Protein 2WFL (pdb70)

Nearest PDB structures (foldseek):
  2wfl-assembly2_B  TM=9.964E-01  e=3.873E-55  Rauvolfia serpentina
  2wfm-assembly1_A  TM=1.001E+00  e=1.355E-52  Rauvolfia serpentina
  1y7i-assembly1_B  TM=9.874E-01  e=4.693E-39  Nicotiana tabacum
  8sni-assembly2_B  TM=9.831E-01  e=2.975E-35  Hevea brasiliensis
  9clr-assembly2_B  TM=9.820E-01  e=8.379E-34  Hevea brasiliensis

Foldseek 3Di:
DAAEEEEFEAWLAALVLLVQQQVVSVVVVYHYHRGGFDCAFVRPHNPLVDQAVCNRLVRVVVVLVPQDPPAAHAYEAAALRLLSVLVSQLVCVVRHQEYEYELYQHAALVDALCVVVVVCPVPDDPCLQPPKDKDWHYDPVQTFIKIFRDLCSCCPAAQVLFDVVSSVVSVVGGDIGTSSNSNSVPDDGGHCVGSVVHAYEYEYECQRRSSHRVNVVVSCVVRNHPYYHYDDHAYSSCCRNPVVVCCVSVVVVD/DAAEEEEFEAWQAALVLLVQQQVVSVVVPYHYHRG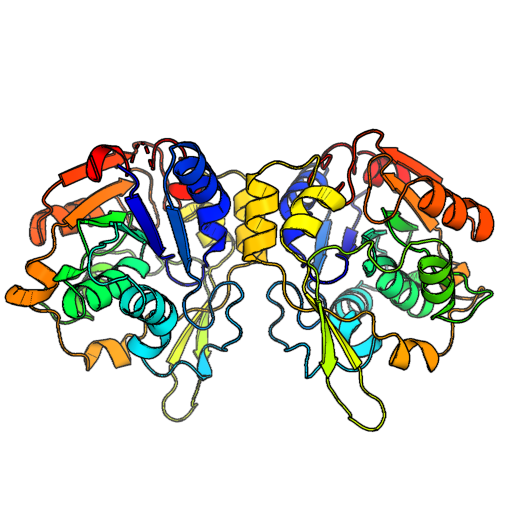GFDCAFVRPHNVLVQQAVCNRLVRVVVVLVPQDPPAAHEYEYAALRLLSVLVSQLVCVVRHQEYEYENYQHAALVDFQCVLVVVCCVVDDPCLQPPKDWDWDHDPVDTFIKIGRDLCSCCPAAQVLFDVVVSVVSVVGGDIGGSRNVNSNPDDGGHCVGSVVHAYEYEYECQHSSRHRVNVVVSCVVRNHPYYHYDNHAYSSCCRNPVVVCCSVVVVD

GO terms:
  GO:0035834 indole alkaloid metabolic process (P, IDA)
  GO:0050529 polyneuridine-aldehyde esterase activity (F, IDA)

Sequence (507 aa):
QQKHFVLVHGGCLGAWIWYKLKPLLESAGHKVTAVDLSAAGINPRRLDEIHTFRDYSEPLMEVMASIPPDEKVVLLGHSFGGMSLGLAMETYPEKISVAVFMSAMMPDPNHSLTYPFEKYNEKCPADMMLDSQFSTYGNPENPGMSMILGPQFMALKMFQNCSVEDLELAKMLTRPGSLFFQDLAKAKKFSTERYGSVKRAYIFCNEDKSFPVEFQKWFVESVGADKVKEIKEADHMGMLSQPREVKCLLDISDQQKHFVLVHGGCLGAWIWYKLKPLLESAGHKVTAVDLSAAGINPRRLDEIHTFRDYSEPLMEVMASIPPDEKVVLLGHSFGGMSLGLAMETYPEKISVAVFMSAMMPDPNHSLTYPFEKYNEKCPADMMLDSQFSTYGNPENPGMSMILGPQFMALKMFQNCSVEDLELAKMLTRPGSLFFQDLAKAKKFSTERYGSVKRAYIFCNEDKSFPVEFQKWFVESVGADKVKEIKEADHMGMLSQPREVKLLDISD

Solvent-accessible surface area: 20711 Å² total

InterPro domains:
  IPR000073 Alpha/beta hydrolase fold-1 [PF00561] (12-248)
  IPR029058 Alpha/Beta hydrolase fold [G3DSA:3.40.50.1820] (1-264)
  IPR029058 Alpha/Beta hydrolase fold [SSF53474] (11-260)
  IPR045889 Methylesterase/Alpha-hydroxynitrile lyase [PTHR10992] (10-262)

Secondary structure (DSSP, 8-state):
---EEEEE--TT--GGGGTTHHHHHHHTT-EEEEE--TTSTT-S--GGG--SHHHHHHHHHHHHHHS-TT--EEEEEETTHHHHHHHHHHH-GGGEEEEEEESSPPP-TTS-TTHHHHHHHHHS-TTTTTT-EEEEES-TTS-EEEEE--HHHIIIIISTTS-HHHHHHHHHH---EE--HHHHTTS----TTTGGGS-EEEEEETT-SSS-HHHHHHHHHHH--SEEEEETT--S-HHHHSTTT--HHHHHH-/---EEEEE--TT--GGGGTTHHHHHHHTT-EEEEEPPTTSTT----GGG--SHHHHHHHHHHHHHHS-TT--EEEEEETTHHHHHHHHHHH-GGGEEEEEEESSPPP-TTS-TTHHHHHHHHHS-TTTTTT-EEEEES-TTS-EEEEE--HHHIIIIISTTS-HHHHHHHHHH---B---HHHHTTS----TTTGGGS-EEEEEETT-SSS-HHHHHHHHHHH--SEEEEETT--S-HHHHSTTT---HHHH-

Structure (mmCIF, N/CA/C/O backbone):
data_2WFL
#
_entry.id   2WFL
#
_cell.length_a   92.758
_cell.length_b   176.917
_cell.length_c   75.697
_cell.angle_alpha   90.00
_cell.angle_beta   90.00
_cell.angle_gamma   90.00
#
_symmetry.space_group_name_H-M   'C 2 2 21'
#
loop_
_entity.id
_entity.type
_entity.pdbx_description
1 polymer 'POLYNEURIDINE-ALDEHYDE ESTERASE'
2 p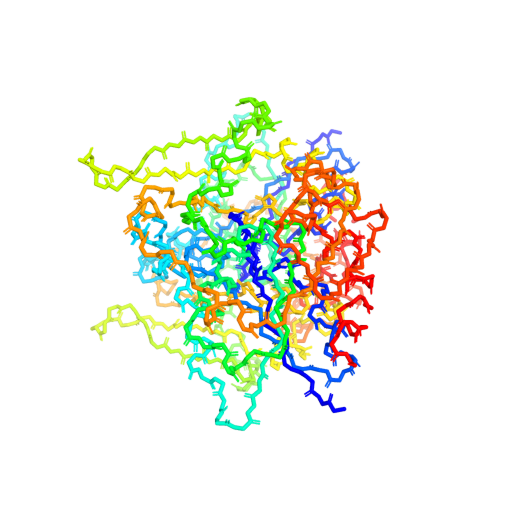olymer 'POLYNEURIDINE-ALDEHYDE ESTERASE'
3 non-polymer 'SULFATE ION'
4 water water
#
loop_
_atom_site.group_PDB
_atom_site.id
_atom_site.type_symbol
_atom_site.label_atom_id
_atom_site.label_alt_id
_atom_site.label_comp_id
_atom_site.label_asym_id
_atom_site.label_entity_id
_atom_site.label_seq_id
_atom_site.pdbx_PDB_ins_code
_atom_site.Cartn_x
_atom_site.Cartn_y
_atom_site.Cartn_z
_atom_site.occupancy
_atom_site.B_iso_or_equiv
_atom_site.auth_seq_id
_atom_site.auth_comp_id
_atom_site.auth_asym_id
_atom_site.auth_atom_id
_atom_site.pdbx_PDB_model_num
ATOM 1 N N . GLN A 1 9 ? 22.170 87.469 7.901 1.00 45.09 9 GLN A N 1
ATOM 2 C CA . GLN A 1 9 ? 23.626 87.667 8.153 1.00 44.43 9 GLN A CA 1
ATOM 3 C C . GLN A 1 9 ? 23.777 88.907 9.023 1.00 43.61 9 GLN A C 1
ATOM 4 O O . GLN A 1 9 ? 23.101 89.922 8.800 1.00 44.86 9 GLN A O 1
ATOM 10 N N . GLN A 1 10 ? 24.639 88.823 10.036 1.00 41.99 10 GLN A N 1
ATOM 11 C CA . GLN A 1 10 ? 24.739 89.873 11.010 1.00 40.53 10 GLN A CA 1
ATOM 12 C C . GLN A 1 10 ? 25.495 91.079 10.447 1.00 39.58 10 GLN A C 1
ATOM 13 O O . GLN A 1 10 ? 26.592 90.933 9.892 1.00 39.17 10 GLN A O 1
ATOM 19 N N . LYS A 1 11 ? 24.908 92.261 10.583 1.00 37.81 11 LYS A N 1
ATOM 20 C CA . LYS A 1 11 ? 25.585 93.471 10.160 1.00 37.21 11 LYS A CA 1
ATOM 21 C C . LYS A 1 11 ? 26.164 94.156 11.373 1.00 36.86 11 LYS A C 1
ATOM 22 O O . LYS A 1 11 ? 25.715 93.948 12.500 1.00 36.06 11 LYS A O 1
ATOM 28 N N . HIS A 1 12 ? 27.152 94.997 11.116 1.00 36.64 12 HIS A N 1
ATOM 29 C CA . HIS A 1 12 ? 27.745 95.813 12.134 1.00 36.68 12 HIS A CA 1
ATOM 30 C C . HIS A 1 12 ? 27.497 97.274 11.763 1.00 37.21 12 HIS A C 1
ATOM 31 O O . HIS A 1 12 ? 28.094 97.795 10.826 1.00 37.36 12 HIS A O 1
ATOM 38 N N . PHE A 1 13 ? 26.574 97.885 12.495 1.00 36.63 13 PHE A N 1
ATOM 39 C CA . PHE A 1 13 ? 26.208 99.283 12.398 1.00 37.39 13 PHE A CA 1
ATOM 40 C C . PHE A 1 13 ? 27.081 100.144 13.282 1.00 38.14 13 PHE A C 1
ATOM 41 O O . PHE A 1 13 ? 27.155 99.927 14.486 1.00 38.47 13 PHE A O 1
ATOM 49 N N . VAL A 1 14 ? 27.718 101.141 12.682 1.00 37.32 14 VAL A N 1
ATOM 50 C CA . VAL A 1 14 ? 28.475 102.091 13.432 1.00 37.11 14 VAL A CA 1
ATOM 51 C C . VAL A 1 14 ? 27.679 103.365 13.362 1.00 38.15 14 VAL A C 1
ATOM 52 O O . VAL A 1 14 ? 27.398 103.860 12.281 1.00 36.95 14 VAL A O 1
ATOM 56 N N . LEU A 1 15 ? 27.273 103.859 14.534 1.00 38.80 15 LEU A N 1
ATOM 57 C CA . LEU A 1 15 ? 26.365 104.975 14.624 1.00 38.23 15 LEU A CA 1
ATOM 58 C C . LEU A 1 15 ? 27.159 106.203 15.046 1.00 38.55 15 LEU A C 1
ATOM 59 O O . LEU A 1 15 ? 27.944 106.136 15.981 1.00 39.84 15 LEU A O 1
ATOM 64 N N . VAL A 1 16 ? 26.955 107.318 14.353 1.00 38.77 16 VAL A N 1
ATOM 65 C CA . VAL A 1 16 ? 27.724 108.531 14.574 1.00 37.83 16 VAL A CA 1
ATOM 66 C C . VAL A 1 16 ? 26.833 109.722 14.791 1.00 38.50 16 VAL A C 1
ATOM 67 O O . VAL A 1 16 ? 26.089 110.126 13.904 1.00 39.05 16 VAL A O 1
ATOM 71 N N . HIS A 1 17 ? 26.930 110.306 15.988 1.00 39.93 17 HIS A N 1
ATOM 72 C CA . HIS A 1 17 ? 26.069 111.382 16.428 1.00 38.79 17 HIS A CA 1
ATOM 73 C C . HIS A 1 17 ? 26.501 112.677 15.789 1.00 39.29 17 HIS A C 1
ATOM 74 O O . HIS A 1 17 ? 27.637 112.812 15.342 1.00 38.83 17 HIS A O 1
ATOM 81 N N . GLY A 1 18 ? 25.634 113.680 15.875 1.00 39.09 18 GLY A N 1
ATOM 82 C CA . GLY A 1 18 ? 25.909 115.001 15.334 1.00 39.98 18 GLY A CA 1
ATOM 83 C C . GLY A 1 18 ? 26.537 115.925 16.359 1.00 39.32 18 GLY A C 1
ATOM 84 O O . GLY A 1 18 ? 27.031 115.502 17.403 1.00 38.80 18 GLY A O 1
ATOM 85 N N . GLY A 1 19 ? 26.598 117.189 16.048 1.00 38.48 19 GLY A N 1
ATOM 86 C CA . GLY A 1 19 ? 27.360 118.041 16.930 1.00 37.85 19 GLY A CA 1
ATOM 87 C C . GLY A 1 19 ? 26.736 118.256 18.283 1.00 37.28 19 GLY A C 1
ATOM 88 O O . GLY A 1 19 ? 25.517 118.413 18.398 1.00 35.05 19 GLY A O 1
ATOM 89 N N . CYS A 1 20 ? 27.592 118.352 19.292 1.00 37.16 20 CYS A N 1
ATOM 90 C CA . CYS A 1 20 ? 27.147 118.656 20.662 1.00 37.44 20 CYS A CA 1
ATOM 91 C C . CYS A 1 20 ? 26.377 117.518 21.326 1.00 37.77 20 CYS A C 1
ATOM 92 O O . CYS A 1 20 ? 25.834 117.715 22.409 1.00 39.56 20 CYS A O 1
ATOM 95 N N . LEU A 1 21 ? 26.360 116.341 20.710 1.00 38.43 21 LEU A N 1
ATOM 96 C CA . LEU A 1 21 ? 25.586 115.223 21.251 1.00 39.27 21 LEU A CA 1
ATOM 97 C C . LEU A 1 21 ? 26.581 114.142 21.488 1.00 38.68 21 LEU A C 1
ATOM 98 O O . LEU A 1 21 ? 27.731 114.456 21.628 1.00 40.10 21 LEU A O 1
ATOM 103 N N . GLY A 1 22 ? 26.183 112.879 21.559 1.00 38.56 22 GLY A N 1
ATOM 104 C CA . GLY A 1 22 ? 27.157 111.833 21.941 1.00 38.87 22 GLY A CA 1
ATOM 105 C C . GLY A 1 22 ? 26.519 110.532 21.579 1.00 39.45 22 GLY A C 1
ATOM 106 O O . GLY A 1 22 ? 25.415 110.537 21.053 1.00 39.14 22 GLY A O 1
ATOM 107 N N . ALA A 1 23 ? 27.210 109.444 21.846 1.00 38.95 23 ALA A N 1
ATOM 108 C CA . ALA A 1 23 ? 26.729 108.100 21.531 1.00 38.91 23 ALA A CA 1
ATOM 109 C C . ALA A 1 23 ? 25.404 107.832 22.184 1.00 39.86 23 ALA A C 1
ATOM 110 O O . ALA A 1 23 ? 24.615 107.050 21.673 1.00 40.68 23 ALA A O 1
ATOM 112 N N . TRP A 1 24 ? 25.147 108.498 23.309 1.00 39.10 24 TRP A N 1
ATOM 113 C CA . TRP A 1 24 ? 23.968 108.250 24.129 1.00 38.20 24 TRP A CA 1
ATOM 114 C C . TRP A 1 24 ? 22.706 108.500 23.359 1.00 38.36 24 TRP A C 1
ATOM 115 O O . TRP A 1 24 ? 21.655 108.032 23.779 1.00 39.50 24 TRP A O 1
ATOM 126 N N . ILE A 1 25 ? 22.763 109.242 22.258 1.00 37.58 25 ILE A N 1
ATOM 127 C CA . ILE A 1 25 ? 21.521 109.483 21.523 1.00 38.28 25 ILE A CA 1
ATOM 128 C C . ILE A 1 25 ? 20.970 108.199 20.932 1.00 37.37 25 ILE A C 1
ATOM 129 O O . ILE A 1 25 ? 19.754 108.097 20.569 1.00 37.38 25 ILE A O 1
ATOM 134 N N . TRP A 1 26 ? 21.860 107.220 20.837 1.00 37.56 26 TRP A N 1
ATOM 135 C CA . TRP A 1 26 ? 21.553 105.976 20.145 1.00 38.47 26 TRP A CA 1
ATOM 136 C C . TRP A 1 26 ? 21.048 104.971 21.135 1.00 38.02 26 TRP A C 1
ATOM 137 O O . TRP A 1 26 ? 20.898 103.791 20.808 1.00 38.46 26 TRP A O 1
ATOM 148 N N . TYR A 1 27 ? 20.767 105.419 22.349 1.00 37.50 27 TYR A N 1
ATOM 149 C CA . TYR A 1 27 ? 20.459 104.419 23.385 1.00 37.80 27 TYR A CA 1
ATOM 150 C C . TYR A 1 27 ? 19.159 103.652 23.141 1.00 37.67 27 TYR A C 1
ATOM 151 O O . TYR A 1 27 ? 18.931 102.606 23.721 1.00 37.94 27 TYR A O 1
ATOM 160 N N . LYS A 1 28 ? 18.285 104.184 22.307 1.00 37.39 28 LYS A N 1
ATOM 161 C CA . LYS A 1 28 ? 17.066 103.469 21.993 1.00 37.44 28 LYS A CA 1
ATOM 162 C C . LYS A 1 28 ? 17.271 102.650 20.742 1.00 37.36 28 LYS A C 1
ATOM 163 O O . LYS A 1 28 ? 16.738 101.527 20.637 1.00 37.41 28 LYS A O 1
ATOM 169 N N . LEU A 1 29 ? 18.054 103.179 19.804 1.00 37.25 29 LEU A N 1
ATOM 170 C CA . LEU A 1 29 ? 18.232 102.485 18.529 1.00 38.66 29 LEU A CA 1
ATOM 171 C C . LEU A 1 29 ? 19.145 101.270 18.681 1.00 39.21 29 LEU A C 1
ATOM 172 O O . LEU A 1 29 ? 18.891 100.228 18.087 1.00 39.42 29 LEU A O 1
ATOM 177 N N . LYS A 1 30 ? 20.207 101.430 19.471 1.00 39.12 30 LYS A N 1
ATOM 178 C CA . LYS A 1 30 ? 21.184 100.403 19.594 1.00 39.12 30 LYS A CA 1
ATOM 179 C C . LYS A 1 30 ? 20.561 99.052 20.073 1.00 38.85 30 LYS A C 1
ATOM 180 O O . LYS A 1 30 ? 20.815 98.030 19.476 1.00 37.78 30 LYS A O 1
ATOM 186 N N . PRO A 1 31 ? 19.770 99.057 21.175 1.00 39.08 31 PRO A N 1
ATOM 187 C CA . PRO A 1 31 ? 19.201 97.783 21.600 1.00 39.33 31 PRO A CA 1
ATOM 188 C C . PRO A 1 31 ? 18.214 97.204 20.579 1.00 39.06 31 PRO A C 1
ATOM 189 O O . PRO A 1 31 ? 18.020 96.018 20.535 1.00 39.54 31 PRO A O 1
ATOM 193 N N . LEU A 1 32 ? 17.589 98.047 19.778 1.00 38.34 32 LEU A N 1
ATOM 194 C CA . LEU A 1 32 ? 16.655 97.570 18.776 1.00 38.50 32 LEU A CA 1
ATOM 195 C C . LEU A 1 32 ? 17.488 96.866 17.711 1.00 37.90 32 LEU A C 1
ATOM 196 O O . LEU A 1 32 ? 17.164 95.782 17.268 1.00 37.67 32 LEU A O 1
ATOM 201 N N . LEU A 1 33 ? 18.587 97.472 17.286 1.00 37.78 33 LEU A N 1
ATOM 202 C CA . LEU A 1 33 ? 19.349 96.809 16.230 1.00 38.07 33 LEU A CA 1
ATOM 203 C C . LEU A 1 33 ? 19.927 95.520 16.801 1.00 38.47 33 LEU A C 1
ATOM 204 O O . LEU A 1 33 ? 20.055 94.525 16.092 1.00 38.45 33 LEU A O 1
ATOM 209 N N . GLU A 1 34 ? 20.279 95.535 18.086 1.00 38.42 34 GLU A N 1
ATOM 210 C CA . GLU A 1 34 ? 20.856 94.343 18.705 1.00 38.24 34 GLU A CA 1
ATOM 211 C C . GLU A 1 34 ? 19.829 93.223 18.857 1.00 38.90 34 GLU A C 1
ATOM 212 O O . GLU A 1 34 ? 20.158 92.053 18.700 1.00 39.35 34 GLU A O 1
ATOM 218 N N . SER A 1 35 ? 18.580 93.570 19.145 1.00 38.71 35 SER A N 1
ATOM 219 C CA . SER A 1 35 ? 17.525 92.555 19.191 1.00 39.72 35 SER A CA 1
ATOM 220 C C . SER A 1 35 ? 17.241 91.986 17.826 1.00 39.14 35 SER A C 1
ATOM 221 O O . SER A 1 35 ? 16.779 90.843 17.716 1.00 39.60 35 SER A O 1
ATOM 224 N N . ALA A 1 36 ? 17.500 92.764 16.779 1.00 38.76 36 ALA A N 1
ATOM 225 C CA . ALA A 1 36 ? 17.371 92.237 15.416 1.00 39.46 36 ALA A CA 1
ATOM 226 C C . ALA A 1 36 ? 18.517 91.296 15.085 1.00 39.55 36 ALA A C 1
ATOM 227 O O . ALA A 1 36 ? 18.517 90.674 14.043 1.00 40.49 36 ALA A O 1
ATOM 229 N N . GLY A 1 37 ? 19.503 91.188 15.974 1.00 39.15 37 GLY A N 1
ATOM 230 C CA . GLY A 1 37 ? 20.558 90.205 15.772 1.00 37.93 37 GLY A CA 1
ATOM 231 C C . GLY A 1 37 ? 21.853 90.840 15.311 1.00 37.17 37 GLY A C 1
ATOM 232 O O . GLY A 1 37 ? 22.791 90.142 14.944 1.00 35.72 37 GLY A O 1
ATOM 233 N N . HIS A 1 38 ? 21.909 92.170 15.332 1.00 35.66 38 HIS A N 1
ATOM 234 C CA . HIS A 1 38 ? 23.048 92.889 14.758 1.00 36.57 38 HIS A CA 1
ATOM 235 C C . HIS A 1 38 ? 24.009 93.436 15.794 1.00 36.72 38 HIS A C 1
ATOM 236 O O . HIS A 1 38 ? 23.660 93.544 16.949 1.00 36.94 38 HIS A O 1
ATOM 243 N N . LYS A 1 39 ? 25.222 93.751 15.365 1.00 36.63 39 LYS A N 1
ATOM 244 C CA . LYS A 1 39 ? 26.237 94.347 16.237 1.00 37.82 39 LYS A CA 1
ATOM 245 C C . LYS A 1 39 ? 26.226 95.860 16.003 1.00 38.40 39 LYS A C 1
ATOM 246 O O . LYS A 1 39 ? 26.032 96.312 14.872 1.00 39.08 39 LYS A O 1
ATOM 252 N N . VAL A 1 40 ? 26.421 96.634 17.060 1.00 38.42 40 VAL A N 1
ATOM 253 C CA . VAL A 1 40 ? 26.324 98.065 16.970 1.00 37.99 40 VAL A CA 1
ATOM 254 C C . VAL A 1 40 ? 27.466 98.652 17.770 1.00 38.58 40 VAL A C 1
ATOM 255 O O . VAL A 1 40 ? 27.702 98.267 18.921 1.00 37.84 40 VAL A O 1
ATOM 259 N N . THR A 1 41 ? 28.154 99.618 17.163 1.00 38.67 41 THR A N 1
ATOM 260 C CA . THR A 1 41 ? 29.129 100.446 17.873 1.00 38.04 41 THR A CA 1
ATOM 261 C C . THR A 1 41 ? 28.565 101.844 17.783 1.00 39.01 41 THR A C 1
ATOM 262 O O . THR A 1 41 ? 28.309 102.354 16.689 1.00 40.11 41 THR A O 1
ATOM 266 N N . ALA A 1 42 ? 28.289 102.459 18.938 1.00 39.44 42 ALA A N 1
ATOM 267 C CA . ALA A 1 42 ? 27.875 103.832 18.980 1.00 39.01 42 ALA A CA 1
ATOM 268 C C . ALA A 1 42 ? 29.052 104.565 19.585 1.00 39.63 42 ALA A C 1
ATOM 269 O O . ALA A 1 42 ? 29.419 104.379 20.755 1.00 39.83 42 ALA A O 1
ATOM 271 N N . VAL A 1 43 ? 29.605 105.453 18.802 1.00 40.13 43 VAL A N 1
ATOM 272 C CA . VAL A 1 43 ? 30.861 106.086 19.124 1.00 41.18 43 VAL A CA 1
ATOM 273 C C . VAL A 1 43 ? 30.636 107.498 19.720 1.00 39.99 43 VAL A C 1
ATOM 274 O O . VAL A 1 43 ? 29.696 108.189 19.325 1.00 42.73 43 VAL A O 1
ATOM 278 N N . ASP A 1 44 ? 31.401 107.879 20.745 1.00 38.15 44 ASP A N 1
ATOM 279 C CA . ASP A 1 44 ? 31.513 109.274 21.132 1.00 38.11 44 ASP A CA 1
ATOM 280 C C . ASP A 1 44 ? 32.671 109.853 20.340 1.00 37.97 44 ASP A C 1
ATOM 281 O O . ASP A 1 44 ? 33.766 109.325 20.412 1.00 36.81 44 ASP A O 1
ATOM 286 N N . LEU A 1 45 ? 32.439 110.915 19.574 1.00 37.09 45 LEU A N 1
ATOM 287 C CA . LEU A 1 45 ? 33.530 111.555 18.891 1.00 37.78 45 LEU A CA 1
ATOM 288 C C . LEU A 1 45 ? 34.251 112.368 19.943 1.00 37.50 45 LEU A C 1
ATOM 289 O O . LEU A 1 45 ? 33.840 112.382 21.091 1.00 37.08 45 LEU A O 1
ATOM 294 N N . SER A 1 46 ? 35.369 112.984 19.576 1.00 37.19 46 SER A N 1
ATOM 295 C CA . SER A 1 46 ? 36.241 113.567 20.560 1.00 36.02 46 SER A CA 1
ATOM 296 C C . SER A 1 46 ? 35.545 114.719 21.255 1.00 36.93 46 SER A C 1
ATOM 297 O O . SER A 1 46 ? 34.914 115.562 20.590 1.00 36.63 46 SER A O 1
ATOM 300 N N . ALA A 1 47 ? 35.661 114.760 22.574 1.00 36.52 47 ALA A N 1
ATOM 301 C CA . ALA A 1 47 ? 35.039 115.808 23.377 1.00 36.81 47 ALA A CA 1
ATOM 302 C C . ALA A 1 47 ? 33.530 115.813 23.244 1.00 37.27 47 ALA A C 1
ATOM 303 O O . ALA A 1 47 ? 32.904 116.811 23.580 1.00 37.63 47 ALA A O 1
ATOM 305 N N . ALA A 1 48 ? 32.952 114.681 22.836 1.00 37.34 48 ALA A N 1
ATOM 306 C CA . ALA A 1 48 ? 31.504 114.536 22.784 1.00 37.84 48 ALA A CA 1
ATOM 307 C C . ALA A 1 48 ? 31.083 113.410 23.670 1.00 38.18 48 ALA A C 1
ATOM 308 O O . ALA A 1 48 ? 31.879 112.517 23.994 1.00 38.60 48 ALA A O 1
ATOM 310 N N . GLY A 1 49 ? 29.828 113.445 24.082 1.00 38.55 49 GLY A N 1
ATOM 311 C CA . GLY A 1 49 ? 29.331 112.452 25.013 1.00 38.22 49 GLY A CA 1
ATOM 312 C C . GLY A 1 49 ? 30.197 112.412 26.234 1.00 38.81 49 GLY A C 1
ATOM 313 O O . GLY A 1 49 ? 30.505 113.457 26.800 1.00 38.92 49 GLY A O 1
ATOM 314 N N . ILE A 1 50 ? 30.691 111.228 26.632 1.00 38.18 50 ILE A N 1
ATOM 315 C CA . ILE A 1 50 ? 31.628 111.198 27.761 1.00 36.36 50 ILE A CA 1
ATOM 316 C C . ILE A 1 50 ? 33.054 110.942 27.293 1.00 37.46 50 ILE A C 1
ATOM 317 O O . ILE A 1 50 ? 33.886 110.502 28.071 1.00 37.10 50 ILE A O 1
ATOM 322 N N . ASN A 1 51 ? 33.341 111.229 26.029 1.00 36.76 51 ASN A N 1
ATOM 323 C CA . ASN A 1 51 ? 34.693 111.156 25.580 1.00 35.81 51 ASN A CA 1
ATOM 324 C C . ASN A 1 51 ? 35.477 112.110 26.435 1.00 36.55 51 ASN A C 1
ATOM 325 O O . ASN A 1 51 ? 35.018 113.226 26.645 1.00 37.27 51 ASN A O 1
ATOM 330 N N . PRO A 1 52 ? 36.682 111.682 26.906 1.00 36.02 52 PRO A N 1
ATOM 331 C CA . PRO A 1 52 ? 37.320 112.425 27.965 1.00 36.36 52 PRO A CA 1
ATOM 332 C C . PRO A 1 52 ? 38.153 113.581 27.428 1.00 36.31 52 PRO A C 1
ATOM 333 O O . PRO A 1 52 ? 38.840 114.227 28.173 1.00 36.68 52 PRO A O 1
ATOM 337 N N . ARG A 1 53 ? 38.118 113.843 26.144 1.00 36.01 53 ARG A N 1
ATOM 338 C CA . ARG A 1 53 ? 38.825 115.026 25.689 1.00 36.59 53 ARG A CA 1
ATOM 339 C C . ARG A 1 53 ? 38.005 116.253 25.928 1.00 34.93 53 ARG A C 1
ATOM 340 O O . ARG A 1 53 ? 36.761 116.210 25.959 1.00 35.74 53 ARG A O 1
ATOM 348 N N . ARG A 1 54 ? 38.714 117.363 25.948 1.00 34.53 54 ARG A N 1
ATOM 349 C CA . ARG A 1 54 ? 38.100 118.668 25.918 1.00 34.70 54 ARG A CA 1
ATOM 350 C C . ARG A 1 54 ? 38.049 119.268 24.544 1.00 33.40 54 ARG A C 1
ATOM 351 O O . ARG A 1 54 ? 38.975 119.143 23.771 1.00 34.22 54 ARG A O 1
ATOM 359 N N . LEU A 1 55 ? 36.993 120.018 24.289 1.00 32.33 55 LEU A N 1
ATOM 360 C CA . LEU A 1 55 ? 36.826 120.627 22.996 1.00 31.63 55 LEU A CA 1
ATOM 361 C C . LEU A 1 55 ? 37.966 121.582 22.735 1.00 32.27 55 LEU A C 1
ATOM 362 O O . LEU A 1 55 ? 38.510 121.591 21.646 1.00 31.11 55 LEU A O 1
ATOM 367 N N . ASP A 1 56 ? 38.357 122.374 23.732 1.00 33.43 56 ASP A N 1
ATOM 368 C CA . ASP A 1 56 ? 39.449 123.321 23.505 1.00 36.34 56 ASP A CA 1
ATOM 369 C C . ASP A 1 56 ? 40.789 122.633 23.256 1.00 36.34 56 ASP A C 1
ATOM 370 O O . ASP A 1 56 ? 41.819 123.289 23.068 1.00 36.97 56 ASP A O 1
ATOM 375 N N . GLU A 1 57 ? 40.789 121.313 23.215 1.00 35.69 57 GLU A N 1
ATOM 376 C CA . GLU A 1 57 ? 42.001 120.674 22.775 1.00 35.76 57 GLU A CA 1
ATOM 377 C C . GLU A 1 57 ? 41.755 119.948 21.461 1.00 34.40 57 GLU A C 1
ATOM 378 O O . GLU A 1 57 ? 42.621 119.325 20.924 1.00 33.44 57 GLU A O 1
ATOM 384 N N . ILE A 1 58 ? 40.553 120.082 20.911 1.00 33.14 58 ILE A N 1
ATOM 385 C CA . ILE A 1 58 ? 40.316 119.479 19.625 1.00 32.97 58 ILE A CA 1
ATOM 386 C C . ILE A 1 58 ? 40.181 120.620 18.585 1.00 33.65 58 ILE A C 1
ATOM 387 O O . ILE A 1 58 ? 39.254 121.413 18.670 1.00 32.37 58 ILE A O 1
ATOM 392 N N . HIS A 1 59 ? 41.133 120.690 17.642 1.00 32.53 59 HIS A N 1
ATOM 393 C CA . HIS A 1 59 ? 41.218 121.763 16.675 1.00 34.16 59 HIS A CA 1
ATOM 394 C C . HIS A 1 59 ? 41.062 121.330 15.244 1.00 34.60 59 HIS A C 1
ATOM 395 O O . HIS A 1 59 ? 40.964 122.172 14.367 1.00 34.54 59 HIS A O 1
ATOM 402 N N . THR A 1 60 ? 41.027 120.033 14.980 1.00 35.42 60 THR A N 1
ATOM 403 C CA . THR A 1 60 ? 40.940 119.610 13.596 1.00 35.54 60 THR A CA 1
ATOM 404 C C . THR A 1 60 ? 39.805 118.670 13.516 1.00 35.94 60 THR A C 1
ATOM 405 O O . THR A 1 60 ? 39.429 118.024 14.531 1.00 36.46 60 THR A O 1
ATOM 409 N N . PHE A 1 61 ? 39.193 118.610 12.333 1.00 35.36 61 PHE A N 1
ATOM 410 C CA . PHE A 1 61 ? 38.090 117.679 12.149 1.00 35.46 61 PHE A CA 1
ATOM 411 C C . PHE A 1 61 ? 38.520 116.199 12.194 1.00 35.00 61 PHE A C 1
ATOM 412 O O . PHE A 1 61 ? 37.780 115.327 12.624 1.00 35.01 61 PHE A O 1
ATOM 420 N N . ARG A 1 62 ? 39.717 115.914 11.731 1.00 35.31 62 ARG A N 1
ATOM 421 C CA . ARG A 1 62 ? 40.284 114.590 11.874 1.00 35.76 62 ARG A CA 1
ATOM 422 C C . ARG A 1 62 ? 40.430 114.211 13.330 1.00 35.65 62 ARG A C 1
ATOM 423 O O . ARG A 1 62 ? 40.135 113.106 13.688 1.00 35.96 62 ARG A O 1
ATOM 431 N N . ASP A 1 63 ? 40.955 115.096 14.165 1.00 35.19 63 ASP A N 1
ATOM 432 C CA . ASP A 1 63 ? 41.013 114.799 15.610 1.00 36.07 63 ASP A CA 1
ATOM 433 C C . ASP A 1 63 ? 39.599 114.583 16.201 1.00 35.67 63 ASP A C 1
ATOM 434 O O . ASP A 1 63 ? 39.358 113.700 17.027 1.00 36.03 63 ASP A O 1
ATOM 439 N N . TYR A 1 64 ? 38.656 115.396 15.788 1.00 35.46 64 TYR A N 1
ATOM 440 C CA . TYR A 1 64 ? 37.306 115.240 16.270 1.00 34.14 64 TYR A CA 1
ATOM 441 C C . TYR A 1 64 ? 36.801 113.850 15.879 1.00 35.43 64 TYR A C 1
ATOM 442 O O . TYR A 1 64 ? 36.197 113.155 16.685 1.00 35.54 64 TYR A O 1
ATOM 451 N N . SER A 1 65 ? 37.108 113.416 14.654 1.00 35.40 65 SER A N 1
ATOM 452 C CA . SER A 1 65 ? 36.536 112.184 14.117 1.00 36.85 65 SER A CA 1
ATOM 453 C C . SER A 1 65 ? 37.293 110.914 14.494 1.00 36.83 65 SER A C 1
ATOM 454 O O . SER A 1 65 ? 36.879 109.807 14.132 1.00 37.38 65 SER A O 1
ATOM 457 N N . GLU A 1 66 ? 38.413 111.089 15.181 1.00 36.67 66 GLU A N 1
ATOM 458 C CA . GLU A 1 66 ? 39.317 109.981 15.493 1.00 36.97 66 GLU A CA 1
ATOM 459 C C . GLU A 1 66 ? 38.656 108.776 16.142 1.00 37.18 66 GLU A C 1
ATOM 460 O O . GLU A 1 66 ? 38.919 107.664 15.737 1.00 37.62 66 GLU A O 1
ATOM 466 N N . PRO A 1 67 ? 37.754 108.981 17.119 1.00 38.31 67 PRO A N 1
ATOM 467 C CA . PRO A 1 67 ? 37.118 107.757 17.652 1.00 37.32 67 PRO A CA 1
ATOM 468 C C . PRO A 1 67 ? 36.376 106.919 16.584 1.00 37.09 67 PRO A C 1
ATOM 469 O O . PRO A 1 67 ? 36.331 105.688 16.670 1.00 37.03 67 PRO A O 1
ATOM 473 N N . LEU A 1 68 ? 35.788 107.570 15.603 1.00 37.54 68 LEU A N 1
ATOM 474 C CA . LEU A 1 68 ? 35.207 106.821 14.489 1.00 38.08 68 LEU A CA 1
ATOM 475 C C . LEU A 1 68 ? 36.272 106.153 13.648 1.00 38.37 68 LEU A C 1
ATOM 476 O O . LEU A 1 68 ? 36.131 105.001 13.262 1.00 38.69 68 LEU A O 1
ATOM 481 N N . MET A 1 69 ? 37.342 106.872 13.333 1.00 37.70 69 MET A N 1
ATOM 482 C CA . MET A 1 69 ? 38.419 106.296 12.520 1.00 37.55 69 MET A CA 1
ATOM 483 C C . MET A 1 69 ? 39.066 105.080 13.210 1.00 37.48 69 MET A C 1
ATOM 484 O O . MET A 1 69 ? 39.389 104.091 12.559 1.00 36.89 69 MET A O 1
ATOM 489 N N . GLU A 1 70 ? 39.213 105.147 14.534 1.00 36.65 70 GLU A N 1
ATOM 490 C CA . GLU A 1 70 ? 39.681 104.010 15.292 1.00 36.74 70 GLU A CA 1
ATOM 491 C C . GLU A 1 70 ? 38.758 102.825 15.143 1.00 36.20 70 GLU A C 1
ATOM 492 O O . GLU A 1 70 ? 39.210 101.705 14.994 1.00 35.60 70 GLU A O 1
ATOM 498 N N . VAL A 1 71 ? 37.461 103.040 15.204 1.00 34.79 71 VAL A N 1
ATOM 499 C CA . VAL A 1 71 ? 36.521 101.947 14.949 1.00 35.51 71 VAL A CA 1
ATOM 500 C C . VAL A 1 71 ? 36.725 101.427 13.495 1.00 36.20 71 VAL A C 1
ATOM 501 O O . VAL A 1 71 ? 36.816 100.207 13.257 1.00 37.13 71 VAL A O 1
ATOM 505 N N . MET A 1 72 ? 36.889 102.332 12.543 1.00 35.04 72 MET A N 1
ATOM 506 C CA . MET A 1 72 ? 37.129 101.907 11.152 1.00 34.68 72 MET A CA 1
ATOM 507 C C . MET A 1 72 ? 38.434 101.136 11.023 1.00 34.91 72 MET A C 1
ATOM 508 O O . MET A 1 72 ? 38.492 100.152 10.311 1.00 34.04 72 MET A O 1
ATOM 513 N N . ALA A 1 73 ? 39.482 101.593 11.693 1.00 35.05 73 ALA A N 1
ATOM 514 C CA . ALA A 1 73 ? 40.755 100.913 11.586 1.00 35.65 73 ALA A CA 1
ATOM 515 C C . ALA A 1 73 ? 40.669 99.522 12.185 1.00 35.70 73 ALA A C 1
ATOM 516 O O . ALA A 1 73 ? 41.422 98.643 11.794 1.00 34.69 73 ALA A O 1
ATOM 518 N N . SER A 1 74 ? 39.720 99.286 13.086 1.00 35.57 74 SER A N 1
ATOM 519 C CA . SER A 1 74 ? 39.650 97.955 13.705 1.00 37.52 74 SER A CA 1
ATOM 520 C C . SER A 1 74 ? 38.676 96.949 13.037 1.00 36.96 74 SER A C 1
ATOM 521 O O . SER A 1 74 ? 38.563 95.828 13.486 1.00 36.95 74 SER A O 1
ATOM 524 N N . ILE A 1 75 ? 37.960 97.338 11.987 1.00 37.11 75 ILE A N 1
ATOM 525 C CA . ILE A 1 75 ? 37.115 96.373 11.259 1.00 37.20 75 ILE A CA 1
ATOM 526 C C . ILE A 1 75 ? 38.043 95.325 10.715 1.00 37.23 75 ILE A C 1
ATOM 527 O O . ILE A 1 75 ? 38.982 95.687 10.009 1.00 37.96 75 ILE A O 1
ATOM 532 N N . PRO A 1 76 ? 37.812 94.027 11.023 1.00 37.19 76 PRO A N 1
ATOM 533 C CA . PRO A 1 76 ? 38.720 92.964 10.546 1.00 37.14 76 PRO A CA 1
ATOM 534 C C . PRO A 1 76 ? 38.745 92.883 9.014 1.00 36.76 76 PRO A C 1
ATOM 535 O O . PRO A 1 76 ? 37.860 93.452 8.357 1.00 36.86 76 PRO A O 1
ATOM 539 N N . PRO A 1 77 ? 39.769 92.226 8.443 1.00 37.38 77 PRO A N 1
ATOM 540 C CA . PRO A 1 77 ? 39.932 92.013 7.008 1.00 37.93 77 PRO A CA 1
ATOM 541 C C . PRO A 1 77 ? 38.667 91.640 6.220 1.00 38.67 77 PRO A C 1
ATOM 542 O O . PRO A 1 77 ? 38.430 92.208 5.151 1.00 39.08 77 PRO A O 1
ATOM 546 N N . ASP A 1 78 ? 37.868 90.691 6.697 1.00 38.78 78 ASP A N 1
ATOM 547 C CA . ASP A 1 78 ? 36.776 90.203 5.845 1.00 39.68 78 ASP A CA 1
ATOM 548 C C . ASP A 1 78 ? 35.399 90.758 6.273 1.00 39.58 78 ASP A C 1
ATOM 549 O O . ASP A 1 78 ? 34.347 90.215 5.948 1.00 40.33 78 ASP A O 1
ATOM 554 N N . GLU A 1 79 ? 35.408 91.877 6.981 1.00 39.37 79 GLU A N 1
ATOM 555 C CA . GLU A 1 79 ? 34.159 92.465 7.405 1.00 39.00 79 GLU A CA 1
ATOM 556 C C . GLU A 1 79 ? 33.969 93.873 6.865 1.00 39.13 79 GLU A C 1
ATOM 557 O O . GLU A 1 79 ? 34.912 94.541 6.426 1.00 39.13 79 GLU A O 1
ATOM 563 N N . LYS A 1 80 ? 32.722 94.320 6.914 1.00 38.88 80 LYS A N 1
ATOM 564 C CA . LYS A 1 80 ? 32.374 95.673 6.576 1.00 37.96 80 LYS A CA 1
ATOM 565 C C . LYS A 1 80 ? 31.455 96.191 7.657 1.00 37.93 80 LYS A C 1
ATOM 566 O O . LYS A 1 80 ? 30.970 95.430 8.496 1.00 37.61 80 LYS A O 1
ATOM 572 N N . VAL A 1 81 ? 31.193 97.488 7.620 1.00 37.58 81 VAL A N 1
ATOM 573 C CA . VAL A 1 81 ? 30.201 98.064 8.509 1.00 37.35 81 VAL A CA 1
ATOM 574 C C . VAL A 1 81 ? 29.156 98.826 7.724 1.00 37.80 81 VAL A C 1
ATOM 575 O O . VAL A 1 81 ? 29.372 99.212 6.591 1.00 38.22 81 VAL A O 1
ATOM 579 N N . VAL A 1 82 ? 28.022 99.063 8.367 1.00 38.92 82 VAL A N 1
ATOM 580 C CA . VAL A 1 82 ? 27.033 99.983 7.858 1.00 38.47 82 VAL A CA 1
ATOM 581 C C . VAL A 1 82 ? 27.196 101.196 8.733 1.00 38.57 82 VAL A C 1
ATOM 582 O O . VAL A 1 82 ? 27.109 101.084 9.951 1.00 38.36 82 VAL A O 1
ATOM 586 N N . LEU A 1 83 ? 27.442 102.355 8.130 1.00 37.97 83 LEU A N 1
ATOM 587 C CA . LEU A 1 83 ? 27.577 103.567 8.933 1.00 38.24 83 LEU A CA 1
ATOM 588 C C . LEU A 1 83 ? 26.253 104.267 8.977 1.00 38.34 83 LEU A C 1
ATOM 589 O O . LEU A 1 83 ? 25.552 104.292 7.988 1.00 38.44 83 LEU A O 1
ATOM 594 N N . LEU A 1 84 ? 25.903 104.869 10.1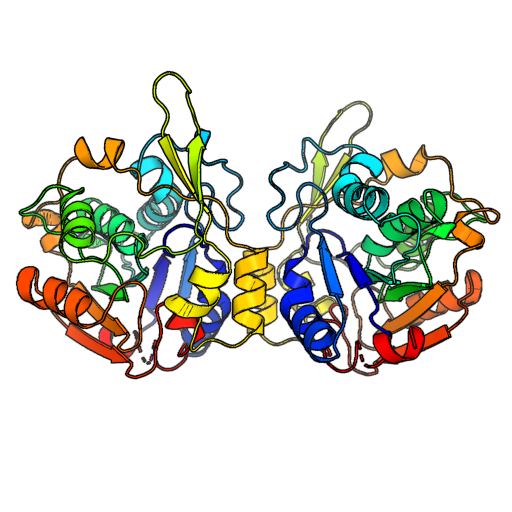12 1.00 39.24 84 LEU A N 1
ATOM 595 C CA . LEU A 1 84 ? 24.755 105.771 10.145 1.00 38.67 84 LEU A CA 1
ATOM 596 C C . LEU A 1 84 ? 25.219 107.068 10.788 1.00 39.02 84 LEU A C 1
ATOM 597 O O . LEU A 1 84 ? 25.666 107.088 11.932 1.00 39.81 84 LEU A O 1
ATOM 602 N N . GLY A 1 85 ? 25.123 108.148 10.031 1.00 38.49 85 GLY A N 1
ATOM 603 C CA . GLY A 1 85 ? 25.577 109.464 10.503 1.00 38.23 85 GLY A CA 1
ATOM 604 C C . GLY A 1 85 ? 24.413 110.397 10.646 1.00 37.43 85 GLY A C 1
ATOM 605 O O . GLY A 1 85 ? 23.615 110.534 9.738 1.00 38.77 85 GLY A O 1
ATOM 606 N N . HIS A 1 86 ? 24.281 110.965 11.839 1.00 36.95 86 HIS A N 1
ATOM 607 C CA . HIS A 1 86 ? 23.268 111.942 12.166 1.00 35.40 86 HIS A CA 1
ATOM 608 C C . HIS A 1 86 ? 23.923 113.308 12.085 1.00 35.93 86 HIS A C 1
ATOM 609 O O . HIS A 1 86 ? 24.997 113.494 12.616 1.00 37.61 86 HIS A O 1
ATOM 616 N N . SER A 1 87 ? 23.322 114.221 11.349 1.00 36.69 87 SER A N 1
ATOM 617 C CA . SER A 1 87 ? 23.708 115.621 11.337 1.00 38.06 87 SER A CA 1
ATOM 618 C C . SER A 1 87 ? 25.165 115.744 10.955 1.00 37.72 87 SER A C 1
ATOM 619 O O . SER A 1 87 ? 25.609 115.109 10.008 1.00 38.63 87 SER A O 1
ATOM 622 N N . PHE A 1 88 ? 25.922 116.511 11.717 1.00 37.29 88 PHE A N 1
ATOM 623 C CA . PHE A 1 88 ? 27.371 116.693 11.476 1.00 36.79 88 PHE A CA 1
ATOM 624 C C . PHE A 1 88 ? 28.112 115.357 11.456 1.00 37.06 88 PHE A C 1
ATOM 625 O O . PHE A 1 88 ? 29.221 115.224 10.885 1.00 37.62 88 PHE A O 1
ATOM 633 N N . GLY A 1 89 ? 27.517 114.338 12.067 1.00 36.79 89 GLY A N 1
ATOM 634 C CA . GLY A 1 89 ? 28.106 112.979 11.970 1.00 36.68 89 GLY A CA 1
ATOM 635 C C . GLY A 1 89 ? 28.313 112.567 10.527 1.00 37.73 89 GLY A C 1
ATOM 636 O O . GLY A 1 89 ? 29.230 111.833 10.225 1.00 38.70 89 GLY A O 1
ATOM 637 N N . GLY A 1 90 ? 27.518 113.118 9.610 1.00 37.59 90 GLY A N 1
ATOM 638 C CA . GLY A 1 90 ? 27.675 112.827 8.194 1.00 37.00 90 GLY A CA 1
ATOM 639 C C . GLY A 1 90 ? 29.060 113.250 7.681 1.00 38.11 90 GLY A C 1
ATOM 640 O O . GLY A 1 90 ? 29.560 112.673 6.718 1.00 38.84 90 GLY A O 1
ATOM 641 N N . MET A 1 91 ? 29.684 114.275 8.276 1.00 36.98 91 MET A N 1
ATOM 642 C CA . MET A 1 91 ? 30.996 114.676 7.781 1.00 37.49 91 MET A CA 1
ATOM 643 C C . MET A 1 91 ? 32.038 113.658 8.202 1.00 37.51 91 MET A C 1
ATOM 644 O O . MET A 1 91 ? 33.038 113.503 7.526 1.00 35.32 91 MET A O 1
ATOM 649 N N . SER A 1 92 ? 31.834 113.050 9.386 1.00 38.07 92 SER A N 1
ATOM 650 C CA . SER A 1 92 ? 32.743 112.010 9.852 1.00 37.90 92 SER A CA 1
ATOM 651 C C . SER A 1 92 ? 32.508 110.708 9.069 1.00 37.98 92 SER A C 1
ATOM 652 O O . SER A 1 92 ? 33.458 109.998 8.760 1.00 39.16 92 SER A O 1
ATOM 655 N N . LEU A 1 93 ? 31.269 110.384 8.723 1.00 37.25 93 LEU A N 1
ATOM 656 C CA . LEU A 1 93 ? 31.075 109.378 7.664 1.00 37.82 93 LEU A CA 1
ATOM 657 C C . LEU A 1 93 ? 31.905 109.662 6.423 1.00 37.64 93 LEU A C 1
ATOM 658 O O . LEU A 1 93 ? 32.554 108.768 5.927 1.00 39.72 93 LEU A O 1
ATOM 663 N N . GLY A 1 94 ? 31.862 110.880 5.871 1.00 37.46 94 GLY A N 1
ATOM 664 C CA . GLY A 1 94 ? 32.601 111.152 4.637 1.00 37.91 94 GLY A CA 1
ATOM 665 C C . GLY A 1 94 ? 34.092 110.832 4.809 1.00 38.45 94 GLY A C 1
ATOM 666 O O . GLY A 1 94 ? 34.713 110.277 3.941 1.00 38.87 94 GLY A O 1
ATOM 667 N N . LEU A 1 95 ? 34.658 111.217 5.946 1.00 38.68 95 LEU A N 1
ATOM 668 C CA . LEU A 1 95 ? 36.050 110.975 6.226 1.00 38.47 95 LEU A CA 1
ATOM 669 C C . LEU A 1 95 ? 36.286 109.453 6.325 1.00 38.43 95 LEU A C 1
ATOM 670 O O . LEU A 1 95 ? 37.281 108.946 5.821 1.00 38.04 95 LEU A O 1
ATOM 675 N N . ALA A 1 96 ? 35.369 108.739 6.975 1.00 37.58 96 ALA A N 1
ATOM 676 C CA . ALA A 1 96 ? 35.462 107.284 7.050 1.00 37.89 96 ALA A CA 1
ATOM 677 C C . ALA A 1 96 ? 35.363 106.666 5.660 1.00 37.86 96 ALA A C 1
ATOM 678 O O . ALA A 1 96 ? 36.128 105.756 5.323 1.00 38.66 96 ALA A O 1
ATOM 680 N N . MET A 1 97 ? 34.452 107.185 4.835 1.00 37.34 97 MET A N 1
ATOM 681 C CA . MET A 1 97 ? 34.271 106.715 3.454 1.00 36.88 97 MET A CA 1
ATOM 682 C C . MET A 1 97 ? 35.449 107.052 2.558 1.00 37.39 97 MET A C 1
ATOM 683 O O . MET A 1 97 ? 35.816 106.262 1.688 1.00 37.37 97 MET A O 1
ATOM 688 N N . GLU A 1 98 ? 36.051 108.222 2.755 1.00 37.10 98 GLU A N 1
ATOM 689 C CA . GLU A 1 98 ? 37.230 108.529 1.961 1.00 36.57 98 GLU A CA 1
ATOM 690 C C . GLU A 1 98 ? 38.387 107.633 2.390 1.00 36.33 98 GLU A C 1
ATOM 691 O O . GLU A 1 98 ? 39.202 107.274 1.584 1.00 35.64 98 GLU A O 1
ATOM 697 N N . THR A 1 99 ? 38.474 107.309 3.676 1.00 36.65 99 THR A N 1
ATOM 698 C CA . THR A 1 99 ? 39.663 106.604 4.159 1.00 37.31 99 THR A CA 1
ATOM 699 C C . THR A 1 99 ? 39.575 105.091 3.972 1.00 36.70 99 THR A C 1
ATOM 700 O O . THR A 1 99 ? 40.519 104.447 3.501 1.00 37.25 99 THR A O 1
ATOM 704 N N . TYR A 1 100 ? 38.414 104.550 4.322 1.00 37.40 100 TYR A N 1
ATOM 705 C CA . TYR A 1 100 ? 38.146 103.123 4.296 1.00 36.91 100 TYR A CA 1
ATOM 706 C C . TYR A 1 100 ? 36.938 102.759 3.444 1.00 36.94 100 TYR A C 1
ATOM 707 O O . TYR A 1 100 ? 36.028 102.102 3.940 1.00 37.05 100 TYR A O 1
ATOM 716 N N . PRO A 1 101 ? 36.925 103.165 2.153 1.00 36.88 101 PRO A N 1
ATOM 717 C CA . PRO A 1 101 ? 35.737 102.919 1.344 1.00 37.09 101 PRO A CA 1
ATOM 718 C C . PRO A 1 101 ? 35.394 101.428 1.288 1.00 38.43 101 PRO A C 1
ATOM 719 O O . PRO A 1 101 ? 34.222 101.073 1.443 1.00 38.49 101 PRO A O 1
ATOM 723 N N . GLU A 1 102 ? 36.407 100.569 1.102 1.00 37.26 102 GLU A N 1
ATOM 724 C CA . GLU A 1 102 ? 36.215 99.121 1.106 1.00 38.07 102 GLU A CA 1
ATOM 725 C C . GLU A 1 102 ? 35.690 98.487 2.384 1.00 38.06 102 GLU A C 1
ATOM 726 O O . GLU A 1 102 ? 35.359 97.304 2.384 1.00 38.93 102 GLU A O 1
ATOM 732 N N . LYS A 1 103 ? 35.630 99.247 3.473 1.00 38.11 103 LYS A N 1
ATOM 733 C CA . LYS A 1 103 ? 35.216 98.711 4.766 1.00 37.91 103 LYS A CA 1
ATOM 734 C C . LYS A 1 103 ? 33.766 98.984 5.050 1.00 37.89 103 LYS A C 1
ATOM 735 O O . LYS A 1 103 ? 33.272 98.604 6.104 1.00 37.95 103 LYS A O 1
ATOM 741 N N . ILE A 1 104 ? 33.089 99.649 4.117 1.00 37.63 104 ILE A N 1
ATOM 742 C CA . ILE A 1 104 ? 31.736 100.165 4.387 1.00 37.30 104 ILE A CA 1
ATOM 743 C C . ILE A 1 104 ? 30.804 99.563 3.341 1.00 37.35 104 ILE A C 1
ATOM 744 O O . ILE A 1 104 ? 31.092 99.655 2.147 1.00 35.99 104 ILE A O 1
ATOM 749 N N . SER A 1 105 ? 29.707 98.933 3.759 1.00 37.22 105 SER A N 1
ATOM 750 C CA . SER A 1 105 ? 28.790 98.371 2.755 1.00 37.53 105 SER A CA 1
ATOM 751 C C . SER A 1 105 ? 27.834 99.475 2.267 1.00 36.96 105 SER A C 1
ATOM 752 O O . SER A 1 105 ? 27.552 99.608 1.077 1.00 36.57 105 SER A O 1
ATOM 755 N N . VAL A 1 106 ? 27.355 100.279 3.201 1.00 37.58 106 VAL A N 1
ATOM 756 C CA . VAL A 1 106 ? 26.536 101.449 2.844 1.00 38.30 106 VAL A CA 1
ATOM 757 C C . VAL A 1 106 ? 26.735 102.503 3.928 1.00 38.37 106 VAL A C 1
ATOM 758 O O . VAL A 1 106 ? 26.876 102.173 5.105 1.00 38.18 106 VAL A O 1
ATOM 762 N N . ALA A 1 107 ? 26.841 103.761 3.515 1.00 38.42 107 ALA A N 1
ATOM 763 C CA . ALA A 1 107 ? 26.928 104.865 4.451 1.00 38.23 107 ALA A CA 1
ATOM 764 C C . ALA A 1 107 ? 25.561 105.521 4.450 1.00 37.59 107 ALA A C 1
ATOM 765 O O . ALA A 1 107 ? 25.113 106.028 3.426 1.00 36.33 107 ALA A O 1
ATOM 767 N N . VAL A 1 108 ? 24.902 105.502 5.596 1.00 38.41 108 VAL A N 1
ATOM 768 C CA . VAL A 1 108 ? 23.571 106.058 5.726 1.00 37.66 108 VAL A CA 1
ATOM 769 C C . VAL A 1 108 ? 23.625 107.433 6.372 1.00 38.27 108 VAL A C 1
ATOM 770 O O . VAL A 1 108 ? 24.168 107.623 7.452 1.00 38.23 108 VAL A O 1
ATOM 774 N N . PHE A 1 109 ? 23.044 108.403 5.695 1.00 37.64 109 PHE A N 1
ATOM 775 C CA . PHE A 1 109 ? 22.945 109.731 6.269 1.00 37.50 109 PHE A CA 1
ATOM 776 C C . PHE A 1 109 ? 21.513 109.995 6.723 1.00 37.36 109 PHE A C 1
ATOM 777 O O . PHE A 1 109 ? 20.540 109.633 6.056 1.00 37.02 109 PHE A O 1
ATOM 785 N N . MET A 1 110 ? 21.375 110.593 7.882 1.00 37.48 110 MET A N 1
ATOM 786 C CA . MET A 1 110 ? 20.033 110.908 8.370 1.00 37.93 110 MET A CA 1
ATOM 787 C C . MET A 1 110 ? 20.013 112.327 8.971 1.00 37.06 110 MET A C 1
ATOM 788 O O . MET A 1 110 ? 20.753 112.616 9.895 1.00 34.85 110 MET A O 1
ATOM 793 N N . SER A 1 111 ? 19.142 113.206 8.465 1.00 37.27 111 SER A N 1
ATOM 794 C CA . SER A 1 111 ? 19.173 114.596 8.951 1.00 37.48 111 SER A CA 1
ATOM 795 C C . SER A 1 111 ? 20.612 115.096 8.925 1.00 38.43 111 SER A C 1
ATOM 796 O O . SER A 1 111 ? 21.085 115.723 9.860 1.00 38.05 111 SER A O 1
ATOM 799 N N . ALA A 1 112 ? 21.305 114.791 7.832 1.00 39.59 112 ALA A N 1
ATOM 800 C CA . ALA A 1 112 ? 22.724 115.058 7.717 1.00 39.84 112 ALA A CA 1
ATOM 801 C C . ALA A 1 112 ? 23.051 115.673 6.346 1.00 41.23 112 ALA A C 1
ATOM 802 O O . ALA A 1 112 ? 22.452 115.347 5.356 1.00 42.22 112 ALA A O 1
ATOM 804 N N . MET A 1 113 ? 23.954 116.631 6.306 1.00 42.44 113 MET A N 1
ATOM 805 C CA . MET A 1 113 ? 24.519 117.062 5.045 1.00 42.85 113 MET A CA 1
ATOM 806 C C . MET A 1 113 ? 25.349 115.874 4.546 1.00 42.19 113 MET A C 1
ATOM 807 O O . MET A 1 113 ? 26.140 115.306 5.300 1.00 42.92 113 MET A O 1
ATOM 812 N N . MET A 1 114 ? 25.140 115.452 3.315 1.00 42.28 114 MET A N 1
ATOM 813 C CA . MET A 1 114 ? 25.992 114.406 2.713 1.00 42.45 114 MET A CA 1
ATOM 814 C C . MET A 1 114 ? 27.070 115.110 1.964 1.00 40.84 114 MET A C 1
ATOM 815 O O . MET A 1 114 ? 26.761 115.885 1.110 1.00 40.59 114 MET A O 1
ATOM 820 N N . PRO A 1 115 ? 28.344 114.863 2.292 1.00 41.26 115 PRO A N 1
ATOM 821 C CA . PRO A 1 115 ? 29.386 115.511 1.496 1.00 41.76 115 PRO A CA 1
ATOM 822 C C . PRO A 1 115 ? 29.257 115.277 -0.032 1.00 41.75 115 PRO A C 1
ATOM 823 O O . PRO A 1 115 ? 28.742 114.273 -0.487 1.00 42.22 115 PRO A O 1
ATOM 827 N N . ASP A 1 116 ? 29.699 116.260 -0.797 1.00 42.92 116 ASP A N 1
ATOM 828 C CA . ASP A 1 116 ? 29.655 116.212 -2.237 1.00 42.19 116 ASP A CA 1
ATOM 829 C C . ASP A 1 116 ? 31.101 116.210 -2.637 1.00 41.45 116 ASP A C 1
ATOM 830 O O . ASP A 1 116 ? 31.769 117.201 -2.433 1.00 39.49 116 ASP A O 1
ATOM 835 N N . PRO A 1 117 ? 31.607 115.072 -3.185 1.00 42.64 117 PRO A N 1
ATOM 836 C CA . PRO A 1 117 ? 33.003 114.979 -3.614 1.00 42.83 117 PRO A CA 1
ATOM 837 C C . PRO A 1 117 ? 33.342 115.942 -4.774 1.00 43.74 117 PRO A C 1
ATOM 838 O O . PRO A 1 117 ? 34.502 116.087 -5.125 1.00 44.49 117 PRO A O 1
ATOM 842 N N . ASN A 1 118 ? 32.337 116.580 -5.368 1.00 42.77 118 ASN A N 1
ATOM 843 C CA . ASN A 1 118 ? 32.599 117.567 -6.394 1.00 43.42 118 ASN A CA 1
ATOM 844 C C . ASN A 1 118 ? 33.020 118.896 -5.803 1.00 43.93 118 ASN A C 1
ATOM 845 O O . ASN A 1 118 ? 33.492 119.781 -6.524 1.00 44.64 118 ASN A O 1
ATOM 850 N N . HIS A 1 119 ? 32.845 119.057 -4.491 1.00 41.96 119 HIS A N 1
ATOM 851 C CA . HIS A 1 119 ? 33.087 120.352 -3.854 1.00 40.50 119 HIS A CA 1
ATOM 852 C C . HIS A 1 119 ? 33.964 120.288 -2.603 1.00 39.75 119 HIS A C 1
ATOM 853 O O . HIS A 1 119 ? 34.189 119.206 -2.040 1.00 40.70 119 HIS A O 1
ATOM 860 N N . SER A 1 120 ? 34.444 121.449 -2.162 1.00 37.62 120 SER A N 1
ATOM 861 C CA . SER A 1 120 ? 35.156 121.523 -0.899 1.00 37.36 120 SER A CA 1
ATOM 862 C C . SER A 1 120 ? 34.366 120.963 0.293 1.00 37.04 120 SER A C 1
ATOM 863 O O . SER A 1 120 ? 33.132 120.813 0.269 1.00 36.65 120 SER A O 1
ATOM 866 N N . LEU A 1 121 ? 35.103 120.691 1.363 1.00 37.38 121 LEU A N 1
ATOM 867 C CA . LEU A 1 121 ? 34.524 120.194 2.592 1.00 38.20 121 LEU A CA 1
ATOM 868 C C . LEU A 1 121 ? 33.553 121.206 3.204 1.00 37.89 121 LEU A C 1
ATOM 869 O O . LEU A 1 121 ? 32.605 120.825 3.857 1.00 37.94 121 LEU A O 1
ATOM 874 N N . THR A 1 122 ? 33.798 122.494 2.978 1.00 37.79 122 THR A N 1
ATOM 875 C CA . THR A 1 122 ? 32.982 123.545 3.590 1.00 37.80 122 THR A CA 1
ATOM 876 C C . THR A 1 122 ? 31.705 123.811 2.791 1.00 38.79 122 THR A C 1
ATOM 877 O O . THR A 1 122 ? 30.756 124.456 3.284 1.00 38.59 122 THR A O 1
ATOM 881 N N . TYR A 1 123 ? 31.659 123.264 1.572 1.00 38.07 123 TYR A N 1
ATOM 882 C CA . TYR A 1 123 ? 30.577 123.560 0.673 1.00 37.52 123 TYR A CA 1
ATOM 883 C C . TYR A 1 123 ? 29.204 123.309 1.289 1.00 37.43 123 TYR A C 1
ATOM 884 O O . TYR A 1 123 ? 28.317 124.129 1.157 1.00 38.01 123 TYR A O 1
ATOM 893 N N . PRO A 1 124 ? 29.007 122.190 1.979 1.00 38.57 124 PRO A N 1
ATOM 894 C CA . PRO A 1 124 ? 27.643 122.006 2.529 1.00 38.93 124 PRO A CA 1
ATOM 895 C C . PRO A 1 124 ? 27.300 123.017 3.646 1.00 39.64 124 PRO A C 1
ATOM 896 O O . PRO A 1 124 ? 26.117 123.284 3.917 1.00 39.90 124 PRO A O 1
ATOM 900 N N . PHE A 1 125 ? 28.327 123.548 4.294 1.00 39.61 125 PHE A N 1
ATOM 901 C CA . PHE A 1 125 ? 28.148 124.557 5.330 1.00 40.88 125 PHE A CA 1
ATOM 902 C C . PHE A 1 125 ? 27.903 125.903 4.694 1.00 41.71 125 PHE A C 1
ATOM 903 O O . PHE A 1 125 ? 27.026 126.637 5.131 1.00 41.80 125 PHE A O 1
ATOM 911 N N . GLU A 1 126 ? 28.686 126.220 3.669 1.00 42.65 126 GLU A N 1
ATOM 912 C CA . GLU A 1 126 ? 28.457 127.418 2.893 1.00 44.39 126 GLU A CA 1
ATOM 913 C C . GLU A 1 126 ? 27.003 127.422 2.410 1.00 45.79 126 GLU A C 1
ATOM 914 O O . GLU A 1 126 ? 26.275 128.375 2.640 1.00 45.81 126 GLU A O 1
ATOM 920 N N . LYS A 1 127 ? 26.550 126.311 1.850 1.00 47.43 127 LYS A N 1
ATOM 921 C CA . LYS A 1 127 ? 25.165 126.132 1.438 1.00 49.40 127 LYS A CA 1
ATOM 922 C C . LYS A 1 127 ? 24.150 126.297 2.582 1.00 52.03 127 LYS A C 1
ATOM 923 O O . LYS A 1 127 ? 23.193 127.084 2.484 1.00 52.50 127 LYS A O 1
ATOM 929 N N . TYR A 1 128 ? 24.338 125.522 3.657 1.00 52.92 128 TYR A N 1
ATOM 930 C CA . TYR A 1 128 ? 23.463 125.641 4.821 1.00 53.63 128 TYR A CA 1
ATOM 931 C C . TYR A 1 128 ? 23.339 127.095 5.213 1.00 53.81 128 TYR A C 1
ATOM 932 O O . TYR A 1 128 ? 22.258 127.583 5.454 1.00 53.05 128 TYR A O 1
ATOM 941 N N . ASN A 1 129 ? 24.461 127.789 5.299 1.00 54.75 129 ASN A N 1
ATOM 942 C CA . ASN A 1 129 ? 24.414 129.094 5.870 1.00 56.52 129 ASN A CA 1
ATOM 943 C C . ASN A 1 129 ? 24.140 130.184 4.828 1.00 58.70 129 ASN A C 1
ATOM 944 O O . ASN A 1 129 ? 24.397 131.385 5.049 1.00 60.22 129 ASN A O 1
ATOM 949 N N . GLU A 1 130 ? 23.585 129.743 3.691 1.00 59.01 130 GLU A N 1
ATOM 950 C CA . GLU A 1 130 ? 23.024 130.624 2.659 1.00 58.68 130 GLU A CA 1
ATOM 951 C C . GLU A 1 130 ? 21.523 130.421 2.665 1.00 58.11 130 GLU A C 1
ATOM 952 O O . GLU A 1 130 ? 20.771 131.373 2.514 1.00 58.89 130 GLU A O 1
ATOM 958 N N . LYS A 1 131 ? 21.083 129.185 2.847 1.00 57.26 131 LYS A N 1
ATOM 959 C CA . LYS A 1 131 ? 19.657 128.899 2.788 1.00 57.43 131 LYS A CA 1
ATOM 960 C C . LYS A 1 131 ? 18.909 129.104 4.095 1.00 56.73 131 LYS A C 1
ATOM 961 O O . LYS A 1 131 ? 17.665 129.065 4.131 1.00 57.30 131 LYS A O 1
ATOM 967 N N . CYS A 1 132 ? 19.655 129.270 5.179 1.00 55.25 132 CYS A N 1
ATOM 968 C CA . CYS A 1 132 ? 19.057 129.226 6.506 1.00 53.49 132 CYS A CA 1
ATOM 969 C C . CYS A 1 132 ? 19.327 130.544 7.205 1.00 51.16 132 CYS A C 1
ATOM 970 O O . CYS A 1 132 ? 20.425 131.092 7.108 1.00 50.73 132 CYS A O 1
ATOM 973 N N . PRO A 1 133 ? 18.316 131.056 7.916 1.00 49.06 133 PRO A N 1
ATOM 974 C CA . PRO A 1 133 ? 18.466 132.354 8.557 1.00 48.01 133 PRO A CA 1
ATOM 975 C C . PRO A 1 133 ? 19.563 132.380 9.633 1.00 47.09 133 PRO A C 1
ATOM 976 O O . PRO A 1 133 ? 19.856 131.379 10.290 1.00 47.18 133 PRO A O 1
ATOM 980 N N . ALA A 1 134 ? 20.097 133.560 9.861 1.00 45.87 134 ALA A N 1
ATOM 981 C CA . ALA A 1 134 ? 21.200 133.766 10.798 1.00 43.74 134 ALA A CA 1
ATOM 982 C C . ALA A 1 134 ? 20.851 133.561 12.286 1.00 43.67 134 ALA A C 1
ATOM 983 O O . ALA A 1 134 ? 21.760 133.454 13.117 1.00 44.58 134 ALA A O 1
ATOM 985 N N . ASP A 1 135 ? 19.543 133.538 12.614 1.00 42.45 135 ASP A N 1
ATOM 986 C CA . ASP A 1 135 ? 19.005 133.346 13.967 1.00 39.32 135 ASP A CA 1
ATOM 987 C C . ASP A 1 135 ? 18.328 131.987 14.198 1.00 38.62 135 ASP A C 1
ATOM 988 O O . ASP A 1 135 ? 17.599 131.797 15.175 1.00 39.39 135 ASP A O 1
ATOM 993 N N . MET A 1 136 ? 18.526 131.080 13.262 1.00 36.11 136 MET A N 1
ATOM 994 C CA . MET A 1 136 ? 17.966 129.764 13.282 1.00 36.00 136 MET A CA 1
ATOM 995 C C . MET A 1 136 ? 18.305 129.007 14.577 1.00 34.38 136 MET A C 1
ATOM 996 O O . MET A 1 136 ? 17.508 128.188 15.021 1.00 33.79 136 MET A O 1
ATOM 1001 N N . MET A 1 137 ? 19.397 129.361 15.237 1.00 32.13 137 MET A N 1
ATOM 1002 C CA . MET A 1 137 ? 19.804 128.571 16.382 1.00 31.85 137 MET A CA 1
ATOM 1003 C C . MET A 1 137 ? 19.391 129.109 17.731 1.00 30.83 137 MET A C 1
ATOM 1004 O O . MET A 1 137 ? 19.745 128.570 18.774 1.00 29.12 137 MET A O 1
ATOM 1009 N N . LEU A 1 138 ? 18.600 130.183 17.676 1.00 29.79 138 LEU A N 1
ATOM 1010 C CA . LEU A 1 138 ? 17.812 130.625 18.818 1.00 28.59 138 LEU A CA 1
ATOM 1011 C C . LEU A 1 138 ? 18.718 130.963 19.960 1.00 27.16 138 LEU A C 1
ATOM 1012 O O . LEU A 1 138 ? 19.528 131.851 19.831 1.00 27.16 138 LEU A O 1
ATOM 1017 N N . ASP A 1 139 ? 18.568 130.275 21.085 1.00 26.50 139 ASP A N 1
ATOM 1018 C CA . ASP A 1 139 ? 19.337 130.610 22.267 1.00 26.42 139 ASP A CA 1
ATOM 1019 C C . ASP A 1 139 ? 20.709 129.905 22.327 1.00 26.22 139 ASP A C 1
ATOM 1020 O O . ASP A 1 139 ? 21.417 130.001 23.319 1.00 25.85 139 ASP A O 1
ATOM 1025 N N . SER A 1 140 ? 21.114 129.245 21.247 1.00 26.24 140 SER A N 1
ATOM 1026 C CA . SER A 1 140 ? 22.456 128.606 21.213 1.00 26.61 140 SER A CA 1
ATOM 1027 C C . SER A 1 140 ? 23.465 129.738 21.202 1.00 26.95 140 SER A C 1
ATOM 1028 O O . SER A 1 140 ? 23.116 130.864 20.871 1.00 29.35 140 SER A O 1
ATOM 1031 N N . GLN A 1 141 ? 24.710 129.478 21.552 1.00 26.09 141 GLN A N 1
ATOM 1032 C CA . GLN A 1 141 ? 25.693 130.541 21.569 1.00 26.82 141 GLN A CA 1
ATOM 1033 C C . GLN A 1 141 ? 26.998 130.023 21.055 1.00 27.31 141 GLN A C 1
ATOM 1034 O O . GLN A 1 141 ? 27.325 128.830 21.254 1.00 27.37 141 GLN A O 1
ATOM 1040 N N . PHE A 1 142 ? 27.749 130.921 20.434 1.00 27.54 142 PHE A N 1
ATOM 1041 C CA . PHE A 1 142 ? 28.990 130.580 19.761 1.00 27.39 142 PHE A CA 1
ATOM 1042 C C . PHE A 1 142 ? 30.052 131.404 20.373 1.00 28.49 142 PHE A C 1
ATOM 1043 O O . PHE A 1 142 ? 29.825 132.588 20.745 1.00 29.40 142 PHE A O 1
ATOM 1051 N N . SER A 1 143 ? 31.215 130.794 20.484 1.00 29.23 143 SER A N 1
ATOM 1052 C CA . SER A 1 143 ? 32.428 131.503 20.857 1.00 30.51 143 SER A CA 1
ATOM 1053 C C . SER A 1 143 ? 33.653 130.887 20.216 1.00 30.68 143 SER A C 1
ATOM 1054 O O . SER A 1 143 ? 33.710 129.685 19.983 1.00 28.98 143 SER A O 1
ATOM 1057 N N . THR A 1 144 ? 34.653 131.724 19.966 1.00 32.13 144 THR A N 1
ATOM 1058 C CA . THR A 1 144 ? 35.887 131.223 19.370 1.00 33.56 144 THR A CA 1
ATOM 1059 C C . THR A 1 144 ? 36.772 130.599 20.420 1.00 33.82 144 THR A C 1
ATOM 1060 O O . THR A 1 144 ? 36.669 130.873 21.609 1.00 33.81 144 THR A O 1
ATOM 1064 N N . TYR A 1 145 ? 37.678 129.755 19.969 1.00 35.33 145 TYR A N 1
ATOM 1065 C CA . TYR A 1 145 ? 38.629 129.169 20.886 1.00 35.96 145 TYR A CA 1
ATOM 1066 C C . TYR A 1 145 ? 39.835 128.770 20.045 1.00 37.34 145 TYR A C 1
ATOM 1067 O O . TYR A 1 145 ? 39.815 128.869 18.831 1.00 35.46 145 TYR A O 1
ATOM 1076 N N . GLY A 1 146 ? 40.876 128.288 20.704 1.00 41.02 146 GLY A N 1
ATOM 1077 C CA . GLY A 1 146 ? 42.003 127.717 19.985 1.00 44.84 146 GLY A CA 1
ATOM 1078 C C . GLY A 1 146 ? 42.934 128.829 19.556 1.00 48.47 146 GLY A C 1
ATOM 1079 O O . GLY A 1 146 ? 43.032 129.868 20.195 1.00 48.38 146 GLY A O 1
ATOM 1080 N N . ASN A 1 147 ? 43.593 128.618 18.434 1.00 52.39 147 ASN A N 1
ATOM 1081 C CA . ASN A 1 147 ? 44.642 129.530 18.028 1.00 55.29 147 ASN A CA 1
ATOM 1082 C C . ASN A 1 147 ? 44.059 130.895 17.615 1.00 55.87 147 ASN A C 1
ATOM 1083 O O . ASN A 1 147 ? 43.323 130.983 16.632 1.00 56.19 147 ASN A O 1
ATOM 1088 N N . PRO A 1 148 ? 44.411 131.970 18.347 1.00 56.90 148 PRO A N 1
ATOM 1089 C CA . PRO A 1 148 ? 43.901 133.322 18.048 1.00 57.16 148 PRO A CA 1
ATOM 1090 C C . PRO A 1 148 ? 44.187 133.770 16.594 1.00 57.12 148 PRO A C 1
ATOM 1091 O O . PRO A 1 148 ? 43.455 134.594 16.041 1.00 55.77 148 PRO A O 1
ATOM 1095 N N . GLU A 1 149 ? 45.242 133.209 15.998 1.00 57.35 149 GLU A N 1
ATOM 1096 C CA . GLU A 1 149 ? 45.652 133.507 14.619 1.00 58.19 149 GLU A CA 1
ATOM 1097 C C . GLU A 1 149 ? 44.825 132.689 13.603 1.00 57.45 149 GLU A C 1
ATOM 1098 O O . GLU A 1 149 ? 44.869 132.920 12.378 1.00 57.49 149 GLU A O 1
ATOM 1104 N N . ASN A 1 150 ? 44.064 131.727 14.124 1.00 56.48 150 ASN A N 1
ATOM 1105 C CA . ASN A 1 150 ? 43.247 130.826 13.303 1.00 55.39 150 ASN A CA 1
ATOM 1106 C C . ASN A 1 150 ? 42.240 130.169 14.241 1.00 53.63 150 ASN A C 1
ATOM 1107 O O . ASN A 1 150 ? 42.345 128.972 14.548 1.00 54.25 150 ASN A O 1
ATOM 1112 N N . PRO A 1 151 ? 41.280 130.955 14.728 1.00 50.35 151 PRO A N 1
ATOM 1113 C CA . PRO A 1 151 ? 40.485 130.442 15.834 1.00 47.65 151 PRO A CA 1
ATOM 1114 C C . PRO A 1 151 ? 39.492 129.361 15.409 1.00 43.76 151 PRO A C 1
ATOM 1115 O O . PRO A 1 151 ? 39.014 129.376 14.288 1.00 42.89 151 PRO A O 1
ATOM 1119 N N . GLY A 1 152 ? 39.217 128.398 16.285 1.00 40.37 152 GLY A N 1
ATOM 1120 C CA . GLY A 1 152 ? 38.043 127.545 16.075 1.00 36.31 152 GLY A CA 1
ATOM 1121 C C . GLY A 1 152 ? 36.807 128.267 16.583 1.00 34.32 152 GLY A C 1
ATOM 1122 O O . GLY A 1 152 ? 36.918 129.271 17.259 1.00 34.67 152 GLY A O 1
ATOM 1123 N N . MET A 1 153 ? 35.643 127.725 16.277 1.00 32.33 153 MET A N 1
ATOM 1124 C CA . MET A 1 153 ? 34.396 128.230 16.765 1.00 30.63 153 MET A CA 1
ATOM 1125 C C . MET A 1 153 ? 33.663 127.115 17.526 1.00 28.74 153 MET A C 1
ATOM 1126 O O . MET A 1 153 ? 33.373 126.073 16.965 1.00 28.02 153 MET A O 1
ATOM 1131 N N . SER A 1 154 ? 33.380 127.317 18.797 1.00 26.59 154 SER A N 1
ATOM 1132 C CA . SER A 1 154 ? 32.605 126.318 19.479 1.00 28.12 154 SER A CA 1
ATOM 1133 C C . SER A 1 154 ? 31.168 126.806 19.570 1.00 27.60 154 SER A C 1
ATOM 1134 O O . SER A 1 154 ? 30.873 128.017 19.381 1.00 28.37 154 SER A O 1
ATOM 1137 N N . MET A 1 155 ? 30.281 125.876 19.859 1.00 26.10 155 MET A N 1
ATOM 1138 C CA . MET A 1 155 ? 28.897 126.200 20.075 1.00 26.52 155 MET A CA 1
ATOM 1139 C C . MET A 1 155 ? 28.304 125.356 21.169 1.00 25.79 155 MET A C 1
ATOM 1140 O O . MET A 1 155 ? 28.724 124.205 21.421 1.00 25.38 155 MET A O 1
ATOM 1145 N N . ILE A 1 156 ? 27.322 125.935 21.845 1.00 25.61 156 ILE A N 1
ATOM 1146 C CA . ILE A 1 156 ? 26.518 125.208 22.805 1.00 27.51 156 ILE A CA 1
ATOM 1147 C C . ILE A 1 156 ? 25.085 125.347 22.352 1.00 29.05 156 ILE A C 1
ATOM 1148 O O . ILE A 1 156 ? 24.682 126.434 21.938 1.00 26.30 156 ILE A O 1
ATOM 1153 N N . LEU A 1 157 ? 24.343 124.239 22.390 1.00 32.78 157 LEU A N 1
ATOM 1154 C CA . LEU A 1 157 ? 22.936 124.239 21.990 1.00 35.52 157 LEU A CA 1
ATOM 1155 C C . LEU A 1 157 ? 22.148 124.903 23.085 1.00 36.74 157 LEU A C 1
ATOM 1156 O O . LEU A 1 157 ? 22.420 124.655 24.260 1.00 37.84 157 LEU A O 1
ATOM 1161 N N . GLY A 1 158 ? 21.194 125.761 22.718 1.00 36.12 158 GLY A N 1
ATOM 1162 C CA . GLY A 1 158 ? 20.332 126.395 23.709 1.00 36.90 158 GLY A CA 1
ATOM 1163 C C . GLY A 1 158 ? 19.229 125.412 24.017 1.00 37.72 158 GLY A C 1
ATOM 1164 O O . GLY A 1 158 ? 18.877 124.569 23.167 1.00 36.18 158 GLY A O 1
ATOM 1165 N N . PRO A 1 159 ? 18.681 125.488 25.223 1.00 37.59 159 PRO A N 1
ATOM 1166 C CA . PRO A 1 159 ? 17.656 124.567 25.595 1.00 39.14 159 PRO A CA 1
ATOM 1167 C C . PRO A 1 159 ? 16.371 124.841 24.788 1.00 37.68 159 PRO A C 1
ATOM 1168 O O . PRO A 1 159 ? 15.661 123.892 24.534 1.00 37.37 159 PRO A O 1
ATOM 1172 N N . GLN A 1 160 ? 16.085 126.091 24.385 1.00 37.31 160 GLN A N 1
ATOM 1173 C CA . GLN A 1 160 ? 14.913 126.364 23.537 1.00 37.53 160 GLN A CA 1
ATOM 1174 C C . GLN A 1 160 ? 15.165 125.808 22.165 1.00 36.70 160 GLN A C 1
ATOM 1175 O O . GLN A 1 160 ? 14.289 125.237 21.552 1.00 37.38 160 GLN A O 1
ATOM 1181 N N . PHE A 1 161 ? 16.372 125.966 21.671 1.00 36.03 161 PHE A N 1
ATOM 1182 C CA . PHE A 1 161 ? 16.715 125.390 20.394 1.00 35.39 161 PHE A CA 1
ATOM 1183 C C . PHE A 1 161 ? 16.557 123.871 20.403 1.00 36.35 161 PHE A C 1
ATOM 1184 O O . PHE A 1 161 ? 15.904 123.295 19.521 1.00 36.21 161 PHE A O 1
ATOM 1192 N N . MET A 1 162 ? 17.149 123.217 21.404 1.00 35.28 162 MET A N 1
ATOM 1193 C CA . MET A 1 162 ? 16.933 121.802 21.584 1.00 35.55 162 MET A CA 1
ATOM 1194 C C . MET A 1 162 ? 15.461 121.464 21.648 1.00 36.51 162 MET A C 1
ATOM 1195 O O . MET A 1 162 ? 15.036 120.654 20.848 1.00 36.99 162 MET A O 1
ATOM 1200 N N . ALA A 1 163 ? 14.705 122.122 22.537 1.00 35.55 163 ALA A N 1
ATOM 1201 C CA . ALA A 1 163 ? 13.287 121.782 22.770 1.00 36.18 163 ALA A CA 1
ATOM 1202 C C . ALA A 1 163 ? 12.452 121.965 21.532 1.00 36.65 163 ALA A C 1
ATOM 1203 O O . ALA A 1 163 ? 11.622 121.106 21.230 1.00 37.59 163 ALA A O 1
ATOM 1205 N N . LEU A 1 164 ? 12.689 123.063 20.813 1.00 34.82 164 LEU A N 1
ATOM 1206 C CA . LEU A 1 164 ? 11.805 123.482 19.741 1.00 35.07 164 LEU A CA 1
ATOM 1207 C C . LEU A 1 164 ? 12.260 122.982 18.391 1.00 34.64 164 LEU A C 1
ATOM 1208 O O . LEU A 1 164 ? 11.427 122.733 17.523 1.00 34.94 164 LEU A O 1
ATOM 1213 N N . LYS A 1 165 ? 13.551 122.919 18.182 1.00 34.18 165 LYS A N 1
ATOM 1214 C CA . LYS A 1 165 ? 14.084 122.625 16.883 1.00 35.80 165 LYS A CA 1
ATOM 1215 C C . LYS A 1 165 ? 14.761 121.282 16.698 1.00 36.99 165 LYS A C 1
ATOM 1216 O O . LYS A 1 165 ? 14.969 120.886 15.603 1.00 37.41 165 LYS A O 1
ATOM 1222 N N . MET A 1 166 ? 15.102 120.602 17.769 1.00 37.48 166 MET A N 1
ATOM 1223 C CA . MET A 1 166 ? 15.768 119.308 17.659 1.00 38.19 166 MET A CA 1
ATOM 1224 C C . MET A 1 166 ? 14.921 118.175 18.213 1.00 38.10 166 MET A C 1
ATOM 1225 O O . MET A 1 166 ? 14.859 117.126 17.615 1.00 38.54 166 MET A O 1
ATOM 1230 N N . PHE A 1 167 ? 14.291 118.388 19.362 1.00 37.17 167 PHE A N 1
ATOM 1231 C CA . PHE A 1 167 ? 13.646 117.279 20.094 1.00 36.86 167 PHE A CA 1
ATOM 1232 C C . PHE A 1 167 ? 12.156 117.472 20.189 1.00 35.64 167 PHE A C 1
ATOM 1233 O O . PHE A 1 167 ? 11.524 116.881 21.065 1.00 35.47 167 PHE A O 1
ATOM 1241 N N . GLN A 1 168 ? 11.594 118.317 19.350 1.00 35.86 168 GLN A N 1
ATOM 1242 C CA . GLN A 1 168 ? 10.167 118.637 19.538 1.00 35.49 168 GLN A CA 1
ATOM 1243 C C . GLN A 1 168 ? 9.228 117.421 19.381 1.00 36.06 168 GLN A C 1
ATOM 1244 O O . GLN A 1 168 ? 8.078 117.471 19.833 1.00 35.95 168 GLN A O 1
ATOM 1250 N N . ASN A 1 169 ? 9.673 116.317 18.778 1.00 36.38 169 ASN A N 1
ATOM 1251 C CA . ASN A 1 169 ? 8.740 115.149 18.653 1.00 36.37 169 ASN A CA 1
ATOM 1252 C C . ASN A 1 169 ? 9.188 114.067 19.635 1.00 36.32 169 ASN A C 1
ATOM 1253 O O . ASN A 1 169 ? 8.676 112.958 19.647 1.00 35.05 169 ASN A O 1
ATOM 1258 N N . CYS A 1 170 ? 10.191 114.393 20.428 1.00 35.06 170 CYS A N 1
ATOM 1259 C CA . CYS A 1 170 ? 10.740 113.428 21.394 1.00 36.90 170 CYS A CA 1
ATOM 1260 C C . CYS A 1 170 ? 10.036 113.588 22.734 1.00 36.84 170 CYS A C 1
ATOM 1261 O O . CYS A 1 170 ? 9.389 114.588 22.969 1.00 37.30 170 CYS A O 1
ATOM 1264 N N . SER A 1 171 ? 10.188 112.619 23.623 1.00 36.49 171 SER A N 1
ATOM 1265 C CA . SER A 1 171 ? 9.691 112.763 24.974 1.00 36.38 171 SER A CA 1
ATOM 1266 C C . SER A 1 171 ? 10.410 113.869 25.760 1.00 37.20 171 SER A C 1
ATOM 1267 O O . SER A 1 171 ? 11.541 114.267 25.417 1.00 37.04 171 SER A O 1
ATOM 1270 N N . VAL A 1 172 ? 9.773 114.363 26.830 1.00 37.57 172 VAL A N 1
ATOM 1271 C CA . VAL A 1 172 ? 10.417 115.358 27.692 1.00 37.80 172 VAL A CA 1
ATOM 1272 C C . VAL A 1 172 ? 11.642 114.729 28.348 1.00 37.15 172 VAL A C 1
ATOM 1273 O O . VAL A 1 172 ? 12.647 115.384 28.569 1.00 36.12 172 VAL A O 1
ATOM 1277 N N . GLU A 1 173 ? 11.544 113.441 28.653 1.00 36.05 173 GLU A N 1
ATOM 1278 C CA . GLU A 1 173 ? 12.654 112.699 29.190 1.00 36.71 173 GLU A CA 1
ATOM 1279 C C . GLU A 1 173 ? 13.854 112.753 28.256 1.00 35.05 173 GLU A C 1
ATOM 1280 O O . GLU A 1 173 ? 14.988 112.905 28.703 1.00 35.91 173 GLU A O 1
ATOM 1286 N N . ASP A 1 174 ? 13.637 112.547 26.955 1.00 34.74 174 ASP A N 1
ATOM 1287 C CA . ASP A 1 174 ? 14.785 112.644 26.023 1.00 36.06 174 ASP A CA 1
ATOM 1288 C C . ASP A 1 174 ? 15.378 114.041 25.919 1.00 36.64 174 ASP A C 1
ATOM 1289 O O . ASP A 1 174 ? 16.615 114.211 25.806 1.00 37.02 174 ASP A O 1
ATOM 1294 N N . LEU A 1 175 ? 14.509 115.047 25.912 1.00 35.71 175 LEU A N 1
ATOM 1295 C CA . LEU A 1 175 ? 14.980 116.416 25.964 1.00 36.05 175 LEU A CA 1
ATOM 1296 C C . LEU A 1 175 ? 15.722 116.632 27.275 1.00 36.17 175 LEU A C 1
ATOM 1297 O O . LEU A 1 175 ? 16.795 117.259 27.286 1.00 35.97 175 LEU A O 1
ATOM 1302 N N . GLU A 1 176 ? 15.188 116.110 28.380 1.00 34.99 176 GLU A N 1
ATOM 1303 C CA . GLU A 1 176 ? 15.900 116.256 29.669 1.00 36.65 176 GLU A CA 1
ATOM 1304 C C . GLU A 1 176 ? 17.315 115.701 29.547 1.00 37.79 176 GLU A C 1
ATOM 1305 O O . GLU A 1 176 ? 18.316 116.282 30.016 1.00 37.69 176 GLU A O 1
ATOM 1311 N N . LEU A 1 177 ? 17.418 114.546 28.914 1.00 38.01 177 LEU A N 1
ATOM 1312 C CA . LEU A 1 177 ? 18.694 113.856 28.821 1.00 38.08 177 LEU A CA 1
ATOM 1313 C C . LEU A 1 177 ? 19.628 114.718 27.991 1.00 39.28 177 LEU A C 1
ATOM 1314 O O . LEU A 1 177 ? 20.805 114.952 28.320 1.00 40.12 177 LEU A O 1
ATOM 1319 N N . ALA A 1 178 ? 19.104 115.271 26.912 1.00 38.40 178 ALA A N 1
ATOM 1320 C CA . ALA A 1 178 ? 19.888 116.147 26.098 1.00 38.10 178 ALA A CA 1
ATOM 1321 C C . ALA A 1 178 ? 20.355 117.378 26.872 1.00 39.14 178 ALA A C 1
ATOM 1322 O O . ALA A 1 178 ? 21.509 117.807 26.748 1.00 39.74 178 ALA A O 1
ATOM 1324 N N . LYS A 1 179 ? 19.477 117.981 27.668 1.00 37.33 179 LYS A N 1
ATOM 1325 C CA . LYS A 1 179 ? 19.941 119.106 28.459 1.00 37.58 179 LYS A CA 1
ATOM 1326 C C . LYS A 1 179 ? 21.021 118.735 29.461 1.00 37.56 179 LYS A C 1
ATOM 1327 O O . LYS A 1 179 ? 21.895 119.550 29.786 1.00 37.79 179 LYS A O 1
ATOM 1333 N N . MET A 1 180 ? 20.929 117.521 29.992 1.00 36.29 180 MET A N 1
ATOM 1334 C CA . MET A 1 180 ? 21.873 117.032 30.968 1.00 36.81 180 MET A CA 1
ATOM 1335 C C . MET A 1 180 ? 23.186 116.642 30.387 1.00 38.00 180 MET A C 1
ATOM 1336 O O . MET A 1 180 ? 24.149 116.535 31.120 1.00 39.86 180 MET A O 1
ATOM 1341 N N . LEU A 1 181 ? 23.218 116.363 29.087 1.00 37.78 181 LEU A N 1
ATOM 1342 C CA . LEU A 1 181 ? 24.376 115.706 28.435 1.00 37.42 181 LEU A CA 1
ATOM 1343 C C . LEU A 1 181 ? 25.059 116.498 27.311 1.00 37.15 181 LEU A C 1
ATOM 1344 O O . LEU A 1 181 ? 26.166 116.193 26.929 1.00 37.90 181 LEU A O 1
ATOM 1349 N N . THR A 1 182 ? 24.396 117.490 26.742 1.00 38.09 182 THR A N 1
ATOM 1350 C CA . THR A 1 182 ? 24.978 118.178 25.572 1.00 37.48 182 THR A CA 1
ATOM 1351 C C . THR A 1 182 ? 26.191 118.954 26.046 1.00 37.01 182 THR A C 1
ATOM 1352 O O . THR A 1 182 ? 26.188 119.454 27.158 1.00 36.17 182 THR A O 1
ATOM 1356 N N . ARG A 1 183 ? 27.247 118.964 25.235 1.00 37.23 183 ARG A N 1
ATOM 1357 C CA . ARG A 1 183 ? 28.536 119.590 25.532 1.00 36.97 183 ARG A CA 1
ATOM 1358 C C . ARG A 1 183 ? 28.860 120.559 24.394 1.00 37.09 183 ARG A C 1
ATOM 1359 O O . ARG A 1 183 ? 28.292 120.442 23.324 1.00 37.81 183 ARG A O 1
ATOM 1367 N N . PRO A 1 184 ? 29.753 121.529 24.626 1.00 36.52 184 PRO A N 1
ATOM 1368 C CA . PRO A 1 184 ? 30.134 122.399 23.541 1.00 35.65 184 PRO A CA 1
ATOM 1369 C C . PRO A 1 184 ? 30.647 121.554 22.342 1.00 35.55 184 PRO A C 1
ATOM 1370 O O . PRO A 1 184 ? 31.156 120.436 22.513 1.00 33.80 184 PRO A O 1
ATOM 1374 N N . GLY A 1 185 ? 30.463 122.064 21.125 1.00 34.56 185 GLY A N 1
ATOM 1375 C CA . GLY A 1 185 ? 30.886 121.320 19.965 1.00 35.17 185 GLY A CA 1
ATOM 1376 C C . GLY A 1 185 ? 31.392 122.343 18.990 1.00 35.58 185 GLY A C 1
ATOM 1377 O O . GLY A 1 185 ? 31.276 123.534 19.228 1.00 35.92 185 GLY A O 1
ATOM 1378 N N . SER A 1 186 ? 31.985 121.872 17.901 1.00 35.40 186 SER A N 1
ATOM 1379 C CA . SER A 1 186 ? 32.508 122.753 16.855 1.00 35.36 186 SER A CA 1
ATOM 1380 C C . SER A 1 186 ? 32.252 122.063 15.531 1.00 36.18 186 SER A C 1
ATOM 1381 O O . SER A 1 186 ? 32.226 120.819 15.457 1.00 36.72 186 SER A O 1
ATOM 1384 N N . LEU A 1 187 ? 32.083 122.861 14.488 1.00 37.58 187 LEU A N 1
ATOM 1385 C CA . LEU A 1 187 ? 31.924 122.348 13.12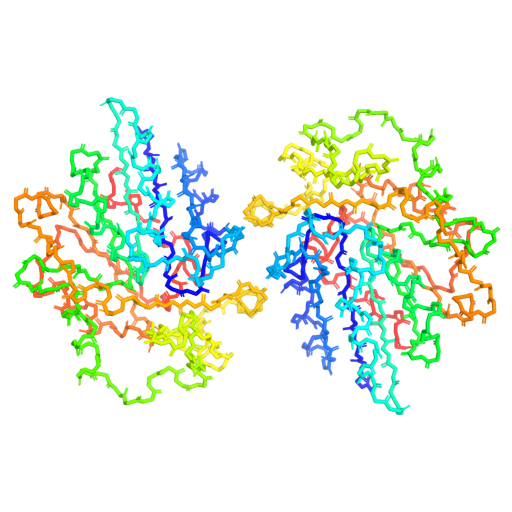9 1.00 38.40 187 LEU A CA 1
ATOM 1386 C C . LEU A 1 187 ? 33.236 122.460 12.380 1.00 38.61 187 LEU A C 1
ATOM 1387 O O . LEU A 1 187 ? 33.321 122.067 11.219 1.00 40.28 187 LEU A O 1
ATOM 1392 N N . PHE A 1 188 ? 34.267 122.955 13.050 1.00 36.88 188 PHE A N 1
ATOM 1393 C CA . PHE A 1 188 ? 35.640 122.913 12.516 1.00 36.65 188 PHE A CA 1
ATOM 1394 C C . PHE A 1 188 ? 35.746 123.536 11.155 1.00 36.64 188 PHE A C 1
ATOM 1395 O O . PHE A 1 188 ? 36.569 123.127 10.344 1.00 34.80 188 PHE A O 1
ATOM 1403 N N . PHE A 1 189 ? 34.886 124.531 10.912 1.00 36.66 189 PHE A N 1
ATOM 1404 C CA . PHE A 1 189 ? 34.819 125.187 9.612 1.00 36.25 189 PHE A CA 1
ATOM 1405 C C . PHE A 1 189 ? 36.189 125.556 9.095 1.00 36.45 189 PHE A C 1
ATOM 1406 O O . PHE A 1 189 ? 36.555 125.257 7.943 1.00 36.43 189 PHE A O 1
ATOM 1414 N N . GLN A 1 190 ? 36.976 126.202 9.938 1.00 37.29 190 GLN A N 1
ATOM 1415 C CA . GLN A 1 190 ? 38.213 126.711 9.445 1.00 36.75 190 GLN A CA 1
ATOM 1416 C C . GLN A 1 190 ? 39.269 125.642 9.258 1.00 36.37 190 GLN A C 1
ATOM 1417 O O . GLN A 1 190 ? 40.225 125.801 8.481 1.00 34.83 190 GLN A O 1
ATOM 1423 N N . ASP A 1 191 ? 39.089 124.511 9.907 1.00 35.19 191 ASP A N 1
ATOM 1424 C CA . ASP A 1 191 ? 39.970 123.402 9.590 1.00 35.63 191 ASP A CA 1
ATOM 1425 C C . ASP A 1 191 ? 39.456 122.725 8.301 1.00 35.24 191 ASP A C 1
ATOM 1426 O O . ASP A 1 191 ? 40.232 122.356 7.413 1.00 35.12 191 ASP A O 1
ATOM 1431 N N . LEU A 1 192 ? 38.138 122.564 8.202 1.00 34.74 192 LEU A N 1
ATOM 1432 C CA . LEU A 1 192 ? 37.539 121.976 7.009 1.00 35.60 192 LEU A CA 1
ATOM 1433 C C . LEU A 1 192 ? 37.862 122.818 5.774 1.00 35.83 192 LEU A C 1
ATOM 1434 O O . LEU A 1 192 ? 37.996 122.282 4.687 1.00 36.01 192 LEU A O 1
ATOM 1439 N N . ALA A 1 193 ? 37.973 124.135 5.940 1.00 36.66 193 ALA A N 1
ATOM 1440 C CA . ALA A 1 193 ? 38.353 125.024 4.840 1.00 37.85 193 ALA A CA 1
ATOM 1441 C C . ALA A 1 193 ? 39.746 124.710 4.290 1.00 38.33 193 ALA A C 1
ATOM 1442 O O . ALA A 1 193 ? 40.064 125.080 3.155 1.00 38.57 193 ALA A O 1
ATOM 1444 N N . LYS A 1 194 ? 40.577 124.009 5.063 1.00 39.09 194 LYS A N 1
ATOM 1445 C CA . LYS A 1 194 ? 41.905 123.608 4.562 1.00 39.46 194 LYS A CA 1
ATOM 1446 C C . LYS A 1 194 ? 42.111 122.131 4.240 1.00 39.42 194 LYS A C 1
ATOM 1447 O O . LYS A 1 194 ? 43.168 121.781 3.761 1.00 38.82 194 LYS A O 1
ATOM 1453 N N . ALA A 1 195 ? 41.142 121.275 4.553 1.00 39.86 195 ALA A N 1
ATOM 1454 C CA . ALA A 1 195 ? 41.153 119.868 4.149 1.00 40.34 195 ALA A CA 1
ATOM 1455 C C . ALA A 1 195 ? 40.959 119.975 2.627 1.00 40.72 195 ALA A C 1
ATOM 1456 O O . ALA A 1 195 ? 40.156 120.784 2.201 1.00 41.13 195 ALA A O 1
ATOM 1458 N N . LYS A 1 196 ? 41.776 119.205 1.940 1.00 43.01 196 LYS A N 1
ATOM 1459 C CA . LYS A 1 196 ? 41.532 118.024 1.178 1.00 43.13 196 LYS A CA 1
ATOM 1460 C C . LYS A 1 196 ? 40.119 117.507 1.190 1.00 42.34 196 LYS A C 1
ATOM 1461 O O . LYS A 1 196 ? 39.649 116.861 2.089 1.00 41.61 196 LYS A O 1
ATOM 1467 N N . LYS A 1 197 ? 39.490 117.758 0.090 1.00 40.97 197 LYS A N 1
ATOM 1468 C CA . LYS A 1 197 ? 38.135 117.361 -0.199 1.00 40.50 197 LYS A CA 1
ATOM 1469 C C . LYS A 1 197 ? 38.050 115.858 -0.475 1.00 39.17 197 LYS A C 1
ATOM 1470 O O . LYS A 1 197 ? 39.056 115.214 -0.788 1.00 38.72 197 LYS A O 1
ATOM 1476 N N . PHE A 1 198 ? 36.860 115.297 -0.306 1.00 37.33 198 PHE A N 1
ATOM 1477 C CA . PHE A 1 198 ? 36.659 113.884 -0.568 1.00 36.56 198 PHE A CA 1
ATOM 1478 C C . PHE A 1 198 ? 36.693 113.675 -2.065 1.00 36.48 198 PHE A C 1
ATOM 1479 O O . PHE A 1 198 ? 36.582 114.636 -2.831 1.00 36.60 198 PHE A O 1
ATOM 1487 N N . SER A 1 199 ? 36.895 112.441 -2.508 1.00 36.09 199 SER A N 1
ATOM 1488 C CA . SER A 1 199 ? 37.015 112.176 -3.934 1.00 35.13 199 SER A CA 1
ATOM 1489 C C . SER A 1 199 ? 35.916 111.246 -4.418 1.00 34.95 199 SER A C 1
ATOM 1490 O O . SER A 1 199 ? 35.410 110.427 -3.635 1.00 33.58 199 SER A O 1
ATOM 1493 N N . THR A 1 200 ? 35.560 111.335 -5.703 1.00 34.73 200 THR A N 1
ATOM 1494 C CA . THR A 1 200 ? 34.526 110.430 -6.183 1.00 36.66 200 THR A CA 1
ATOM 1495 C C . THR A 1 200 ? 35.077 109.017 -6.260 1.00 35.71 200 THR A C 1
ATOM 1496 O O . THR A 1 200 ? 34.360 108.039 -6.142 1.00 35.29 200 THR A O 1
ATOM 1500 N N . GLU A 1 201 ? 36.376 108.932 -6.450 1.00 35.72 201 GLU A N 1
ATOM 1501 C CA . GLU A 1 201 ? 37.044 107.656 -6.517 1.00 36.51 201 GLU A CA 1
ATOM 1502 C C . GLU A 1 201 ? 36.918 106.857 -5.209 1.00 36.38 201 GLU A C 1
ATOM 1503 O O . GLU A 1 201 ? 36.771 105.631 -5.228 1.00 36.74 201 GLU A O 1
ATOM 1509 N N . ARG A 1 202 ? 37.000 107.545 -4.077 1.00 35.29 202 ARG A N 1
ATOM 1510 C CA . ARG A 1 202 ? 37.031 106.856 -2.793 1.00 35.08 202 ARG A CA 1
ATOM 1511 C C . ARG A 1 202 ? 35.739 107.044 -2.018 1.00 34.60 202 ARG A C 1
ATOM 1512 O O . ARG A 1 202 ? 34.919 106.140 -1.960 1.00 34.52 202 ARG A O 1
ATOM 1520 N N . TYR A 1 203 ? 35.542 108.226 -1.441 1.00 34.49 203 TYR A N 1
ATOM 1521 C CA . TYR A 1 203 ? 34.272 108.546 -0.816 1.00 33.85 203 TYR A CA 1
ATOM 1522 C C . TYR A 1 203 ? 33.088 108.188 -1.738 1.00 33.96 203 TYR A C 1
ATOM 1523 O O . TYR A 1 203 ? 32.057 107.640 -1.295 1.00 34.53 203 TYR A O 1
ATOM 1532 N N . GLY A 1 204 ? 33.222 108.540 -3.009 1.00 32.35 204 GLY A N 1
ATOM 1533 C CA . GLY A 1 204 ? 32.141 108.361 -3.955 1.00 33.63 204 GLY A CA 1
ATOM 1534 C C . GLY A 1 204 ? 31.919 106.939 -4.424 1.00 33.69 204 GLY A C 1
ATOM 1535 O O . GLY A 1 204 ? 30.915 106.660 -5.047 1.00 34.01 204 GLY A O 1
ATOM 1536 N N . SER A 1 205 ? 32.836 106.033 -4.093 1.00 33.74 205 SER A N 1
ATOM 1537 C CA . SER A 1 205 ? 32.664 104.619 -4.398 1.00 34.35 205 SER A CA 1
ATOM 1538 C C . SER A 1 205 ? 31.701 103.953 -3.421 1.00 34.24 205 SER A C 1
ATOM 1539 O O . SER A 1 205 ? 31.241 102.845 -3.650 1.00 34.19 205 SER A O 1
ATOM 1542 N N . VAL A 1 206 ? 31.405 104.629 -2.324 1.00 35.12 206 VAL A N 1
ATOM 1543 C CA . VAL A 1 206 ? 30.682 104.000 -1.221 1.00 35.38 206 VAL A CA 1
ATOM 1544 C C . VAL A 1 206 ? 29.191 104.227 -1.421 1.00 36.14 206 VAL A C 1
ATOM 1545 O O . VAL A 1 206 ? 28.746 105.364 -1.623 1.00 36.39 206 VAL A O 1
ATOM 1549 N N . LYS A 1 207 ? 28.423 103.144 -1.393 1.00 36.16 207 LYS A N 1
ATOM 1550 C CA . LYS A 1 207 ? 26.981 103.261 -1.458 1.00 36.06 207 LYS A CA 1
ATOM 1551 C C . LYS A 1 207 ? 26.457 104.222 -0.385 1.00 36.28 207 LYS A C 1
ATOM 1552 O O . LYS A 1 207 ? 26.802 104.114 0.792 1.00 35.52 207 LYS A O 1
ATOM 1558 N N . ARG A 1 208 ? 25.657 105.198 -0.806 1.00 36.43 208 ARG A N 1
ATOM 1559 C CA . ARG A 1 208 ? 25.017 106.130 0.130 1.00 36.64 208 ARG A CA 1
ATOM 1560 C C . ARG A 1 208 ? 23.527 105.888 0.270 1.00 35.99 208 ARG A C 1
ATOM 1561 O O . ARG A 1 208 ? 22.865 105.552 -0.685 1.00 35.46 208 ARG A O 1
ATOM 1569 N N . ALA A 1 209 ? 23.001 106.030 1.483 1.00 35.19 209 ALA A N 1
ATOM 1570 C CA . ALA A 1 209 ? 21.558 106.001 1.648 1.00 35.40 209 ALA A CA 1
ATOM 1571 C C . ALA A 1 209 ? 21.122 107.220 2.478 1.00 35.23 209 ALA A C 1
ATOM 1572 O O . ALA A 1 209 ? 21.890 107.706 3.266 1.00 34.14 209 ALA A O 1
ATOM 1574 N N . TYR A 1 210 ? 19.907 107.724 2.267 1.00 35.21 210 TYR A N 1
ATOM 1575 C CA . TYR A 1 210 ? 19.450 108.843 3.055 1.00 35.44 210 TYR A CA 1
ATOM 1576 C C . TYR A 1 210 ? 18.171 108.496 3.786 1.00 36.24 210 TYR A C 1
ATOM 1577 O O . TYR A 1 210 ? 17.230 107.975 3.208 1.00 36.29 210 TYR A O 1
ATOM 1586 N N . ILE A 1 211 ? 18.112 108.791 5.069 1.00 36.33 211 ILE A N 1
ATOM 1587 C CA . ILE A 1 211 ? 16.851 108.663 5.736 1.00 36.39 211 ILE A CA 1
ATOM 1588 C C . ILE A 1 211 ? 16.363 110.080 6.000 1.00 36.68 211 ILE A C 1
ATOM 1589 O O . ILE A 1 211 ? 16.965 110.816 6.788 1.00 35.81 211 ILE A O 1
ATOM 1594 N N . PHE A 1 212 ? 15.292 110.459 5.313 1.00 35.82 212 PHE A N 1
ATOM 1595 C CA . PHE A 1 212 ? 14.639 111.731 5.562 1.00 36.01 212 PHE A CA 1
ATOM 1596 C C . PHE A 1 212 ? 13.890 111.678 6.888 1.00 36.09 212 PHE A C 1
ATOM 1597 O O . PHE A 1 212 ? 13.206 110.685 7.204 1.00 36.07 212 PHE A O 1
ATOM 1605 N N . CYS A 1 213 ? 13.966 112.797 7.603 1.00 35.18 213 CYS A N 1
ATOM 1606 C CA . CYS A 1 213 ? 13.214 113.030 8.830 1.00 35.16 213 CYS A CA 1
ATOM 1607 C C . CYS A 1 213 ? 12.433 114.277 8.547 1.00 35.50 213 CYS A C 1
ATOM 1608 O O . CYS A 1 213 ? 12.993 115.393 8.515 1.00 34.07 213 CYS A O 1
ATOM 1611 N N . ASN A 1 214 ? 11.150 114.058 8.251 1.00 34.72 214 ASN A N 1
ATOM 1612 C CA . ASN A 1 214 ? 10.318 115.052 7.637 1.00 35.16 214 ASN A CA 1
ATOM 1613 C C . ASN A 1 214 ? 9.971 116.214 8.568 1.00 35.07 214 ASN A C 1
ATOM 1614 O O . ASN A 1 214 ? 9.624 117.297 8.106 1.00 34.85 214 ASN A O 1
ATOM 1619 N N . GLU A 1 215 ? 10.027 115.980 9.870 1.00 34.16 215 GLU A N 1
ATOM 1620 C CA . GLU A 1 215 ? 9.653 117.045 10.805 1.00 35.36 215 GLU A CA 1
ATOM 1621 C C . GLU A 1 215 ? 10.864 117.634 11.467 1.00 35.71 215 GLU A C 1
ATOM 1622 O O . GLU A 1 215 ? 10.762 118.261 12.489 1.00 37.48 215 GLU A O 1
ATOM 1628 N N . ASP A 1 216 ? 12.026 117.427 10.857 1.00 36.16 216 ASP A N 1
ATOM 1629 C CA . ASP A 1 216 ? 13.260 117.953 11.372 1.00 36.30 216 ASP A CA 1
ATOM 1630 C C . ASP A 1 216 ? 13.159 119.462 11.169 1.00 37.22 216 ASP A C 1
ATOM 1631 O O . ASP A 1 216 ? 12.919 119.937 10.056 1.00 36.27 216 ASP A O 1
ATOM 1636 N N . LYS A 1 217 ? 13.283 120.224 12.252 1.00 37.81 217 LYS A N 1
ATOM 1637 C CA . LYS A 1 217 ? 13.127 121.692 12.178 1.00 38.25 217 LYS A CA 1
ATOM 1638 C C . LYS A 1 217 ? 14.483 122.350 12.260 1.00 39.41 217 LYS A C 1
ATOM 1639 O O . LYS A 1 217 ? 14.640 123.579 12.143 1.00 40.72 217 LYS A O 1
ATOM 1645 N N . SER A 1 218 ? 15.467 121.519 12.487 1.00 38.27 218 SER A N 1
ATOM 1646 C CA . SER A 1 218 ? 16.797 122.035 12.577 1.00 40.64 218 SER A CA 1
ATOM 1647 C C . SER A 1 218 ? 17.520 121.952 11.205 1.00 41.42 218 SER A C 1
ATOM 1648 O O . SER A 1 218 ? 18.288 122.852 10.793 1.00 42.30 218 SER A O 1
ATOM 1651 N N . PHE A 1 219 ? 17.244 120.866 10.488 1.00 40.22 219 PHE A N 1
ATOM 1652 C CA . PHE A 1 219 ? 17.788 120.639 9.166 1.00 39.54 219 PHE A CA 1
ATOM 1653 C C . PHE A 1 219 ? 16.597 120.223 8.359 1.00 39.01 219 PHE A C 1
ATOM 1654 O O . PHE A 1 219 ? 16.317 119.051 8.285 1.00 40.58 219 PHE A O 1
ATOM 1662 N N . PRO A 1 220 ? 15.846 121.191 7.817 1.00 39.10 220 PRO A N 1
ATOM 1663 C CA . PRO A 1 220 ? 14.515 120.972 7.282 1.00 39.63 220 PRO A CA 1
ATOM 1664 C C . PRO A 1 220 ? 14.516 119.991 6.121 1.00 40.70 220 PRO A C 1
ATOM 1665 O O . PRO A 1 220 ? 15.517 119.880 5.441 1.00 41.17 220 PRO A O 1
ATOM 1669 N N . VAL A 1 221 ? 13.385 119.322 5.884 1.00 40.50 221 VAL A N 1
ATOM 1670 C CA . VAL A 1 221 ? 13.328 118.230 4.913 1.00 39.30 221 VAL A CA 1
ATOM 1671 C C . VAL A 1 221 ? 13.622 118.729 3.500 1.00 39.55 221 VAL A C 1
ATOM 1672 O O . VAL A 1 221 ? 14.281 118.041 2.726 1.00 39.51 221 VAL A O 1
ATOM 1676 N N . GLU A 1 222 ? 13.141 119.920 3.156 1.00 40.65 222 GLU A N 1
ATOM 1677 C CA . GLU A 1 222 ? 13.429 120.490 1.827 1.00 41.44 222 GLU A CA 1
ATOM 1678 C C . GLU A 1 222 ? 14.939 120.645 1.608 1.00 41.83 222 GLU A C 1
ATOM 1679 O O . GLU A 1 222 ? 15.418 120.546 0.474 1.00 43.20 222 GLU A O 1
ATOM 1685 N N . PHE A 1 223 ? 15.697 120.838 2.685 1.00 41.34 223 PHE A N 1
ATOM 1686 C CA . PHE A 1 223 ? 17.146 120.937 2.581 1.00 41.74 223 PHE A CA 1
ATOM 1687 C C . PHE A 1 223 ? 17.804 119.544 2.525 1.00 41.76 223 PHE A C 1
ATOM 1688 O O . PHE A 1 223 ? 18.814 119.353 1.821 1.00 41.60 223 PHE A O 1
ATOM 1696 N N . GLN A 1 224 ? 17.219 118.577 3.241 1.00 40.47 224 GLN A N 1
ATOM 1697 C CA . GLN A 1 224 ? 17.632 117.176 3.139 1.00 39.39 224 GLN A CA 1
ATOM 1698 C C . GLN A 1 224 ? 17.445 116.697 1.712 1.00 39.02 224 GLN A C 1
ATOM 1699 O O . GLN A 1 224 ? 18.272 115.973 1.172 1.00 38.84 224 GLN A O 1
ATOM 1705 N N . LYS A 1 225 ? 16.336 117.102 1.121 1.00 39.39 225 LYS A N 1
ATOM 1706 C CA . LYS A 1 225 ? 15.983 116.664 -0.201 1.00 39.49 225 LYS A CA 1
ATOM 1707 C C . LYS A 1 225 ? 16.908 117.304 -1.206 1.00 40.85 225 LYS A C 1
ATOM 1708 O O . LYS A 1 225 ? 17.226 116.706 -2.240 1.00 41.90 225 LYS A O 1
ATOM 1714 N N . TRP A 1 226 ? 17.344 118.523 -0.904 1.00 41.29 226 TRP A N 1
ATOM 1715 C CA . TRP A 1 226 ? 18.244 119.230 -1.779 1.00 41.08 226 TRP A CA 1
ATOM 1716 C C . TRP A 1 226 ? 19.590 118.513 -1.802 1.00 41.31 226 TRP A C 1
ATOM 1717 O O . TRP A 1 226 ? 20.157 118.365 -2.874 1.00 41.47 226 TRP A O 1
ATOM 1728 N N . PHE A 1 227 ? 20.076 118.022 -0.649 1.00 41.32 227 PHE A N 1
ATOM 1729 C CA . PHE A 1 227 ? 21.319 117.254 -0.625 1.00 41.57 227 PHE A CA 1
ATOM 1730 C C . PHE A 1 227 ? 21.186 115.968 -1.388 1.00 41.59 227 PHE A C 1
ATOM 1731 O O . PHE A 1 227 ? 22.083 115.609 -2.140 1.00 42.22 227 PHE A O 1
ATOM 1739 N N . VAL A 1 228 ? 20.071 115.274 -1.205 1.00 40.61 228 VAL A N 1
ATOM 1740 C CA . VAL A 1 228 ? 19.851 114.057 -1.964 1.00 40.55 228 VAL A CA 1
ATOM 1741 C C . VAL A 1 228 ? 19.722 114.338 -3.457 1.00 39.95 228 VAL A C 1
ATOM 1742 O O . VAL A 1 228 ? 20.296 113.612 -4.257 1.00 41.13 228 VAL A O 1
ATOM 1746 N N . GLU A 1 229 ? 18.985 115.384 -3.827 1.00 39.79 229 GLU A N 1
ATOM 1747 C CA . GLU A 1 229 ? 18.837 115.770 -5.215 1.00 39.81 229 GLU A CA 1
ATOM 1748 C C . GLU A 1 229 ? 20.182 116.129 -5.827 1.00 39.43 229 GLU A C 1
ATOM 1749 O O . GLU A 1 229 ? 20.500 115.653 -6.919 1.00 38.96 229 GLU A O 1
ATOM 1755 N N . SER A 1 230 ? 20.962 116.974 -5.152 1.00 38.62 230 SER A N 1
ATOM 1756 C CA . SER A 1 230 ? 22.180 117.498 -5.797 1.00 39.68 230 SER A CA 1
ATOM 1757 C C . SER A 1 230 ? 23.379 116.546 -5.742 1.00 39.14 230 SER A C 1
ATOM 1758 O O . SER A 1 230 ? 24.246 116.575 -6.619 1.00 39.03 230 SER A O 1
ATOM 1761 N N . VAL A 1 231 ? 23.414 115.719 -4.702 1.00 39.06 231 VAL A N 1
ATOM 1762 C CA . VAL A 1 231 ? 24.530 114.817 -4.432 1.00 39.77 231 VAL A CA 1
ATOM 1763 C C . VAL A 1 231 ? 24.182 113.397 -4.874 1.00 40.17 231 VAL A C 1
ATOM 1764 O O . VAL A 1 231 ? 25.005 112.717 -5.457 1.00 40.63 231 VAL A O 1
ATOM 1768 N N . GLY A 1 232 ? 22.942 112.969 -4.633 1.00 39.83 232 GLY A N 1
ATOM 1769 C CA . GLY A 1 232 ? 22.513 111.643 -5.055 1.00 38.90 232 GLY A CA 1
ATOM 1770 C C . GLY A 1 232 ? 22.679 110.630 -3.935 1.00 38.33 232 GLY A C 1
ATOM 1771 O O . GLY A 1 23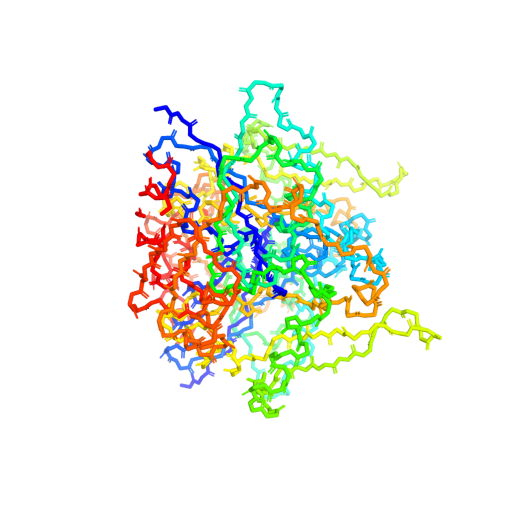2 ? 23.593 110.736 -3.111 1.00 38.43 232 GLY A O 1
ATOM 1772 N N . ALA A 1 233 ? 21.774 109.661 -3.884 1.00 37.52 233 ALA A N 1
ATOM 1773 C CA . ALA A 1 233 ? 21.898 108.562 -2.943 1.00 37.46 233 ALA A CA 1
ATOM 1774 C C . ALA A 1 233 ? 21.343 107.321 -3.621 1.00 37.46 233 ALA A C 1
ATOM 1775 O O . ALA A 1 233 ? 20.473 107.425 -4.499 1.00 37.25 233 ALA A O 1
ATOM 1777 N N . ASP A 1 234 ? 21.840 106.151 -3.229 1.00 36.94 234 ASP A N 1
ATOM 1778 C CA . ASP A 1 234 ? 21.411 104.913 -3.881 1.00 37.36 234 ASP A CA 1
ATOM 1779 C C . ASP A 1 234 ? 20.065 104.441 -3.354 1.00 37.03 234 ASP A C 1
ATOM 1780 O O . ASP A 1 234 ? 19.325 103.801 -4.051 1.00 36.25 234 ASP A O 1
ATOM 1785 N N . LYS A 1 235 ? 19.754 104.780 -2.109 1.00 37.25 235 LYS A N 1
ATOM 1786 C CA . LYS A 1 235 ? 18.504 104.397 -1.443 1.00 37.27 235 LYS A CA 1
ATOM 1787 C C . LYS A 1 235 ? 18.085 105.604 -0.615 1.00 36.52 235 LYS A C 1
ATOM 1788 O O . LYS A 1 235 ? 18.936 106.292 -0.066 1.00 36.08 235 LYS A O 1
ATOM 1794 N N . VAL A 1 236 ? 16.791 105.881 -0.567 1.00 36.27 236 VAL A N 1
ATOM 1795 C CA . VAL A 1 236 ? 16.256 106.928 0.310 1.00 37.33 236 VAL A CA 1
ATOM 1796 C C . VAL A 1 236 ? 15.088 106.313 1.053 1.00 37.40 236 VAL A C 1
ATOM 1797 O O . VAL A 1 236 ? 14.336 105.532 0.488 1.00 37.79 236 VAL A O 1
ATOM 1801 N N . LYS A 1 237 ? 14.962 106.626 2.331 1.00 37.06 237 LYS A N 1
ATOM 1802 C CA . LYS A 1 237 ? 13.788 106.245 3.105 1.00 36.96 237 LYS A CA 1
ATOM 1803 C C . LYS A 1 237 ? 13.309 107.525 3.731 1.00 37.30 237 LYS A C 1
ATOM 1804 O O . LYS A 1 237 ? 14.071 108.470 3.815 1.00 37.13 237 LYS A O 1
ATOM 1810 N N . GLU A 1 238 ? 12.040 107.582 4.123 1.00 37.26 238 GLU A N 1
ATOM 1811 C CA . GLU A 1 238 ? 11.543 108.714 4.908 1.00 36.88 238 GLU A CA 1
ATOM 1812 C C . GLU A 1 238 ? 10.834 108.230 6.166 1.00 36.32 238 GLU A C 1
ATOM 1813 O O . GLU A 1 238 ? 10.220 107.158 6.188 1.00 35.82 238 GLU A O 1
ATOM 1819 N N . ILE A 1 239 ? 10.981 109.020 7.219 1.00 35.31 239 ILE A N 1
ATOM 1820 C CA . ILE A 1 239 ? 10.282 108.818 8.468 1.00 35.64 239 ILE A CA 1
ATOM 1821 C C . ILE A 1 239 ? 9.463 110.082 8.635 1.00 35.88 239 ILE A C 1
ATOM 1822 O O . ILE A 1 239 ? 9.981 111.146 8.986 1.00 35.41 239 ILE A O 1
ATOM 1827 N N . LYS A 1 240 ? 8.177 109.963 8.364 1.00 35.59 240 LYS A N 1
ATOM 1828 C CA . LYS A 1 240 ? 7.337 111.119 8.316 1.00 36.65 240 LYS A CA 1
ATOM 1829 C C . LYS A 1 240 ? 7.345 111.989 9.582 1.00 36.43 240 LYS A C 1
ATOM 1830 O O . LYS A 1 240 ? 7.275 113.194 9.471 1.00 37.19 240 LYS A O 1
ATOM 1836 N N . GLU A 1 241 ? 7.379 111.396 10.764 1.00 36.45 241 GLU A N 1
ATOM 1837 C CA . GLU A 1 241 ? 7.230 112.181 11.996 1.00 36.88 241 GLU A CA 1
ATOM 1838 C C . GLU A 1 241 ? 8.465 112.183 12.846 1.00 37.76 241 GLU A C 1
ATOM 1839 O O . GLU A 1 241 ? 8.408 112.370 14.080 1.00 39.30 241 GLU A O 1
ATOM 1845 N N . ALA A 1 242 ? 9.607 111.972 12.197 1.00 36.55 242 ALA A N 1
ATOM 1846 C CA . ALA A 1 242 ? 10.852 112.149 12.892 1.00 36.47 242 ALA A CA 1
ATOM 1847 C C . ALA A 1 242 ? 11.193 113.641 12.901 1.00 36.59 242 ALA A C 1
ATOM 1848 O O . ALA A 1 242 ? 11.046 114.333 11.869 1.00 36.17 242 ALA A O 1
ATOM 1850 N N . ASP A 1 243 ? 11.639 114.125 14.070 1.00 37.10 243 ASP A N 1
ATOM 1851 C CA . ASP A 1 243 ? 12.224 115.427 14.177 1.00 37.12 243 ASP A CA 1
ATOM 1852 C C . ASP A 1 243 ? 13.702 115.243 13.901 1.00 36.49 243 ASP A C 1
ATOM 1853 O O . ASP A 1 243 ? 14.109 114.242 13.369 1.00 36.02 243 ASP A O 1
ATOM 1858 N N . HIS A 1 244 ? 14.508 116.229 14.265 1.00 36.45 244 HIS A N 1
ATOM 1859 C CA . HIS A 1 244 ? 15.931 116.142 14.060 1.00 36.87 244 HIS A CA 1
ATOM 1860 C C . HIS A 1 244 ? 16.559 114.933 14.707 1.00 37.61 244 HIS A C 1
ATOM 1861 O O . HIS A 1 244 ? 17.598 114.465 14.261 1.00 38.66 244 HIS A O 1
ATOM 1868 N N . MET A 1 245 ? 15.942 114.442 15.784 1.00 37.87 245 MET A N 1
ATOM 1869 C CA . MET A 1 245 ? 16.499 113.359 16.572 1.00 37.67 245 MET A CA 1
ATOM 1870 C C . MET A 1 245 ? 15.691 112.110 16.295 1.00 38.24 245 MET A C 1
ATOM 1871 O O . MET A 1 245 ? 14.953 111.626 17.175 1.00 38.23 245 MET A O 1
ATOM 1876 N N . GLY A 1 246 ? 15.790 111.606 15.055 1.00 37.58 246 GLY A N 1
ATOM 1877 C CA . GLY A 1 246 ? 14.870 110.560 14.604 1.00 35.83 246 GLY A CA 1
ATOM 1878 C C . GLY A 1 246 ? 15.111 109.285 15.355 1.00 35.58 246 GLY A C 1
ATOM 1879 O O . GLY A 1 246 ? 14.195 108.493 15.549 1.00 34.65 246 GLY A O 1
ATOM 1880 N N . MET A 1 247 ? 16.356 109.079 15.802 1.00 34.85 247 MET A N 1
ATOM 1881 C CA . MET A 1 247 ? 16.673 107.900 16.593 1.00 35.48 247 MET A CA 1
ATOM 1882 C C . MET A 1 247 ? 16.032 107.974 17.980 1.00 35.17 247 MET A C 1
ATOM 1883 O O . MET A 1 247 ? 16.004 106.995 18.686 1.00 35.34 247 MET A O 1
ATOM 1888 N N . LEU A 1 248 ? 15.516 109.139 18.381 1.00 36.80 248 LEU A N 1
ATOM 1889 C CA . LEU A 1 248 ? 14.849 109.261 19.692 1.00 36.70 248 LEU A CA 1
ATOM 1890 C C . LEU A 1 248 ? 13.352 109.511 19.542 1.00 37.02 248 LEU A C 1
ATOM 1891 O O . LEU A 1 248 ? 12.542 109.054 20.359 1.00 37.55 248 LEU A O 1
ATOM 1896 N N . SER A 1 249 ? 12.954 110.208 18.484 1.00 37.06 249 SER A N 1
ATOM 1897 C CA . SER A 1 249 ? 11.523 110.394 18.282 1.00 37.10 249 SER A CA 1
ATOM 1898 C C . SER A 1 249 ? 10.886 109.205 17.572 1.00 37.82 249 SER A C 1
ATOM 1899 O O . SER A 1 249 ? 9.707 108.857 17.852 1.00 37.50 249 SER A O 1
ATOM 1902 N N . GLN A 1 250 ? 11.649 108.582 16.668 1.00 36.56 250 GLN A N 1
ATOM 1903 C CA . GLN A 1 250 ? 11.154 107.413 15.911 1.00 37.16 250 GLN A CA 1
ATOM 1904 C C . GLN A 1 250 ? 12.162 106.234 15.805 1.00 36.73 250 GLN A C 1
ATOM 1905 O O . GLN A 1 250 ? 12.507 105.800 14.698 1.00 35.60 250 GLN A O 1
ATOM 1911 N N . PRO A 1 251 ? 12.627 105.721 16.957 1.00 36.50 251 PRO A N 1
ATOM 1912 C CA . PRO A 1 251 ? 13.746 104.762 16.955 1.00 36.55 251 PRO A CA 1
ATOM 1913 C C . PRO A 1 251 ? 13.370 103.504 16.191 1.00 36.10 251 PRO A C 1
ATOM 1914 O O . PRO A 1 251 ? 14.202 102.981 15.484 1.00 35.66 251 PRO A O 1
ATOM 1918 N N . ARG A 1 252 ? 12.135 103.026 16.325 1.00 35.64 252 ARG A N 1
ATOM 1919 C CA . ARG A 1 252 ? 11.718 101.834 15.586 1.00 36.07 252 ARG A CA 1
ATOM 1920 C C . ARG A 1 252 ? 11.739 102.032 14.072 1.00 36.00 252 ARG A C 1
ATOM 1921 O O . ARG A 1 252 ? 12.156 101.132 13.320 1.00 35.99 252 ARG A O 1
ATOM 1929 N N . GLU A 1 253 ? 11.313 103.210 13.626 1.00 35.52 253 GLU A N 1
ATOM 1930 C CA . GLU A 1 253 ? 11.337 103.544 12.201 1.00 36.02 253 GLU A CA 1
ATOM 1931 C C . GLU A 1 253 ? 12.777 103.624 11.684 1.00 35.75 253 GLU A C 1
ATOM 1932 O O . GLU A 1 253 ? 13.100 103.162 10.585 1.00 35.96 253 GLU A O 1
ATOM 1938 N N . VAL A 1 254 ? 13.636 104.230 12.471 1.00 36.15 254 VAL A N 1
ATOM 1939 C CA . VAL A 1 254 ? 15.037 104.312 12.113 1.00 35.27 254 VAL A CA 1
ATOM 1940 C C . VAL A 1 254 ? 15.573 102.911 12.027 1.00 36.42 254 VAL A C 1
ATOM 1941 O O . VAL A 1 254 ? 16.123 102.544 10.985 1.00 36.40 254 VAL A O 1
ATOM 1955 N N . LYS A 1 256 ? 13.916 100.097 11.395 1.00 35.73 256 LYS A N 1
ATOM 1956 C CA . LYS A 1 256 ? 13.345 99.481 10.156 1.00 36.31 256 LYS A CA 1
ATOM 1957 C C . LYS A 1 256 ? 13.955 100.036 8.881 1.00 36.07 256 LYS A C 1
ATOM 1958 O O . LYS A 1 256 ? 14.254 99.284 7.978 1.00 36.27 256 LYS A O 1
ATOM 1964 N N . CYS A 1 257 ? 14.163 101.344 8.806 1.00 36.36 257 CYS A N 1
ATOM 1965 C CA . CYS A 1 257 ? 14.769 101.941 7.613 1.00 37.10 257 CYS A CA 1
ATOM 1966 C C . CYS A 1 257 ? 16.176 101.441 7.402 1.00 37.55 257 CYS A C 1
ATOM 1967 O O . CYS A 1 257 ? 16.582 101.180 6.278 1.00 37.35 257 CYS A O 1
ATOM 1970 N N . LEU A 1 258 ? 16.893 101.277 8.508 1.00 37.30 258 LEU A N 1
ATOM 1971 C CA . LEU A 1 258 ? 18.278 100.875 8.520 1.00 38.02 258 LEU A CA 1
ATOM 1972 C C . LEU A 1 258 ? 18.414 99.436 8.067 1.00 37.96 258 LEU A C 1
ATOM 1973 O O . LEU A 1 258 ? 19.224 99.121 7.185 1.00 37.57 258 LEU A O 1
ATOM 1978 N N . LEU A 1 259 ? 17.628 98.556 8.676 1.00 37.92 259 LEU A N 1
ATOM 1979 C CA . LEU A 1 259 ? 17.614 97.173 8.262 1.00 37.89 259 LEU A CA 1
ATOM 1980 C C . LEU A 1 259 ? 17.170 97.078 6.821 1.00 37.91 259 LEU A C 1
ATOM 1981 O O . LEU A 1 259 ? 17.674 96.255 6.084 1.00 37.65 259 LEU A O 1
ATOM 1986 N N . ASP A 1 260 ? 16.239 97.930 6.411 1.00 37.48 260 ASP A N 1
ATOM 1987 C CA . ASP A 1 260 ? 15.731 97.886 5.042 1.00 38.43 260 ASP A CA 1
ATOM 1988 C C . ASP A 1 260 ? 16.891 98.184 4.110 1.00 37.67 260 ASP A C 1
ATOM 1989 O O . ASP A 1 260 ? 17.218 97.403 3.221 1.00 36.39 260 ASP A O 1
ATOM 1994 N N . ILE A 1 261 ? 17.517 99.327 4.358 1.00 37.32 261 ILE A N 1
ATOM 1995 C CA . ILE A 1 261 ? 18.623 99.824 3.557 1.00 37.82 261 ILE A CA 1
ATOM 1996 C C . ILE A 1 261 ? 19.784 98.830 3.495 1.00 38.85 261 ILE A C 1
ATOM 1997 O O . ILE A 1 261 ? 20.436 98.661 2.446 1.00 38.33 261 ILE A O 1
ATOM 2002 N N . SER A 1 262 ? 20.031 98.167 4.621 1.00 39.75 262 SER A N 1
ATOM 2003 C CA . SER A 1 262 ? 21.192 97.312 4.767 1.00 42.17 262 SER A CA 1
ATOM 2004 C C . SER A 1 262 ? 20.980 95.884 4.250 1.00 44.56 262 SER A C 1
ATOM 2005 O O . SER A 1 262 ? 21.940 95.209 3.914 1.00 44.16 262 SER A O 1
ATOM 2008 N N . ASP A 1 263 ? 19.735 95.406 4.203 1.00 48.84 263 ASP A N 1
ATOM 2009 C CA . ASP A 1 263 ? 19.506 93.959 3.989 1.00 52.28 263 ASP A CA 1
ATOM 2010 C C . ASP A 1 263 ? 19.333 93.740 2.499 1.00 53.77 263 ASP A C 1
ATOM 2011 O O . ASP A 1 263 ? 20.114 94.276 1.698 1.00 54.75 263 ASP A O 1
ATOM 2016 N N . GLN B 2 9 ? 2.916 124.375 47.886 1.00 45.10 9 GLN B N 1
ATOM 2017 C CA . GLN B 2 9 ? 4.182 125.173 47.969 1.00 44.63 9 GLN B CA 1
ATOM 2018 C C . GLN B 2 9 ? 5.299 124.450 47.201 1.00 43.64 9 GLN B C 1
ATOM 2019 O O . GLN B 2 9 ? 5.453 123.240 47.345 1.00 44.99 9 GLN B O 1
ATOM 2025 N N . GLN B 2 10 ? 6.043 125.179 46.362 1.00 41.91 10 GLN B N 1
ATOM 2026 C CA . GLN B 2 10 ? 7.041 124.579 45.513 1.00 40.55 10 GLN B CA 1
ATOM 2027 C C . GLN B 2 10 ? 8.318 124.158 46.246 1.00 39.89 10 GLN B C 1
ATOM 2028 O O . GLN B 2 10 ? 8.932 124.947 46.977 1.00 39.23 10 GLN B O 1
ATOM 2034 N N . LYS B 2 11 ? 8.742 122.922 46.014 1.00 38.25 11 LYS B N 1
ATOM 2035 C CA . LYS B 2 11 ? 9.920 122.433 46.647 1.00 37.28 11 LYS B CA 1
ATOM 2036 C C . LYS B 2 11 ? 11.033 122.480 45.624 1.00 37.05 11 LYS B C 1
ATOM 2037 O O . LYS B 2 11 ? 10.792 122.476 44.413 1.00 35.56 11 LYS B O 1
ATOM 2043 N N . HIS B 2 12 ? 12.257 122.482 46.122 1.00 36.58 12 HIS B N 1
ATOM 2044 C CA . HIS B 2 12 ? 13.406 122.370 45.273 1.00 36.51 12 HIS B CA 1
ATOM 2045 C C . HIS B 2 12 ? 14.139 121.101 45.688 1.00 37.35 12 HIS B C 1
ATOM 2046 O O . HIS B 2 12 ? 14.734 121.041 46.782 1.00 37.42 12 HIS B O 1
ATOM 2053 N N . PHE B 2 13 ? 14.088 120.100 44.803 1.00 36.74 13 PHE B N 1
ATOM 2054 C CA . PHE B 2 13 ? 14.733 118.830 45.011 1.00 37.04 13 PHE B CA 1
ATOM 2055 C C . PHE B 2 13 ? 16.103 118.880 44.378 1.00 38.12 13 PHE B C 1
ATOM 2056 O O . PHE B 2 13 ? 16.256 119.296 43.221 1.00 38.18 13 PHE B O 1
ATOM 2064 N N . VAL B 2 14 ? 17.109 118.442 45.121 1.00 37.29 14 VAL B N 1
ATOM 2065 C CA . VAL B 2 14 ? 18.434 118.364 44.584 1.00 36.67 14 VAL B CA 1
ATOM 2066 C C . VAL B 2 14 ? 18.775 116.884 44.601 1.00 37.64 14 VAL B C 1
ATOM 2067 O O . VAL B 2 14 ? 18.758 116.239 45.648 1.00 36.27 14 VAL B O 1
ATOM 2071 N N . LEU B 2 15 ? 19.015 116.342 43.406 1.00 38.35 15 LEU B N 1
ATOM 2072 C CA . LEU B 2 15 ? 19.116 114.925 43.205 1.00 38.67 15 LEU B CA 1
ATOM 2073 C C . LEU B 2 15 ? 20.596 114.649 43.018 1.00 39.04 15 LEU B C 1
ATOM 2074 O O . LEU B 2 15 ? 21.276 115.344 42.264 1.00 39.27 15 LEU B O 1
ATOM 2079 N N . VAL B 2 16 ? 21.074 113.649 43.751 1.00 38.69 16 VAL B N 1
ATOM 2080 C CA . VAL B 2 16 ? 22.531 113.397 43.797 1.00 38.22 16 VAL B CA 1
ATOM 2081 C C . VAL B 2 16 ? 22.804 111.909 43.487 1.00 38.57 16 VAL B C 1
ATOM 2082 O O . VAL B 2 16 ? 22.479 111.023 44.302 1.00 38.90 16 VAL B O 1
ATOM 2086 N N . HIS B 2 17 ? 23.420 111.662 42.322 1.00 39.79 17 HIS B N 1
ATOM 2087 C CA . HIS B 2 17 ? 23.707 110.324 41.825 1.00 39.41 17 HIS B CA 1
ATOM 2088 C C . HIS B 2 17 ? 24.784 109.600 42.617 1.00 39.80 17 HIS B C 1
ATOM 2089 O O . HIS B 2 17 ? 25.577 110.231 43.327 1.00 38.87 17 HIS B O 1
ATOM 2096 N N . GLY B 2 18 ? 24.854 108.284 42.425 1.00 39.89 18 GLY B N 1
ATOM 2097 C CA . GLY B 2 18 ? 25.810 107.405 43.077 1.00 39.69 18 GLY B CA 1
ATOM 2098 C C . GLY B 2 18 ? 27.083 107.328 42.298 1.00 39.97 18 GLY B C 1
ATOM 2099 O O . GLY B 2 18 ? 27.252 108.040 41.315 1.00 39.80 18 GLY B O 1
ATOM 2100 N N . GLY B 2 19 ? 28.037 106.545 42.779 1.00 39.74 19 GLY B N 1
ATOM 2101 C CA . GLY B 2 19 ? 29.310 106.455 42.051 1.00 38.04 19 GLY B CA 1
ATOM 2102 C C . GLY B 2 19 ? 29.205 105.946 40.606 1.00 38.35 19 GLY B C 1
ATOM 2103 O O . GLY B 2 19 ? 28.427 105.003 40.286 1.00 35.32 19 GLY B O 1
ATOM 2104 N N . CYS B 2 20 ? 30.022 106.540 39.730 1.00 37.52 20 CYS B N 1
ATOM 2105 C CA . CYS B 2 20 ? 30.121 106.103 38.338 1.00 37.05 20 CYS B CA 1
ATOM 2106 C C . CYS B 2 20 ? 28.904 106.468 37.502 1.00 38.19 20 CYS B C 1
ATOM 2107 O O . CYS B 2 20 ? 28.786 106.087 36.339 1.00 39.18 20 CYS B O 1
ATOM 2110 N N . LEU B 2 21 ? 28.003 107.231 38.083 1.00 38.47 21 LEU B N 1
ATOM 2111 C CA . LEU B 2 21 ? 26.863 107.662 37.331 1.00 39.61 21 LEU B CA 1
ATOM 2112 C C . LEU B 2 21 ? 26.892 109.167 37.222 1.00 38.53 21 LEU B C 1
ATOM 2113 O O . LEU B 2 21 ? 27.908 109.734 37.428 1.00 39.00 21 LEU B O 1
ATOM 2118 N N . GLY B 2 22 ? 25.736 109.808 37.009 1.00 38.61 22 GLY B N 1
ATOM 2119 C CA . GLY B 2 22 ? 25.747 111.242 36.733 1.00 38.66 22 GLY B CA 1
ATOM 2120 C C . GLY B 2 22 ? 24.344 111.760 36.813 1.00 38.77 22 GLY B C 1
ATOM 2121 O O . GLY B 2 22 ? 23.431 110.995 37.059 1.00 39.02 22 GLY B O 1
ATOM 2122 N N . ALA B 2 23 ? 24.160 113.057 36.575 1.00 38.58 23 ALA B N 1
ATOM 2123 C CA . ALA B 2 23 ? 22.815 113.657 36.694 1.00 38.87 23 ALA B CA 1
ATOM 2124 C C . 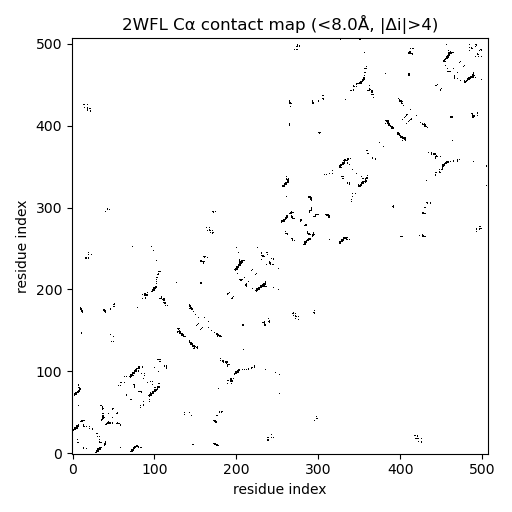ALA B 2 23 ? 21.869 112.950 35.733 1.00 39.33 23 ALA B C 1
ATOM 2125 O O . ALA B 2 23 ? 20.672 112.947 35.952 1.00 40.06 23 ALA B O 1
ATOM 2127 N N . TRP B 2 24 ? 22.397 112.336 34.671 1.00 38.79 24 TRP B N 1
ATOM 2128 C CA . TRP B 2 24 ? 21.519 111.726 33.651 1.00 38.56 24 TRP B CA 1
ATOM 2129 C C . TRP B 2 24 ? 20.654 110.617 34.201 1.00 38.31 24 TRP B C 1
ATOM 2130 O O . TRP B 2 24 ? 19.621 110.268 33.607 1.00 39.69 24 TRP B O 1
ATOM 2141 N N . ILE B 2 25 ? 21.022 110.062 35.345 1.00 38.03 25 ILE B N 1
ATOM 2142 C CA . ILE B 2 25 ? 20.167 109.014 35.889 1.00 38.43 25 ILE B CA 1
ATOM 2143 C C . ILE B 2 25 ? 18.827 109.533 36.271 1.00 37.89 25 ILE B C 1
ATOM 2144 O O . ILE B 2 25 ? 17.878 108.770 36.458 1.00 38.45 25 ILE B O 1
ATOM 2149 N N . TRP B 2 26 ? 18.733 110.840 36.421 1.00 37.73 26 TRP B N 1
ATOM 2150 C CA . TRP B 2 26 ? 17.476 111.418 36.909 1.00 37.97 26 TRP B CA 1
ATOM 2151 C C . TRP B 2 26 ? 16.621 111.924 35.790 1.00 37.67 26 TRP B C 1
ATOM 2152 O O . TRP B 2 26 ? 15.684 112.699 36.013 1.00 39.15 26 TRP B O 1
ATOM 2163 N N . TYR B 2 27 ? 16.922 111.489 34.576 1.00 37.91 27 TYR B N 1
ATOM 2164 C CA . TYR B 2 27 ? 16.305 112.071 33.416 1.00 37.22 27 TYR B CA 1
ATOM 2165 C C . TYR B 2 27 ? 14.854 111.723 33.360 1.00 37.82 27 TYR B C 1
ATOM 2166 O O . TYR B 2 27 ? 14.110 112.396 32.695 1.00 37.97 27 TYR B O 1
ATOM 2175 N N . LYS B 2 28 ? 14.435 110.649 34.037 1.00 37.78 28 LYS B N 1
ATOM 2176 C CA . LYS B 2 28 ? 12.999 110.346 34.105 1.00 37.71 28 LYS B CA 1
ATOM 2177 C C . LYS B 2 28 ? 12.366 111.003 35.318 1.00 37.75 28 LYS B C 1
ATOM 2178 O O . LYS B 2 28 ? 11.277 111.523 35.224 1.00 38.09 28 LYS B O 1
ATOM 2184 N N . LEU B 2 29 ? 13.051 111.009 36.457 1.00 37.84 29 LEU B N 1
ATOM 2185 C CA . LEU B 2 29 ? 12.454 111.580 37.677 1.00 38.75 29 LEU B CA 1
ATOM 2186 C C . LEU B 2 29 ? 12.332 113.125 37.651 1.00 38.97 29 LEU B C 1
ATOM 2187 O O . LEU B 2 29 ? 11.367 113.697 38.147 1.00 39.10 29 LEU B O 1
ATOM 2192 N N . LYS B 2 30 ? 13.344 113.786 37.094 1.00 39.62 30 LYS B N 1
ATOM 2193 C CA . LYS B 2 30 ? 13.367 115.227 37.057 1.00 39.30 30 LYS B CA 1
ATOM 2194 C C . LYS B 2 30 ? 12.102 115.790 36.386 1.00 39.08 30 LYS B C 1
ATOM 2195 O O . LYS B 2 30 ? 11.437 116.596 36.967 1.00 39.24 30 LYS B O 1
ATOM 2201 N N . PRO B 2 31 ? 11.775 115.361 35.166 1.00 39.39 31 PRO B N 1
ATOM 2202 C CA . PRO B 2 31 ? 10.557 115.845 34.523 1.00 39.20 31 PRO B CA 1
ATOM 2203 C C . PRO B 2 31 ? 9.301 115.572 35.314 1.00 38.98 31 PRO B C 1
ATOM 2204 O O . PRO B 2 31 ? 8.344 116.336 35.233 1.00 40.07 31 PRO B O 1
ATOM 2208 N N . LEU B 2 32 ? 9.271 114.462 36.033 1.00 39.07 32 LEU B N 1
ATOM 2209 C CA . LEU B 2 32 ? 8.071 114.093 36.798 1.00 38.36 32 LEU B CA 1
ATOM 2210 C C . LEU B 2 32 ? 7.928 115.104 37.921 1.00 37.74 32 LEU B C 1
ATOM 2211 O O . LEU B 2 32 ? 6.854 115.648 38.141 1.00 37.93 32 LEU B O 1
ATOM 2216 N N . LEU B 2 33 ? 9.011 115.369 38.645 1.00 37.05 33 LEU B N 1
ATOM 2217 C CA . LEU B 2 33 ? 8.926 116.317 39.749 1.00 37.85 33 LEU B CA 1
ATOM 2218 C C . LEU B 2 33 ? 8.573 117.694 39.240 1.00 38.25 33 LEU B C 1
ATOM 2219 O O . LEU B 2 33 ? 7.917 118.444 39.914 1.00 39.13 33 LEU B O 1
ATOM 2224 N N . GLU B 2 34 ? 9.066 118.050 38.057 1.00 38.26 34 GLU B N 1
ATOM 2225 C CA . GLU B 2 34 ? 8.729 119.340 37.464 1.00 38.10 34 GLU B CA 1
ATOM 2226 C C . GLU B 2 34 ? 7.306 119.406 37.023 1.00 39.01 34 GLU B C 1
ATOM 2227 O O . GLU B 2 34 ? 6.655 120.444 37.193 1.00 39.35 34 GLU B O 1
ATOM 2233 N N . SER B 2 35 ? 6.777 118.307 36.499 1.00 38.55 35 SER B N 1
ATOM 2234 C CA . SER B 2 35 ? 5.325 118.307 36.187 1.00 39.95 35 SER B CA 1
ATOM 2235 C C . SER B 2 35 ? 4.465 118.449 37.435 1.00 38.99 35 SER B C 1
ATOM 2236 O O . SER B 2 35 ? 3.362 118.962 37.361 1.00 39.40 35 SER B O 1
ATOM 2239 N N . ALA B 2 36 ? 4.961 117.991 38.572 1.00 38.91 36 ALA B N 1
ATOM 2240 C CA . ALA B 2 36 ? 4.218 118.150 39.819 1.00 39.57 36 ALA B CA 1
ATOM 2241 C C . ALA B 2 36 ? 4.351 119.576 40.353 1.00 39.47 36 ALA B C 1
ATOM 2242 O O . ALA B 2 36 ? 3.790 119.886 41.366 1.00 41.35 36 ALA B O 1
ATOM 2244 N N . GLY B 2 37 ? 5.131 120.434 39.701 1.00 39.28 37 GLY B N 1
ATOM 2245 C CA . GLY B 2 37 ? 5.179 121.857 40.053 1.00 37.34 37 GLY B CA 1
ATOM 2246 C C . GLY B 2 37 ? 6.465 122.257 40.744 1.00 36.68 37 GLY B C 1
ATOM 2247 O O . GLY B 2 37 ? 6.578 123.377 41.213 1.00 35.85 37 GLY B O 1
ATOM 2248 N N . HIS B 2 38 ? 7.459 121.366 40.777 1.00 35.83 38 HIS B N 1
ATOM 2249 C CA . HIS B 2 38 ? 8.603 121.561 41.654 1.00 36.56 38 HIS B CA 1
ATOM 2250 C C . HIS B 2 38 ? 9.874 121.876 40.869 1.00 36.70 38 HIS B C 1
ATOM 2251 O O . HIS B 2 38 ? 9.928 121.691 39.670 1.00 36.37 38 HIS B O 1
ATOM 2258 N N . LYS B 2 39 ? 10.873 122.390 41.562 1.00 36.67 39 LYS B N 1
ATOM 2259 C CA . LYS B 2 39 ? 12.114 122.760 40.934 1.00 38.06 39 LYS B CA 1
ATOM 2260 C C . LYS B 2 39 ? 13.084 121.627 41.242 1.00 38.49 39 LYS B C 1
ATOM 2261 O O . LYS B 2 39 ? 13.012 121.025 42.310 1.00 39.26 39 LYS B O 1
ATOM 2267 N N . VAL B 2 40 ? 13.965 121.303 40.294 1.00 38.79 40 VAL B N 1
ATOM 2268 C CA . VAL B 2 40 ? 14.827 120.175 40.451 1.00 37.53 40 VAL B CA 1
ATOM 2269 C C . VAL B 2 40 ? 16.216 120.591 40.012 1.00 38.39 40 VAL B C 1
ATOM 2270 O O . VAL B 2 40 ? 16.392 121.191 38.955 1.00 38.28 40 VAL B O 1
ATOM 2274 N N . THR B 2 41 ? 17.193 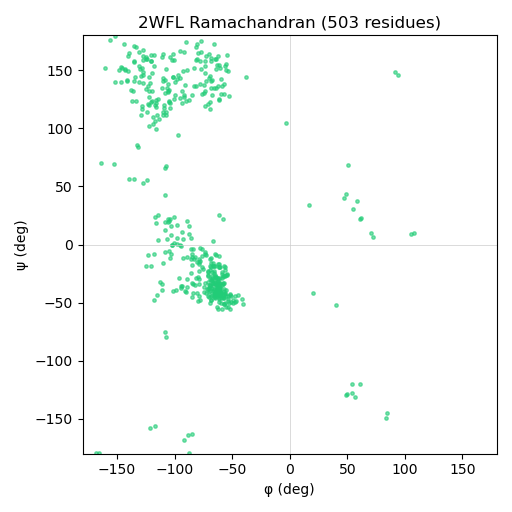120.274 40.839 1.00 37.42 41 THR B N 1
ATOM 2275 C CA . THR B 2 41 ? 18.579 120.385 40.407 1.00 38.48 41 THR B CA 1
ATOM 2276 C C . THR B 2 41 ? 19.152 118.992 40.416 1.00 38.78 41 THR B C 1
ATOM 2277 O O . THR B 2 41 ? 19.113 118.316 41.426 1.00 39.59 41 THR B O 1
ATOM 2281 N N . ALA B 2 42 ? 19.632 118.542 39.274 1.00 38.89 42 ALA B N 1
ATOM 2282 C CA . ALA B 2 42 ? 20.250 117.245 39.195 1.00 38.98 42 ALA B CA 1
ATOM 2283 C C . ALA B 2 42 ? 21.727 117.521 38.887 1.00 40.13 42 ALA B C 1
ATOM 2284 O O . ALA B 2 42 ? 22.102 117.944 37.778 1.00 39.59 42 ALA B O 1
ATOM 2286 N N . VAL B 2 43 ? 22.583 117.301 39.880 1.00 40.54 43 VAL B N 1
ATOM 2287 C CA . VAL B 2 43 ? 23.961 117.704 39.727 1.00 40.63 43 VAL B CA 1
ATOM 2288 C C . VAL B 2 43 ? 24.803 116.563 39.172 1.00 40.04 43 VAL B C 1
ATOM 2289 O O . VAL B 2 43 ? 24.525 115.352 39.429 1.00 41.98 43 VAL B O 1
ATOM 2293 N N . ASP B 2 44 ? 25.837 116.926 38.417 1.00 37.44 44 ASP B N 1
ATOM 2294 C CA . ASP B 2 44 ? 26.905 115.999 38.142 1.00 37.98 44 ASP B CA 1
ATOM 2295 C C . ASP B 2 44 ? 27.990 116.263 39.173 1.00 37.74 44 ASP B C 1
ATOM 2296 O O . ASP B 2 44 ? 28.441 117.386 39.289 1.00 36.67 44 ASP B O 1
ATOM 2301 N N . LEU B 2 45 ? 28.431 115.249 39.901 1.00 37.63 45 LEU B N 1
ATOM 2302 C CA . LEU B 2 45 ? 29.475 115.468 40.839 1.00 38.24 45 LEU B CA 1
ATOM 2303 C C . LEU B 2 45 ? 30.764 115.463 40.021 1.00 37.73 45 LEU B C 1
ATOM 2304 O O . LEU B 2 45 ? 30.727 115.250 38.838 1.00 36.47 45 LEU B O 1
ATOM 2309 N N . SER B 2 46 ? 31.873 115.804 40.648 1.00 37.76 46 SER B N 1
ATOM 2310 C CA . SER B 2 46 ? 33.081 116.051 39.883 1.00 36.68 46 SER B CA 1
ATOM 2311 C C . SER B 2 46 ? 33.508 114.773 39.155 1.00 36.68 46 SER B C 1
ATOM 2312 O O . SER B 2 46 ? 33.578 113.706 39.767 1.00 37.12 46 SER B O 1
ATOM 2315 N N . ALA B 2 47 ? 33.893 114.920 37.884 1.00 37.40 47 ALA B N 1
ATOM 2316 C CA . ALA B 2 47 ? 34.352 113.823 37.040 1.00 37.17 47 ALA B CA 1
ATOM 2317 C C . ALA B 2 47 ? 33.236 112.783 36.870 1.00 36.76 47 ALA B C 1
ATOM 2318 O O . ALA B 2 47 ? 33.507 111.612 36.573 1.00 36.66 47 ALA B O 1
ATOM 2320 N N . ALA B 2 48 ? 31.995 113.211 37.067 1.00 36.84 48 ALA B N 1
ATOM 2321 C CA . ALA B 2 48 ? 30.843 112.337 36.795 1.00 37.56 48 ALA B CA 1
ATOM 2322 C C . ALA B 2 48 ? 29.946 112.957 35.748 1.00 37.67 48 ALA B C 1
ATOM 2323 O O . ALA B 2 48 ? 29.996 114.165 35.563 1.00 37.76 48 ALA B O 1
ATOM 2325 N N . GLY B 2 49 ? 29.129 112.135 35.067 1.00 37.35 49 GLY B N 1
ATOM 2326 C CA . GLY B 2 49 ? 28.299 112.645 33.987 1.00 37.44 49 GLY B CA 1
ATOM 2327 C C . GLY B 2 49 ? 29.124 113.465 33.032 1.00 38.42 49 GLY B C 1
ATOM 2328 O O . GLY B 2 49 ? 30.164 113.013 32.539 1.00 38.33 49 GLY B O 1
ATOM 2329 N N . ILE B 2 50 ? 28.698 114.693 32.724 1.00 37.48 50 ILE B N 1
ATOM 2330 C CA . ILE B 2 50 ? 29.475 115.444 31.795 1.00 36.38 50 ILE B CA 1
ATOM 2331 C C . ILE B 2 50 ? 30.322 116.521 32.505 1.00 37.47 50 ILE B C 1
ATOM 2332 O O . ILE B 2 50 ? 30.830 117.422 31.877 1.00 37.24 50 ILE B O 1
ATOM 2337 N N . ASN B 2 51 ? 30.479 116.407 33.812 1.00 36.83 51 ASN B N 1
ATOM 2338 C CA . ASN B 2 51 ? 31.344 117.305 34.519 1.00 35.61 51 ASN B CA 1
ATOM 2339 C C . ASN B 2 51 ? 32.715 117.084 33.880 1.00 36.46 51 ASN B C 1
ATOM 2340 O O . ASN B 2 51 ? 33.121 115.947 33.711 1.00 37.19 51 ASN B O 1
ATOM 2345 N N . PRO B 2 52 ? 33.391 118.177 33.479 1.00 35.79 52 PRO B N 1
ATOM 2346 C CA . PRO B 2 52 ? 34.558 118.176 32.683 1.00 36.18 52 PRO B CA 1
ATOM 2347 C C . PRO B 2 52 ? 35.822 117.796 33.426 1.00 36.15 52 PRO B C 1
ATOM 2348 O O . PRO B 2 52 ? 36.898 117.693 32.819 1.00 36.33 52 PRO B O 1
ATOM 2352 N N . ARG B 2 53 ? 35.720 117.581 34.725 1.00 36.59 53 ARG B N 1
ATOM 2353 C CA . ARG B 2 53 ? 36.930 117.268 35.512 1.00 37.06 53 ARG B CA 1
ATOM 2354 C C . ARG B 2 53 ? 37.229 115.788 35.218 1.00 35.37 53 ARG B C 1
ATOM 2355 O O . ARG B 2 53 ? 36.300 115.005 34.975 1.00 36.05 53 ARG B O 1
ATOM 2363 N N . ARG B 2 54 ? 38.469 115.414 35.435 1.00 34.61 54 ARG B N 1
ATOM 2364 C CA . ARG B 2 54 ? 38.931 114.037 35.352 1.00 34.85 54 ARG B CA 1
ATOM 2365 C C . ARG B 2 54 ? 39.194 113.572 36.781 1.00 33.73 54 ARG B C 1
ATOM 2366 O O . ARG B 2 54 ? 39.532 114.382 37.640 1.00 33.17 54 ARG B O 1
ATOM 2374 N N . LEU B 2 55 ? 39.039 112.278 37.036 1.00 29.02 55 LEU B N 1
ATOM 2375 C CA . LEU B 2 55 ? 39.014 111.822 38.406 1.00 27.02 55 LEU B CA 1
ATOM 2376 C C . LEU B 2 55 ? 40.368 112.123 39.085 1.00 26.07 55 LEU B C 1
ATOM 2377 O O . LEU B 2 55 ? 40.414 112.348 40.275 1.00 25.42 55 LEU B O 1
ATOM 2382 N N . ASP B 2 56 ? 41.462 112.113 38.323 1.00 25.09 56 ASP B N 1
ATOM 2383 C CA . ASP B 2 56 ? 42.768 112.354 38.916 1.00 25.93 56 ASP B CA 1
ATOM 2384 C C . ASP B 2 56 ? 42.951 113.770 39.459 1.00 27.17 56 ASP B C 1
ATOM 2385 O O . ASP B 2 56 ? 43.873 114.042 40.220 1.00 26.39 56 ASP B O 1
ATOM 2390 N N . GLU B 2 57 ? 42.079 114.661 39.045 1.00 26.76 57 GLU B N 1
ATOM 2391 C CA . GLU B 2 57 ? 42.125 116.032 39.503 1.00 27.47 57 GLU B CA 1
ATOM 2392 C C . GLU B 2 57 ? 41.318 116.234 40.760 1.00 26.61 57 GLU B C 1
ATOM 2393 O O . GLU B 2 57 ? 41.366 117.294 41.372 1.00 25.71 57 GLU B O 1
ATOM 2399 N N . ILE B 2 58 ? 40.529 115.229 41.115 1.00 26.78 58 ILE B N 1
ATOM 2400 C CA . ILE B 2 58 ? 39.605 115.297 42.223 1.00 27.78 58 ILE B CA 1
ATOM 2401 C C . ILE B 2 58 ? 40.325 114.647 43.403 1.00 30.36 58 ILE B C 1
ATOM 2402 O O . ILE B 2 58 ? 40.286 113.451 43.567 1.00 31.39 58 ILE B O 1
ATOM 2407 N N . HIS B 2 59 ? 40.988 115.433 44.225 1.00 31.31 59 HIS B N 1
ATOM 2408 C CA . HIS B 2 59 ? 41.830 114.849 45.276 1.00 32.60 59 HIS B CA 1
ATOM 2409 C C . HIS B 2 59 ? 41.094 114.346 46.526 1.00 33.45 59 HIS B C 1
ATOM 2410 O O . HIS B 2 59 ? 41.572 113.458 47.224 1.00 34.02 59 HIS B O 1
ATOM 2417 N N . THR B 2 60 ? 39.896 114.866 46.784 1.00 35.02 60 THR B N 1
ATOM 2418 C CA . THR B 2 60 ? 39.247 114.596 48.041 1.00 35.04 60 THR B CA 1
ATOM 2419 C C . THR B 2 60 ? 37.786 114.384 47.804 1.00 35.52 60 THR B C 1
ATOM 2420 O O . THR B 2 60 ? 37.248 114.809 46.759 1.00 34.96 60 THR B O 1
ATOM 2424 N N . PHE B 2 61 ? 37.123 113.783 48.784 1.00 34.06 61 PHE B N 1
ATOM 2425 C CA . PHE B 2 61 ? 35.688 113.585 48.664 1.00 35.17 61 PHE B CA 1
ATOM 2426 C C . PHE B 2 61 ? 34.958 114.928 48.594 1.00 35.09 61 PHE B C 1
ATOM 2427 O O . PHE B 2 61 ? 33.922 115.086 47.948 1.00 35.46 61 PHE B O 1
ATOM 2435 N N . ARG B 2 62 ? 35.517 115.907 49.267 1.00 35.80 62 ARG B N 1
ATOM 2436 C CA . ARG B 2 62 ? 35.002 117.256 49.258 1.00 36.12 62 ARG B CA 1
ATOM 2437 C C . ARG B 2 62 ? 35.061 117.854 47.859 1.00 35.72 62 ARG B C 1
ATOM 2438 O O . ARG B 2 62 ? 34.115 118.519 47.436 1.00 35.48 62 ARG B O 1
ATOM 2446 N N . ASP B 2 63 ? 36.170 117.644 47.152 1.00 35.07 63 ASP B N 1
ATOM 2447 C CA . ASP B 2 63 ? 36.319 118.060 45.750 1.00 35.53 63 ASP B CA 1
ATOM 2448 C C . ASP B 2 63 ? 35.287 117.328 44.889 1.00 35.84 63 ASP B C 1
ATOM 2449 O O . ASP B 2 63 ? 34.665 117.917 43.957 1.00 35.85 63 ASP B O 1
ATOM 2454 N N . TYR B 2 64 ? 35.106 116.035 45.171 1.00 35.59 64 TYR B N 1
ATOM 2455 C CA . TYR B 2 64 ? 34.136 115.247 44.418 1.00 34.74 64 TYR B CA 1
ATOM 2456 C C . TYR B 2 64 ? 32.743 115.827 44.592 1.00 35.46 64 TYR B C 1
ATOM 2457 O O . TYR B 2 64 ? 31.976 115.921 43.623 1.00 36.09 64 TYR B O 1
ATOM 2466 N N . SER B 2 65 ? 32.415 116.222 45.826 1.00 35.07 65 SER B N 1
ATOM 2467 C CA . SER B 2 65 ? 31.075 116.702 46.181 1.00 36.94 65 SER B CA 1
ATOM 2468 C C . SER B 2 65 ? 30.851 118.169 45.878 1.00 36.54 65 SER B C 1
ATOM 2469 O O . SER B 2 65 ? 29.746 118.667 46.035 1.00 38.08 65 SER B O 1
ATOM 2472 N N . GLU B 2 66 ? 31.883 118.849 45.409 1.00 36.65 66 GLU B N 1
ATOM 2473 C CA . GLU B 2 66 ? 31.835 120.306 45.206 1.00 37.13 66 GLU B CA 1
ATOM 2474 C C . GLU B 2 66 ? 30.624 120.770 44.366 1.00 37.59 66 GLU B C 1
ATOM 2475 O O . GLU B 2 66 ? 30.011 121.734 44.729 1.00 38.42 66 GLU B O 1
ATOM 2481 N N . PRO B 2 67 ? 30.272 120.067 43.272 1.00 37.71 67 PRO B N 1
ATOM 2482 C CA . PRO B 2 67 ? 29.100 120.562 42.540 1.00 36.70 67 PRO B CA 1
ATOM 2483 C C . PRO B 2 67 ? 27.846 120.555 43.364 1.00 36.76 67 PRO B C 1
ATOM 2484 O O . PRO B 2 67 ? 27.037 121.411 43.207 1.00 37.28 67 PRO B O 1
ATOM 2488 N N . LEU B 2 68 ? 27.684 119.592 44.280 1.00 38.19 68 LEU B N 1
ATOM 2489 C CA . LEU B 2 68 ? 26.565 119.637 45.220 1.00 37.92 68 LEU B CA 1
ATOM 2490 C C . LEU B 2 68 ? 26.686 120.802 46.208 1.00 38.13 68 LEU B C 1
ATOM 2491 O O . LEU B 2 68 ? 25.713 121.477 46.520 1.00 37.64 68 LEU B O 1
ATOM 2496 N N . MET B 2 69 ? 27.884 121.005 46.736 1.00 37.65 69 MET B N 1
ATOM 2497 C CA . MET B 2 69 ? 28.124 122.048 47.721 1.00 37.54 69 MET B CA 1
ATOM 2498 C C . MET B 2 69 ? 27.887 123.439 47.123 1.00 37.29 69 MET B C 1
ATOM 2499 O O . MET B 2 69 ? 27.314 124.319 47.802 1.00 36.59 69 MET B O 1
ATOM 2504 N N . GLU B 2 70 ? 28.262 123.608 45.855 1.00 36.02 70 GLU B N 1
ATOM 2505 C CA . GLU B 2 70 ? 28.026 124.874 45.157 1.00 36.61 70 GLU B CA 1
ATOM 2506 C C . GLU B 2 70 ? 26.513 125.079 45.084 1.00 36.58 70 GLU B C 1
ATOM 2507 O O . GLU B 2 70 ? 26.030 126.206 45.236 1.00 34.75 70 GLU B O 1
ATOM 2513 N N . VAL B 2 71 ? 25.772 124.008 44.795 1.00 34.92 71 VAL B N 1
ATOM 2514 C CA . VAL B 2 71 ? 24.321 124.103 44.785 1.00 35.93 71 VAL B CA 1
ATOM 2515 C C . VAL B 2 71 ? 23.830 124.511 46.183 1.00 36.14 71 VAL B C 1
ATOM 2516 O O . VAL B 2 71 ? 23.019 125.438 46.334 1.00 37.18 71 VAL B O 1
ATOM 2520 N N . MET B 2 72 ? 24.409 123.906 47.204 1.00 35.06 72 MET B N 1
ATOM 2521 C CA . MET B 2 72 ? 24.030 124.260 48.577 1.00 34.76 72 MET B CA 1
ATOM 2522 C C . MET B 2 72 ? 24.332 125.728 48.901 1.00 34.78 72 MET B C 1
ATOM 2523 O O . MET B 2 72 ? 23.524 126.389 49.517 1.00 33.99 72 MET B O 1
ATOM 2528 N N . ALA B 2 73 ? 25.497 126.209 48.485 1.00 35.42 73 ALA B N 1
ATOM 2529 C CA . ALA B 2 73 ? 25.934 127.540 48.792 1.00 35.94 73 ALA B CA 1
ATOM 2530 C C . ALA B 2 73 ? 25.005 128.531 48.099 1.00 35.91 73 ALA B C 1
ATOM 2531 O O . ALA B 2 73 ? 24.866 129.686 48.522 1.00 35.13 73 ALA B O 1
ATOM 2533 N N . SER B 2 74 ? 24.376 128.097 47.025 1.00 35.41 74 SER B N 1
ATOM 2534 C CA . SER B 2 74 ? 23.603 129.062 46.270 1.00 37.67 74 SER B CA 1
ATOM 2535 C C . SER B 2 74 ? 22.101 129.092 46.636 1.00 36.89 74 SER B C 1
ATOM 2536 O O . SER B 2 74 ? 21.354 129.901 46.113 1.00 36.88 74 SER B O 1
ATOM 2539 N N . ILE B 2 75 ? 21.666 128.248 47.568 1.00 36.21 75 ILE B N 1
ATOM 2540 C CA . ILE B 2 75 ? 20.278 128.337 48.081 1.00 36.15 75 ILE B CA 1
ATOM 2541 C C . ILE B 2 75 ? 20.066 129.691 48.738 1.00 37.10 75 ILE B C 1
ATOM 2542 O O . ILE B 2 75 ? 20.817 130.046 49.616 1.00 37.14 75 ILE B O 1
ATOM 2547 N N . PRO B 2 76 ? 19.042 130.457 48.303 1.00 36.72 76 PRO B N 1
ATOM 2548 C CA . PRO B 2 76 ? 18.809 131.803 48.831 1.00 37.24 76 PRO B CA 1
ATOM 2549 C C . PRO B 2 76 ? 18.464 131.773 50.327 1.00 36.55 76 PRO B C 1
ATOM 2550 O O . PRO B 2 76 ? 18.098 130.719 50.843 1.00 36.59 76 PRO B O 1
ATOM 2554 N N . PRO B 2 77 ? 18.644 132.907 51.013 1.00 36.87 77 PRO B N 1
ATOM 2555 C CA . PRO B 2 77 ? 18.440 133.036 52.445 1.00 37.69 77 PRO B CA 1
ATOM 2556 C C . PRO B 2 77 ? 17.155 132.391 52.969 1.00 38.74 77 PRO B C 1
ATOM 2557 O O . PRO B 2 77 ? 17.175 131.765 54.027 1.00 38.90 77 PRO B O 1
ATOM 2561 N N . ASP B 2 78 ? 16.035 132.563 52.277 1.00 38.65 78 ASP B N 1
ATOM 2562 C CA . ASP B 2 78 ? 14.801 132.087 52.893 1.00 39.95 78 ASP B CA 1
ATOM 2563 C C . ASP B 2 78 ? 14.247 130.778 52.293 1.00 39.87 78 ASP B C 1
ATOM 2564 O O . ASP B 2 78 ? 13.074 130.464 52.472 1.00 41.02 78 ASP B O 1
ATOM 2569 N N . GLU B 2 79 ? 15.114 130.017 51.622 1.00 39.37 79 GLU B N 1
ATOM 2570 C CA . GLU B 2 79 ? 14.752 128.760 51.007 1.00 38.75 79 GLU B CA 1
ATOM 2571 C C . GLU B 2 79 ? 15.507 127.574 51.579 1.00 38.92 79 GLU B C 1
ATOM 2572 O O . GLU B 2 79 ? 16.545 127.723 52.253 1.00 38.70 79 GLU B O 1
ATOM 2578 N N . LYS B 2 80 ? 14.956 126.394 51.297 1.00 38.22 80 LYS B N 1
ATOM 2579 C CA . LYS B 2 80 ? 15.556 125.138 51.670 1.00 38.47 80 LYS B CA 1
ATOM 2580 C C . LYS B 2 80 ? 15.462 124.229 50.474 1.00 37.75 80 LYS B C 1
ATOM 2581 O O . LYS B 2 80 ? 14.765 124.537 49.520 1.00 38.21 80 LYS B O 1
ATOM 2587 N N . VAL B 2 81 ? 16.126 123.094 50.544 1.00 37.74 81 VAL B N 1
ATOM 2588 C CA . VAL B 2 81 ? 15.991 122.092 49.503 1.00 37.24 81 VAL B CA 1
ATOM 2589 C C . VAL B 2 81 ? 15.637 120.751 50.108 1.00 37.69 81 VAL B C 1
ATOM 2590 O O . VAL B 2 81 ? 15.825 120.529 51.303 1.00 38.45 81 VAL B O 1
ATOM 2594 N N . VAL B 2 82 ? 15.136 119.857 49.272 1.00 38.39 82 VAL B N 1
ATOM 2595 C CA . VAL B 2 82 ? 14.977 118.469 49.624 1.00 38.27 82 VAL B CA 1
ATOM 2596 C C . VAL B 2 82 ? 16.121 117.779 48.902 1.00 38.49 82 VAL B C 1
ATOM 2597 O O . VAL B 2 82 ? 16.282 117.922 47.688 1.00 38.50 82 VAL B O 1
ATOM 2601 N N . LEU B 2 83 ? 16.974 117.099 49.635 1.00 38.08 83 LEU B N 1
ATOM 2602 C CA . LEU B 2 83 ? 18.061 116.349 48.975 1.00 38.69 83 LEU B CA 1
ATOM 2603 C C . LEU B 2 83 ? 17.590 114.936 48.689 1.00 37.77 83 LEU B C 1
ATOM 2604 O O . LEU B 2 83 ? 16.934 114.341 49.519 1.00 38.66 83 LEU B O 1
ATOM 2609 N N . LEU B 2 84 ? 17.890 114.398 47.522 1.00 38.51 84 LEU B N 1
ATOM 2610 C CA . LEU B 2 84 ? 17.756 112.943 47.307 1.00 39.21 84 LEU B CA 1
ATOM 2611 C C . LEU B 2 84 ? 19.099 112.370 46.854 1.00 38.94 84 LEU B C 1
ATOM 2612 O O . LEU B 2 84 ? 19.626 112.785 45.837 1.00 40.52 84 LEU B O 1
ATOM 2617 N N . GLY B 2 85 ? 19.635 111.421 47.618 1.00 38.19 85 GLY B N 1
ATOM 2618 C CA . GLY B 2 85 ? 20.931 110.858 47.295 1.00 38.18 85 GLY B CA 1
ATOM 2619 C C . GLY B 2 85 ? 20.774 109.372 47.067 1.00 37.64 85 GLY B C 1
ATOM 2620 O O . GLY B 2 85 ? 20.164 108.690 47.854 1.00 37.96 85 GLY B O 1
ATOM 2621 N N . HIS B 2 86 ? 21.359 108.919 45.972 1.00 36.38 86 HIS B N 1
ATOM 2622 C CA . HIS B 2 86 ? 21.377 107.563 45.544 1.00 35.21 86 HIS B CA 1
ATOM 2623 C C . HIS B 2 86 ? 22.730 106.982 45.806 1.00 36.37 86 HIS B C 1
ATOM 2624 O O . HIS B 2 86 ? 23.717 107.584 45.497 1.00 37.10 86 HIS B O 1
ATOM 2631 N N . SER B 2 87 ? 22.746 105.797 46.387 1.00 36.59 87 SER B N 1
ATOM 2632 C CA . SER B 2 87 ? 23.944 105.058 46.616 1.00 38.08 87 SER B CA 1
ATOM 2633 C C . SER B 2 87 ? 25.011 105.966 47.274 1.00 37.91 87 SER B C 1
ATOM 2634 O O . SER B 2 87 ? 24.736 106.608 48.285 1.00 37.86 87 SER B O 1
ATOM 2637 N N . PHE B 2 88 ? 26.216 105.982 46.718 1.00 36.64 88 PHE B N 1
ATOM 2638 C CA . PHE B 2 88 ? 27.303 106.814 47.238 1.00 36.78 88 PHE B CA 1
ATOM 2639 C C . PHE B 2 88 ? 26.931 108.310 47.311 1.00 37.02 88 PHE B C 1
ATOM 2640 O O . PHE B 2 88 ? 27.550 109.080 48.066 1.00 37.15 88 PHE B O 1
ATOM 2648 N N . GLY B 2 89 ? 25.901 108.736 46.566 1.00 37.25 89 GLY B N 1
ATOM 2649 C CA . GLY B 2 89 ? 25.480 110.115 46.656 1.00 36.39 89 GLY B CA 1
ATOM 2650 C C . GLY B 2 89 ? 25.032 110.393 48.108 1.00 38.07 89 GLY B C 1
ATOM 2651 O O . GLY B 2 89 ? 24.953 111.524 48.522 1.00 38.79 89 GLY B O 1
ATOM 2652 N N . GLY B 2 90 ? 24.769 109.364 48.922 1.00 37.82 90 GLY B N 1
ATOM 2653 C CA . GLY B 2 90 ? 24.291 109.637 50.298 1.00 36.62 90 GLY B CA 1
ATOM 2654 C C . GLY B 2 90 ? 25.424 110.205 51.143 1.00 38.04 90 GLY B C 1
ATOM 2655 O O . GLY B 2 90 ? 25.172 110.906 52.123 1.00 38.77 90 GLY B O 1
ATOM 2656 N N . MET B 2 91 ? 26.682 109.892 50.787 1.00 36.21 91 MET B N 1
ATOM 2657 C CA . MET B 2 91 ? 27.837 110.527 51.422 1.00 37.33 91 MET B CA 1
ATOM 2658 C C . MET B 2 91 ? 27.961 112.020 51.157 1.00 36.56 91 MET B C 1
ATOM 2659 O O . MET B 2 91 ? 28.316 112.788 52.021 1.00 35.29 91 MET B O 1
ATOM 2664 N N . SER B 2 92 ? 27.649 112.418 49.949 1.00 37.90 92 SER B N 1
ATOM 2665 C CA . SER B 2 92 ? 27.616 113.842 49.618 1.00 37.61 92 SER B CA 1
ATOM 2666 C C . SER B 2 92 ? 26.438 114.543 50.307 1.00 38.14 92 SER B C 1
ATOM 2667 O O . SER B 2 92 ? 26.543 115.704 50.727 1.00 38.60 92 SER B O 1
ATOM 2670 N N . LEU B 2 93 ? 25.316 113.851 50.452 1.00 36.88 93 LEU B N 1
ATOM 2671 C CA . LEU B 2 93 ? 24.245 114.408 51.274 1.00 37.47 93 LEU B CA 1
ATOM 2672 C C . LEU B 2 93 ? 24.770 114.660 52.646 1.00 37.80 93 LEU B C 1
ATOM 2673 O O . LEU B 2 93 ? 24.518 115.709 53.195 1.00 40.10 93 LEU B O 1
ATOM 2678 N N . GLY B 2 94 ? 25.487 113.693 53.224 1.00 37.51 94 GLY B N 1
ATOM 2679 C CA . GLY B 2 94 ? 26.008 113.815 54.552 1.00 37.61 94 GLY B CA 1
ATOM 2680 C C . GLY B 2 94 ? 26.813 115.087 54.685 1.00 38.86 94 GLY B C 1
ATOM 2681 O O . GLY B 2 94 ? 26.674 115.828 55.645 1.00 38.95 94 GLY B O 1
ATOM 2682 N N . LEU B 2 95 ? 27.683 115.328 53.715 1.00 39.24 95 LEU B N 1
ATOM 2683 C CA . LEU B 2 95 ? 28.542 116.499 53.739 1.00 38.95 95 LEU B CA 1
ATOM 2684 C C . LEU B 2 95 ? 27.694 117.775 53.635 1.00 38.22 95 LEU B C 1
ATOM 2685 O O . LEU B 2 95 ? 27.942 118.752 54.337 1.00 38.33 95 LEU B O 1
ATOM 2690 N N . ALA B 2 96 ? 26.690 117.752 52.778 1.00 37.68 96 ALA B N 1
ATOM 2691 C CA . ALA B 2 96 ? 25.797 118.879 52.653 1.00 37.86 96 ALA B CA 1
ATOM 2692 C C . ALA B 2 96 ? 25.081 119.118 53.956 1.00 37.31 96 ALA B C 1
ATOM 2693 O O . ALA B 2 96 ? 24.853 120.253 54.334 1.00 38.32 96 ALA B O 1
ATOM 2695 N N . MET B 2 97 ? 24.680 118.047 54.632 1.00 37.38 97 MET B N 1
ATOM 2696 C CA . MET B 2 97 ? 23.908 118.157 55.861 1.00 36.44 97 MET B CA 1
ATOM 2697 C C . MET B 2 97 ? 24.806 118.664 56.961 1.00 37.58 97 MET B C 1
ATOM 2698 O O . MET B 2 97 ? 24.391 119.480 57.798 1.00 36.93 97 MET B O 1
ATOM 2703 N N . GLU B 2 98 ? 26.057 118.197 56.970 1.00 36.98 98 GLU B N 1
ATOM 2704 C CA . GLU B 2 98 ? 26.973 118.670 58.010 1.00 37.08 98 GLU B CA 1
ATOM 2705 C C . GLU B 2 98 ? 27.260 120.150 57.798 1.00 36.09 98 GLU B C 1
ATOM 2706 O O . GLU B 2 98 ? 27.413 120.858 58.755 1.00 35.88 98 GLU B O 1
ATOM 2712 N N . THR B 2 99 ? 27.293 120.598 56.539 1.00 35.98 99 THR B N 1
ATOM 2713 C CA . THR B 2 99 ? 27.748 121.958 56.217 1.00 37.21 99 THR B CA 1
ATOM 2714 C C . THR B 2 99 ? 26.619 122.970 56.218 1.00 36.71 99 THR B C 1
ATOM 2715 O O . THR B 2 99 ? 26.759 124.055 56.750 1.00 36.88 99 THR B O 1
ATOM 2719 N N . TYR B 2 100 ? 25.473 122.567 55.674 1.00 37.94 100 TYR B N 1
ATOM 2720 C CA . TYR B 2 100 ? 24.294 123.450 55.534 1.00 37.19 100 TYR B CA 1
ATOM 2721 C C . TYR B 2 100 ? 23.011 122.842 56.114 1.00 37.24 100 TYR B C 1
ATOM 2722 O O . TYR B 2 100 ? 21.987 122.771 55.427 1.00 37.52 100 TYR B O 1
ATOM 2731 N N . PRO B 2 101 ? 23.051 122.403 57.378 1.00 36.39 101 PRO B N 1
ATOM 2732 C CA . PRO B 2 101 ? 21.917 121.707 57.915 1.00 37.23 101 PRO B CA 1
ATOM 2733 C C . PRO B 2 101 ? 20.644 122.548 57.809 1.00 38.40 101 PRO B C 1
ATOM 2734 O O . PRO B 2 101 ? 19.580 122.005 57.479 1.00 38.65 101 PRO B O 1
ATOM 2738 N N . GLU B 2 102 ? 20.771 123.847 58.096 1.00 37.15 102 GLU B N 1
ATOM 2739 C CA . GLU B 2 102 ? 19.643 124.784 58.044 1.00 38.31 102 GLU B CA 1
ATOM 2740 C C . GLU B 2 102 ? 19.049 124.988 56.629 1.00 38.10 102 GLU B C 1
ATOM 2741 O O . GLU B 2 102 ? 18.017 125.601 56.490 1.00 38.59 102 GLU B O 1
ATOM 2747 N N . LYS B 2 103 ? 19.687 124.461 55.592 1.00 37.62 103 LYS B N 1
ATOM 2748 C CA . LYS B 2 103 ? 19.270 124.768 54.233 1.00 37.64 103 LYS B CA 1
ATOM 2749 C C . LYS B 2 103 ? 18.482 123.596 53.683 1.00 37.68 103 LYS B C 1
ATOM 2750 O O . LYS B 2 103 ? 18.073 123.586 52.500 1.00 37.88 103 LYS B O 1
ATOM 2756 N N . ILE B 2 104 ? 18.338 122.569 54.513 1.00 37.13 104 ILE B N 1
ATOM 2757 C CA . ILE B 2 104 ? 17.774 121.288 54.059 1.00 36.86 104 ILE B CA 1
ATOM 2758 C C . ILE B 2 104 ? 16.515 120.991 54.863 1.00 36.81 104 ILE B C 1
ATOM 2759 O O . ILE B 2 104 ? 16.577 120.955 56.086 1.00 35.04 104 ILE B O 1
ATOM 2764 N N . SER B 2 105 ? 15.382 120.792 54.192 1.00 37.49 105 SER B N 1
ATOM 2765 C CA . SER B 2 105 ? 14.164 120.413 54.925 1.00 37.36 105 SER B CA 1
ATOM 2766 C C . SER B 2 105 ? 14.190 118.919 55.250 1.00 36.79 105 SER B C 1
ATOM 2767 O O . SER B 2 105 ? 13.971 118.518 56.381 1.00 36.37 105 SER B O 1
ATOM 2770 N N . VAL B 2 106 ? 14.489 118.092 54.261 1.00 37.34 106 VAL B N 1
ATOM 2771 C CA . VAL B 2 106 ? 14.676 116.661 54.515 1.00 38.23 106 VAL B CA 1
ATOM 2772 C C . VAL B 2 106 ? 15.743 116.126 53.570 1.00 38.28 106 VAL B C 1
ATOM 2773 O O . VAL B 2 106 ? 15.817 116.518 52.421 1.00 38.17 106 VAL B O 1
ATOM 2777 N N . ALA B 2 107 ? 16.597 115.251 54.069 1.00 38.35 107 ALA B N 1
ATOM 2778 C CA . ALA B 2 107 ? 17.572 114.601 53.238 1.00 38.01 107 ALA B CA 1
ATOM 2779 C C . ALA B 2 107 ? 17.025 113.187 53.052 1.00 37.56 107 ALA B C 1
ATOM 2780 O O . ALA B 2 107 ? 16.767 112.485 54.012 1.00 36.36 107 ALA B O 1
ATOM 2782 N N . VAL B 2 108 ? 16.830 112.782 51.809 1.00 38.67 108 VAL B N 1
ATOM 2783 C CA . VAL B 2 108 ? 16.239 111.482 51.493 1.00 37.76 108 VAL B CA 1
ATOM 2784 C C . VAL B 2 108 ? 17.352 110.615 50.944 1.00 38.20 108 VAL B C 1
ATOM 2785 O O . VAL B 2 108 ? 18.100 111.026 50.076 1.00 38.16 108 VAL B O 1
ATOM 2789 N N . PHE B 2 109 ? 17.462 109.423 51.487 1.00 38.33 109 PHE B N 1
ATOM 2790 C CA . PHE B 2 109 ? 18.443 108.468 51.023 1.00 37.92 109 PHE B CA 1
ATOM 2791 C C . PHE B 2 109 ? 17.685 107.311 50.334 1.00 37.55 109 PHE B C 1
ATOM 2792 O O . PHE B 2 109 ? 16.666 106.806 50.834 1.00 36.72 109 PHE B O 1
ATOM 2800 N N . MET B 2 110 ? 18.182 106.912 49.174 1.00 37.35 110 MET B N 1
ATOM 2801 C CA . MET B 2 110 ? 17.581 105.823 48.470 1.00 37.71 110 MET B CA 1
ATOM 2802 C C . MET B 2 110 ? 18.663 104.881 48.017 1.00 37.11 110 MET B C 1
ATOM 2803 O O . MET B 2 110 ? 19.564 105.301 47.337 1.00 37.06 110 MET B O 1
ATOM 2808 N N . SER B 2 111 ? 18.589 103.603 48.385 1.00 37.11 111 SER B N 1
ATOM 2809 C CA . SER B 2 111 ? 19.645 102.662 48.002 1.00 37.39 111 SER B CA 1
ATOM 2810 C C . SER B 2 111 ? 21.008 103.293 48.287 1.00 38.79 111 SER B C 1
ATOM 2811 O O . SER B 2 111 ? 21.966 103.123 47.511 1.00 37.66 111 SER B O 1
ATOM 2814 N N . ALA B 2 112 ? 21.083 103.991 49.426 1.00 39.77 112 ALA B N 1
ATOM 2815 C CA . ALA B 2 112 ? 22.285 104.711 49.859 1.00 40.16 112 ALA B CA 1
ATOM 2816 C C . ALA B 2 112 ? 22.606 104.328 51.287 1.00 41.71 112 ALA B C 1
ATOM 2817 O O . ALA B 2 112 ? 21.705 104.026 52.090 1.00 42.91 112 ALA B O 1
ATOM 2819 N N . MET B 2 113 ? 23.891 104.263 51.599 1.00 42.59 113 MET B N 1
ATOM 2820 C CA . MET B 2 113 ? 24.345 104.101 52.975 1.00 42.76 113 MET B CA 1
ATOM 2821 C C . MET B 2 113 ? 24.089 105.452 53.600 1.00 42.22 113 MET B C 1
ATOM 2822 O O . MET B 2 113 ? 24.342 106.484 52.963 1.00 43.05 113 MET B O 1
ATOM 2827 N N . MET B 2 114 ? 23.473 105.473 54.778 1.00 42.97 114 MET B N 1
ATOM 2828 C CA . MET B 2 114 ? 23.293 106.748 55.505 1.00 42.47 114 MET B CA 1
ATOM 2829 C C . MET B 2 114 ? 24.471 106.925 56.424 1.00 42.95 114 MET B C 1
ATOM 2830 O O . MET B 2 114 ? 24.828 106.003 57.168 1.00 43.51 114 MET B O 1
ATOM 2835 N N . PRO B 2 115 ? 25.124 108.095 56.358 1.00 42.60 115 PRO B N 1
ATOM 2836 C CA . PRO B 2 115 ? 26.244 108.302 57.244 1.00 42.05 115 PRO B CA 1
ATOM 2837 C C . PRO B 2 115 ? 25.836 108.224 58.720 1.00 42.33 115 PRO B C 1
ATOM 2838 O O . PRO B 2 115 ? 24.686 108.489 59.087 1.00 42.30 115 PRO B O 1
ATOM 2842 N N . ASP B 2 116 ? 26.786 107.835 59.555 1.00 43.12 116 ASP B N 1
ATOM 2843 C CA . ASP B 2 116 ? 26.524 107.717 60.979 1.00 43.28 116 ASP B CA 1
ATOM 2844 C C . ASP B 2 116 ? 27.529 108.578 61.704 1.00 42.96 116 ASP B C 1
ATOM 2845 O O . ASP B 2 116 ? 28.730 108.315 61.657 1.00 42.06 116 ASP B O 1
ATOM 2850 N N . PRO B 2 117 ? 27.051 109.642 62.363 1.00 43.21 117 PRO B N 1
ATOM 2851 C CA . PRO B 2 117 ? 27.968 110.471 63.134 1.00 44.31 117 PRO B CA 1
ATOM 2852 C C . PRO B 2 117 ? 28.764 109.697 64.221 1.00 45.40 117 PRO B C 1
ATOM 2853 O O . PRO B 2 117 ? 29.794 110.156 64.661 1.00 45.80 117 PRO B O 1
ATOM 2857 N N . ASN B 2 118 ? 28.315 108.511 64.618 1.00 46.90 118 ASN B N 1
ATOM 2858 C CA . ASN B 2 118 ? 29.077 107.752 65.627 1.00 48.69 118 ASN B CA 1
ATOM 2859 C C . ASN B 2 118 ? 30.258 107.016 65.055 1.00 49.74 118 ASN B C 1
ATOM 2860 O O . ASN B 2 118 ? 31.149 106.579 65.790 1.00 50.48 118 ASN B O 1
ATOM 2865 N N . HIS B 2 119 ? 30.276 106.891 63.736 1.00 48.82 119 HIS B N 1
ATOM 2866 C CA . HIS B 2 119 ? 31.331 106.131 63.103 1.00 47.97 119 HIS B CA 1
ATOM 2867 C C . HIS B 2 119 ? 32.021 107.017 62.093 1.00 47.59 119 HIS B C 1
ATOM 2868 O O . HIS B 2 119 ? 31.464 108.058 61.689 1.00 47.13 119 HIS B O 1
ATOM 2875 N N . SER B 2 120 ? 33.245 106.652 61.727 1.00 45.81 120 SER B N 1
ATOM 2876 C CA . SER B 2 120 ? 34.004 107.425 60.760 1.00 43.85 120 SER B CA 1
ATOM 2877 C C . SER B 2 120 ? 33.305 107.342 59.419 1.00 42.01 120 SER B C 1
ATOM 2878 O O . SER B 2 120 ? 32.353 106.589 59.257 1.00 40.59 120 SER B O 1
ATOM 2881 N N . LEU B 2 121 ? 33.785 108.118 58.455 1.00 41.11 121 LEU B N 1
ATOM 2882 C CA . LEU B 2 121 ? 33.129 108.170 57.147 1.00 40.61 121 LEU B CA 1
ATOM 2883 C C . LEU B 2 121 ? 33.342 106.867 56.366 1.00 40.28 121 LEU B C 1
ATOM 2884 O O . LEU B 2 121 ? 32.563 106.557 55.473 1.00 40.58 121 LEU B O 1
ATOM 2889 N N . THR B 2 122 ? 34.393 106.117 56.694 1.00 39.24 122 THR B N 1
ATOM 2890 C CA . THR B 2 122 ? 34.673 104.872 55.969 1.00 40.79 122 THR B CA 1
ATOM 2891 C C . THR B 2 122 ? 33.898 103.690 56.533 1.00 41.41 122 THR B C 1
ATOM 2892 O O . THR B 2 122 ? 33.796 102.623 55.923 1.00 41.76 122 THR B O 1
ATOM 2896 N N . TYR B 2 123 ? 33.295 103.899 57.687 1.00 42.10 123 TYR B N 1
ATOM 2897 C CA . TYR B 2 123 ? 32.572 102.840 58.357 1.00 43.51 123 TYR B CA 1
ATOM 2898 C C . TYR B 2 123 ? 31.536 102.069 57.507 1.00 43.18 123 TYR B C 1
ATOM 2899 O O . TYR B 2 123 ? 31.542 100.838 57.503 1.00 43.16 123 TYR B O 1
ATOM 2908 N N . PRO B 2 124 ? 30.648 102.776 56.784 1.00 43.27 124 PRO B N 1
ATOM 2909 C CA . PRO B 2 124 ? 29.645 102.123 55.964 1.00 42.96 124 PRO B CA 1
ATOM 2910 C C . PRO B 2 124 ? 30.282 101.222 54.916 1.00 42.87 124 PRO B C 1
ATOM 2911 O O . PRO B 2 124 ? 29.733 100.153 54.579 1.00 41.15 124 PRO B O 1
ATOM 2915 N N . PHE B 2 125 ? 31.433 101.659 54.414 1.00 42.36 125 PHE B N 1
ATOM 2916 C CA . PHE B 2 125 ? 32.179 100.914 53.395 1.00 43.82 125 PHE B CA 1
ATOM 2917 C C . PHE B 2 125 ? 32.792 99.667 53.980 1.00 45.29 125 PHE B C 1
ATOM 2918 O O . PHE B 2 125 ? 32.729 98.595 53.374 1.00 45.37 125 PHE B O 1
ATOM 2926 N N . GLU B 2 126 ? 33.380 99.823 55.161 1.00 45.81 126 GLU B N 1
ATOM 2927 C CA . GLU B 2 126 ? 33.891 98.703 55.914 1.00 47.74 126 GLU B CA 1
ATOM 2928 C C . GLU B 2 126 ? 32.769 97.702 56.164 1.00 48.66 126 GLU B C 1
ATOM 2929 O O . GLU B 2 126 ? 32.956 96.525 55.976 1.00 48.98 126 GLU B O 1
ATOM 2935 N N . LYS B 2 127 ? 31.578 98.181 56.521 1.00 50.12 127 LYS B N 1
ATOM 2936 C CA . LYS B 2 127 ? 30.448 97.297 56.811 1.00 50.66 127 LYS B CA 1
ATOM 2937 C C . LYS B 2 127 ? 30.010 96.523 55.560 1.00 51.31 127 LYS B C 1
ATOM 2938 O O . LYS B 2 127 ? 29.735 95.315 55.616 1.00 51.06 127 LYS B O 1
ATOM 2944 N N . TYR B 2 128 ? 29.908 97.238 54.446 1.00 50.85 128 TYR B N 1
ATOM 2945 C CA . TYR B 2 128 ? 29.551 96.632 53.187 1.00 50.77 128 TYR B CA 1
ATOM 2946 C C . TYR B 2 128 ? 30.585 95.552 52.889 1.00 51.35 128 TYR B C 1
ATOM 2947 O O . TYR B 2 128 ? 30.2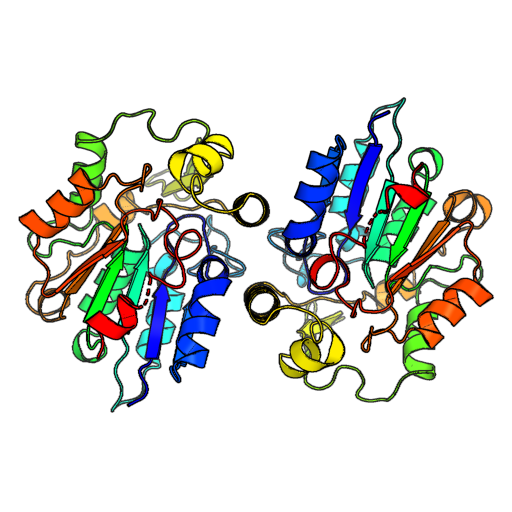41 94.438 52.506 1.00 51.28 128 TYR B O 1
ATOM 2956 N N . ASN B 2 129 ? 31.855 95.874 53.079 1.00 51.53 129 ASN B N 1
ATOM 2957 C CA . ASN B 2 129 ? 32.899 94.928 52.763 1.00 53.77 129 ASN B CA 1
ATOM 2958 C C . ASN B 2 129 ? 32.752 93.681 53.617 1.00 55.37 129 ASN B C 1
ATOM 2959 O O . ASN B 2 129 ? 32.994 92.563 53.158 1.00 55.75 129 ASN B O 1
ATOM 2964 N N . GLU B 2 130 ? 32.291 93.885 54.845 1.00 56.82 130 GLU B N 1
ATOM 2965 C CA . GLU B 2 130 ? 32.167 92.827 55.818 1.00 58.91 130 GLU B CA 1
ATOM 2966 C C . GLU B 2 130 ? 30.938 91.964 55.566 1.00 59.64 130 GLU B C 1
ATOM 2967 O O . GLU B 2 130 ? 31.021 90.737 55.586 1.00 60.47 130 GLU B O 1
ATOM 2973 N N . LYS B 2 131 ? 29.799 92.595 55.341 1.00 59.53 131 LYS B N 1
ATOM 2974 C CA . LYS B 2 131 ? 28.561 91.856 55.266 1.00 59.85 131 LYS B CA 1
ATOM 2975 C C . LYS B 2 131 ? 28.333 91.294 53.864 1.00 59.67 131 LYS B C 1
ATOM 2976 O O . LYS B 2 131 ? 27.545 90.370 53.687 1.00 58.62 131 LYS B O 1
ATOM 2982 N N . CYS B 2 132 ? 29.048 91.825 52.875 1.00 59.98 132 CYS B N 1
ATOM 2983 C CA . CYS B 2 132 ? 28.791 91.443 51.475 1.00 60.26 132 CYS B CA 1
ATOM 2984 C C . CYS B 2 132 ? 29.798 90.439 50.909 1.00 60.70 132 CYS B C 1
ATOM 2985 O O . CYS B 2 132 ? 30.981 90.481 51.257 1.00 60.46 132 CYS B O 1
ATOM 2988 N N . PRO B 2 133 ? 29.312 89.519 50.047 1.00 61.37 133 PRO B N 1
ATOM 2989 C CA . PRO B 2 133 ? 30.090 88.604 49.181 1.00 61.67 133 PRO B CA 1
ATOM 2990 C C . PRO B 2 133 ? 31.354 89.250 48.595 1.00 61.60 133 PRO B C 1
ATOM 2991 O O . PRO B 2 133 ? 31.334 90.437 48.241 1.00 62.13 133 PRO B O 1
ATOM 2995 N N . ALA B 2 134 ? 32.442 88.489 48.458 1.00 60.71 134 ALA B N 1
ATOM 2996 C CA . ALA B 2 134 ? 33.727 89.090 48.030 1.00 59.58 134 ALA B CA 1
ATOM 2997 C C . ALA B 2 134 ? 33.764 89.657 46.602 1.00 58.82 134 ALA B C 1
ATOM 2998 O O . ALA B 2 134 ? 34.526 90.612 46.314 1.00 59.46 134 ALA B O 1
ATOM 3000 N N . ASP B 2 135 ? 32.978 89.055 45.706 1.00 56.10 135 ASP B N 1
ATOM 3001 C CA . ASP B 2 135 ? 32.936 89.480 44.295 1.00 53.22 135 ASP B CA 1
ATOM 3002 C C . ASP B 2 135 ? 31.601 90.187 43.995 1.00 48.73 135 ASP B C 1
ATOM 3003 O O . ASP B 2 135 ? 30.990 89.969 42.970 1.00 47.98 135 ASP B O 1
ATOM 3008 N N . MET B 2 136 ? 31.165 91.032 44.912 1.00 44.83 136 MET B N 1
ATOM 3009 C CA . MET B 2 136 ? 29.873 91.669 44.819 1.00 41.52 136 MET B CA 1
ATOM 3010 C C . MET B 2 136 ? 29.735 92.460 43.515 1.00 38.42 136 MET B C 1
ATOM 3011 O O . MET B 2 136 ? 28.639 92.510 42.932 1.00 36.77 136 MET B O 1
ATOM 3016 N N . MET B 2 137 ? 30.857 93.014 43.047 1.00 36.33 137 MET B N 1
ATOM 3017 C CA . MET B 2 137 ? 30.868 93.983 41.915 1.00 34.37 137 MET B CA 1
ATOM 3018 C C . MET B 2 137 ? 31.083 93.265 40.620 1.00 31.55 137 MET B C 1
ATOM 3019 O O . MET B 2 137 ? 31.195 93.881 39.562 1.00 29.65 137 MET B O 1
ATOM 3024 N N . LEU B 2 138 ? 31.126 91.935 40.712 1.00 30.12 138 LEU B N 1
ATOM 3025 C CA . LEU B 2 138 ? 31.160 91.068 39.524 1.00 28.70 138 LEU B CA 1
ATOM 3026 C C . LEU B 2 138 ? 32.265 91.397 38.555 1.00 28.30 138 LEU B C 1
ATOM 3027 O O . LEU B 2 138 ? 33.400 91.373 38.930 1.00 29.78 138 LEU B O 1
ATOM 3032 N N . ASP B 2 139 ? 31.931 91.750 37.313 1.00 27.14 139 ASP B N 1
ATOM 3033 C CA . ASP B 2 139 ? 32.944 92.049 36.361 1.00 27.25 139 ASP B CA 1
ATOM 3034 C C . ASP B 2 139 ? 33.413 93.531 36.361 1.00 28.85 139 ASP B C 1
ATOM 3035 O O . ASP B 2 139 ? 34.026 93.957 35.392 1.00 29.73 139 ASP B O 1
ATOM 3040 N N . SER B 2 140 ? 33.112 94.303 37.409 1.00 28.71 140 SER B N 1
ATOM 3041 C CA . SER B 2 140 ? 33.490 95.738 37.429 1.00 28.11 140 SER B CA 1
ATOM 3042 C C . SER B 2 140 ? 35.023 95.698 37.567 1.00 29.71 140 SER B C 1
ATOM 3043 O O . SER B 2 140 ? 35.530 94.793 38.228 1.00 28.92 140 SER B O 1
ATOM 3046 N N . GLN B 2 141 ? 35.744 96.602 36.934 1.00 28.88 141 GLN B N 1
ATOM 3047 C CA . GLN B 2 141 ? 37.193 96.604 36.938 1.00 28.39 141 GLN B CA 1
ATOM 3048 C C . GLN B 2 141 ? 37.724 97.702 37.795 1.00 29.11 141 GLN B C 1
ATOM 3049 O O . GLN B 2 141 ? 37.285 98.801 37.737 1.00 29.01 141 GLN B O 1
ATOM 3055 N N . PHE B 2 142 ? 38.694 97.376 38.597 1.00 29.49 142 PHE B N 1
ATOM 3056 C CA . PHE B 2 142 ? 39.290 98.287 39.527 1.00 30.09 142 PHE B CA 1
ATOM 3057 C C . PHE B 2 142 ? 40.671 98.576 39.040 1.00 31.24 142 PHE B C 1
ATOM 3058 O O . PHE B 2 142 ? 41.336 97.669 38.518 1.00 29.65 142 PHE B O 1
ATOM 3066 N N . SER B 2 143 ? 41.099 99.837 39.174 1.00 29.34 143 SER B N 1
ATOM 3067 C CA . SER B 2 143 ? 42.448 100.157 38.766 1.00 29.73 143 SER B CA 1
ATOM 3068 C C . SER B 2 143 ? 42.951 101.427 39.371 1.00 28.16 143 SER B C 1
ATOM 3069 O O . SER B 2 143 ? 42.173 102.359 39.712 1.00 29.42 143 SER B O 1
ATOM 3072 N N . THR B 2 144 ? 44.263 101.468 39.527 1.00 25.05 144 THR B N 1
ATOM 3073 C CA . THR B 2 144 ? 44.846 102.540 40.217 1.00 25.73 144 THR B CA 1
ATOM 3074 C C . THR B 2 144 ? 44.753 103.700 39.251 1.00 23.28 144 THR B C 1
ATOM 3075 O O . THR B 2 144 ? 44.746 103.492 38.045 1.00 22.60 144 THR B O 1
ATOM 3079 N N . TYR B 2 145 ? 44.714 104.907 39.781 1.00 22.52 145 TYR B N 1
ATOM 3080 C CA . TYR B 2 145 ? 44.798 106.037 38.928 1.00 23.27 145 TYR B CA 1
ATOM 3081 C C . TYR B 2 145 ? 45.421 107.088 39.786 1.00 24.81 145 TYR B C 1
ATOM 3082 O O . TYR B 2 145 ? 45.685 106.839 40.969 1.00 24.67 145 TYR B O 1
ATOM 3091 N N . GLY B 2 146 ? 45.622 108.265 39.196 1.00 23.84 146 GLY B N 1
ATOM 3092 C CA . GLY B 2 146 ? 46.072 109.439 39.945 1.00 24.58 146 GLY B CA 1
ATOM 3093 C C . GLY B 2 146 ? 47.576 109.390 40.041 1.00 25.67 146 GLY B C 1
ATOM 3094 O O . GLY B 2 146 ? 48.275 108.931 39.136 1.00 24.96 146 GLY B O 1
ATOM 3095 N N . ASN B 2 147 ? 48.076 109.860 41.167 1.00 25.11 147 ASN B N 1
ATOM 3096 C CA . ASN B 2 147 ? 49.525 109.853 41.431 1.00 24.77 147 ASN B CA 1
ATOM 3097 C C . ASN B 2 147 ? 50.014 108.458 41.661 1.00 23.18 147 ASN B C 1
ATOM 3098 O O . ASN B 2 147 ? 49.582 107.840 42.622 1.00 22.06 147 ASN B O 1
ATOM 3103 N N . PRO B 2 148 ? 50.959 107.983 40.854 1.00 23.48 148 PRO B N 1
ATOM 3104 C CA . PRO B 2 148 ? 51.444 106.635 41.073 1.00 24.18 148 PRO B CA 1
ATOM 3105 C C . PRO B 2 148 ? 52.249 106.505 42.400 1.00 24.95 148 PRO B C 1
ATOM 3106 O O . PRO B 2 148 ? 52.451 105.388 42.883 1.00 24.93 148 PRO B O 1
ATOM 3110 N N . GLU B 2 149 ? 52.588 107.627 43.023 1.00 23.15 149 GLU B N 1
ATOM 3111 C CA . GLU B 2 149 ? 53.318 107.546 44.295 1.00 25.93 149 GLU B CA 1
ATOM 3112 C C . GLU B 2 149 ? 52.339 107.567 45.434 1.00 27.55 149 GLU B C 1
ATOM 3113 O O . GLU B 2 149 ? 52.737 107.366 46.538 1.00 28.95 149 GLU B O 1
ATOM 3119 N N . ASN B 2 150 ? 51.073 107.881 45.152 1.00 27.25 150 ASN B N 1
ATOM 3120 C CA . ASN B 2 150 ? 50.013 107.737 46.149 1.00 28.48 150 ASN B CA 1
ATOM 3121 C C . ASN B 2 150 ? 48.696 107.498 45.439 1.00 26.47 150 ASN B C 1
ATOM 3122 O O . ASN B 2 150 ? 47.861 108.375 45.388 1.00 28.28 150 ASN B O 1
ATOM 3127 N N . PRO B 2 151 ? 48.544 106.335 44.821 1.00 26.56 151 PRO B N 1
ATOM 3128 C CA . PRO B 2 151 ? 47.518 106.191 43.817 1.00 26.41 151 PRO B CA 1
ATOM 3129 C C . PRO B 2 151 ? 46.138 106.037 44.444 1.00 27.69 151 PRO B C 1
ATOM 3130 O O . PRO B 2 151 ? 46.025 105.555 45.575 1.00 27.94 151 PRO B O 1
ATOM 3134 N N . GLY B 2 152 ? 45.102 106.478 43.733 1.00 26.82 152 GLY B N 1
ATOM 3135 C CA . GLY B 2 152 ? 43.739 106.202 44.150 1.00 25.40 152 GLY B CA 1
ATOM 3136 C C . GLY B 2 152 ? 43.305 104.903 43.504 1.00 25.29 152 GLY B C 1
ATOM 3137 O O . GLY B 2 152 ? 43.991 104.357 42.660 1.00 24.88 152 GLY B O 1
ATOM 3138 N N . MET B 2 153 ? 42.128 104.419 43.866 1.00 26.12 153 MET B N 1
ATOM 3139 C CA . MET B 2 153 ? 41.576 103.235 43.244 1.00 25.31 153 MET B CA 1
ATOM 3140 C C . MET B 2 153 ? 40.306 103.667 42.530 1.00 25.56 153 MET B C 1
ATOM 3141 O O . MET B 2 153 ? 39.424 104.257 43.114 1.00 25.31 153 MET B O 1
ATOM 3146 N N . SER B 2 154 ? 40.230 103.392 41.239 1.00 25.73 154 SER B N 1
ATOM 3147 C CA . SER B 2 154 ? 39.061 103.751 40.518 1.00 26.52 154 SER B CA 1
ATOM 3148 C C . SER B 2 154 ? 38.361 102.469 40.145 1.00 27.50 154 SER B C 1
ATOM 3149 O O . SER B 2 154 ? 38.960 101.376 40.202 1.00 26.82 154 SER B O 1
ATOM 3152 N N . MET B 2 155 ? 37.084 102.610 39.819 1.00 26.47 155 MET B N 1
ATOM 3153 C CA . MET B 2 155 ? 36.276 101.512 39.393 1.00 26.55 155 MET B CA 1
ATOM 3154 C C . MET B 2 155 ? 35.478 101.893 38.178 1.00 26.36 155 MET B C 1
ATOM 3155 O O . MET B 2 155 ? 34.974 103.025 38.067 1.00 26.30 155 MET B O 1
ATOM 3160 N N . ILE B 2 156 ? 35.304 100.931 37.305 1.00 26.30 156 ILE B N 1
ATOM 3161 C CA . ILE B 2 156 ? 34.473 101.075 36.140 1.00 28.37 156 ILE B CA 1
ATOM 3162 C C . ILE B 2 156 ? 33.423 99.992 36.282 1.00 30.58 156 ILE B C 1
ATOM 3163 O O . ILE B 2 156 ? 33.746 98.841 36.434 1.00 28.12 156 ILE B O 1
ATOM 3168 N N . LEU B 2 157 ? 32.164 100.350 36.280 1.00 34.34 157 LEU B N 1
ATOM 3169 C CA . LEU B 2 157 ? 31.106 99.382 36.354 1.00 35.15 157 LEU B CA 1
ATOM 3170 C C . LEU B 2 157 ? 31.209 98.369 35.211 1.00 36.02 157 LEU B C 1
ATOM 3171 O O . LEU B 2 157 ? 31.494 98.719 34.113 1.00 36.88 157 LEU B O 1
ATOM 3176 N N . GLY B 2 158 ? 30.995 97.107 35.509 1.00 36.66 158 GLY B N 1
ATOM 3177 C CA . GLY B 2 158 ? 31.064 96.072 34.508 1.00 36.25 158 GLY B CA 1
ATOM 3178 C C . GLY B 2 158 ? 29.714 95.914 33.894 1.00 37.63 158 GLY B C 1
ATOM 3179 O O . GLY B 2 158 ? 28.779 96.145 34.544 1.00 35.77 158 GLY B O 1
ATOM 3180 N N . PRO B 2 159 ? 29.617 95.521 32.649 1.00 37.39 159 PRO B N 1
ATOM 3181 C CA . PRO B 2 159 ? 28.320 95.482 32.035 1.00 38.72 159 PRO B CA 1
ATOM 3182 C C . PRO B 2 159 ? 27.485 94.397 32.614 1.00 37.66 159 PRO B C 1
ATOM 3183 O O . PRO B 2 159 ? 26.345 94.613 32.688 1.00 36.44 159 PRO B O 1
ATOM 3187 N N . GLN B 2 160 ? 28.074 93.309 33.087 1.00 36.80 160 GLN B N 1
ATOM 3188 C CA . GLN B 2 160 ? 27.326 92.268 33.759 1.00 37.61 160 GLN B CA 1
ATOM 3189 C C . GLN B 2 160 ? 26.813 92.767 35.083 1.00 36.97 160 GLN B C 1
ATOM 3190 O O . GLN B 2 160 ? 25.680 92.587 35.386 1.00 36.92 160 GLN B O 1
ATOM 3196 N N . PHE B 2 161 ? 27.676 93.400 35.855 1.00 35.44 161 PHE B N 1
ATOM 3197 C CA . PHE B 2 161 ? 27.288 94.004 37.109 1.00 35.34 161 PHE B CA 1
ATOM 3198 C C . PHE B 2 161 ? 26.097 94.928 36.898 1.00 36.07 161 PHE B C 1
ATOM 3199 O O . PHE B 2 161 ? 25.101 94.845 37.598 1.00 37.13 161 PHE B O 1
ATOM 3207 N N . MET B 2 162 ? 26.188 95.812 35.925 1.00 35.43 162 MET B N 1
ATOM 3208 C CA . MET B 2 162 ? 25.106 96.758 35.693 1.00 35.66 162 MET B CA 1
ATOM 3209 C C . MET B 2 162 ? 23.882 95.989 35.260 1.00 36.37 162 MET B C 1
ATOM 3210 O O . MET B 2 162 ? 22.780 96.228 35.759 1.00 36.64 162 MET B O 1
ATOM 3215 N N . ALA B 2 163 ? 24.049 95.044 34.336 1.00 35.42 163 ALA B N 1
ATOM 3216 C CA . ALA B 2 163 ? 22.856 94.359 33.820 1.00 36.22 163 ALA B CA 1
ATOM 3217 C C . ALA B 2 163 ? 22.137 93.545 34.925 1.00 36.36 163 ALA B C 1
ATOM 3218 O O . ALA B 2 163 ? 20.904 93.530 35.005 1.00 36.61 163 ALA B O 1
ATOM 3220 N N . LEU B 2 164 ? 22.919 92.889 35.770 1.00 34.83 164 LEU B N 1
ATOM 3221 C CA . LEU B 2 164 ? 22.406 91.910 36.714 1.00 34.61 164 LEU B CA 1
ATOM 3222 C C . LEU B 2 164 ? 22.138 92.453 38.106 1.00 34.11 164 LEU B C 1
ATOM 3223 O O . LEU B 2 164 ? 21.237 91.977 38.798 1.00 34.57 164 LEU B O 1
ATOM 3228 N N . LYS B 2 165 ? 22.870 93.476 38.509 1.00 34.38 165 LYS B N 1
ATOM 3229 C CA . LYS B 2 165 ? 22.783 93.930 39.907 1.00 36.23 165 LYS B CA 1
ATOM 3230 C C . LYS B 2 165 ? 22.411 95.350 40.135 1.00 37.01 165 LYS B C 1
ATOM 3231 O O . LYS B 2 165 ? 22.187 95.728 41.291 1.00 37.60 165 LYS B O 1
ATOM 3237 N N . MET B 2 166 ? 22.369 96.148 39.078 1.00 37.51 166 MET B N 1
ATOM 3238 C CA . MET B 2 166 ? 21.959 97.561 39.195 1.00 37.87 166 MET B CA 1
ATOM 3239 C C . MET B 2 166 ? 20.744 97.888 38.419 1.00 38.86 166 MET B C 1
ATOM 3240 O O . MET B 2 166 ? 19.826 98.553 38.954 1.00 39.33 166 MET B O 1
ATOM 3245 N N . PHE B 2 167 ? 20.730 97.455 37.149 1.00 38.13 167 PHE B N 1
ATOM 3246 C CA . PHE B 2 167 ? 19.646 97.814 36.216 1.00 37.02 167 PHE B CA 1
ATOM 3247 C C . PHE B 2 167 ? 18.704 96.682 35.872 1.00 36.28 167 PHE B C 1
ATOM 3248 O O . PHE B 2 167 ? 17.995 96.767 34.864 1.00 36.67 167 PHE B O 1
ATOM 3256 N N . GLN B 2 168 ? 18.659 95.632 36.679 1.00 35.79 168 GLN B N 1
ATOM 3257 C CA . GLN B 2 168 ? 17.973 94.461 36.228 1.00 35.36 168 GLN B CA 1
ATOM 3258 C C . GLN B 2 168 ? 16.467 94.654 36.111 1.00 36.50 168 GLN B C 1
ATOM 3259 O O . GLN B 2 168 ? 15.823 93.863 35.435 1.00 36.07 168 GLN B O 1
ATOM 3265 N N . ASN B 2 169 ? 15.892 95.675 36.769 1.00 37.12 169 ASN B N 1
ATOM 3266 C CA . ASN B 2 169 ? 14.426 95.941 36.625 1.00 36.45 169 ASN B CA 1
ATOM 3267 C C . ASN B 2 169 ? 14.245 97.122 35.690 1.00 36.64 169 ASN B C 1
ATOM 3268 O O . ASN B 2 169 ? 13.145 97.626 35.533 1.00 35.93 169 ASN B O 1
ATOM 3273 N N . CYS B 2 170 ? 15.336 97.568 35.071 1.00 35.27 170 CYS B N 1
ATOM 3274 C CA . CYS B 2 170 ? 15.238 98.708 34.172 1.00 36.90 170 CYS B CA 1
ATOM 3275 C C . CYS B 2 170 ? 15.078 98.228 32.749 1.00 37.60 170 CYS B C 1
ATOM 3276 O O . CYS B 2 170 ? 15.338 97.055 32.487 1.00 37.14 170 CYS B O 1
ATOM 3279 N N . SER B 2 171 ? 14.701 99.132 31.833 1.00 37.24 171 SER B N 1
ATOM 3280 C CA . SER B 2 171 ? 14.619 98.776 30.435 1.00 36.56 171 SER B CA 1
ATOM 3281 C C . SER B 2 171 ? 16.026 98.511 29.873 1.00 36.96 171 SER B C 1
ATOM 3282 O O . SER B 2 171 ? 17.029 98.969 30.407 1.00 36.33 171 SER B O 1
ATOM 3285 N N . VAL B 2 172 ? 16.114 97.761 28.791 1.00 36.74 172 VAL B N 1
ATOM 3286 C CA . VAL B 2 172 ? 17.401 97.596 28.121 1.00 37.63 172 VAL B CA 1
ATOM 3287 C C . VAL B 2 172 ? 17.937 98.912 27.598 1.00 37.16 172 VAL B C 1
ATOM 3288 O O . VAL B 2 172 ? 19.143 99.068 27.515 1.00 36.07 172 VAL B O 1
ATOM 3292 N N . GLU B 2 173 ? 17.039 99.844 27.265 1.00 36.01 173 GLU B N 1
ATOM 3293 C CA . GLU B 2 173 ? 17.421 101.172 26.848 1.00 36.59 173 GLU B CA 1
ATOM 3294 C C . GLU B 2 173 ? 18.130 101.888 27.944 1.00 35.33 173 GLU B C 1
ATOM 3295 O O . GLU B 2 173 ? 19.069 102.593 27.691 1.00 37.14 173 GLU B O 1
ATOM 3301 N N . ASP B 2 174 ? 17.649 101.776 29.166 1.00 35.40 174 ASP B N 1
ATOM 3302 C CA . ASP B 2 174 ? 18.328 102.464 30.259 1.00 36.32 174 ASP B CA 1
ATOM 3303 C C . ASP B 2 174 ? 19.663 101.843 30.551 1.00 36.42 174 ASP B C 1
ATOM 3304 O O . ASP B 2 174 ? 20.609 102.542 30.876 1.00 36.54 174 ASP B O 1
ATOM 3309 N N . LEU B 2 175 ? 19.702 100.514 30.506 1.00 35.84 175 LEU B N 1
ATOM 3310 C CA . LEU B 2 175 ? 20.961 99.802 30.640 1.00 36.45 175 LEU B CA 1
ATOM 3311 C C . LEU B 2 175 ? 21.955 100.279 29.579 1.00 35.72 175 LEU B C 1
ATOM 3312 O O . LEU B 2 175 ? 23.075 100.567 29.878 1.00 37.09 175 LEU B O 1
ATOM 3317 N N . GLU B 2 176 ? 21.544 100.304 28.327 1.00 36.20 176 GLU B N 1
ATOM 3318 C CA . GLU B 2 176 ? 22.368 100.852 27.259 1.00 37.35 176 GLU B CA 1
ATOM 3319 C C . GLU B 2 176 ? 22.875 102.258 27.555 1.00 37.25 176 GLU B C 1
ATOM 3320 O O . GLU B 2 176 ? 24.058 102.548 27.456 1.00 37.96 176 GLU B O 1
ATOM 3326 N N . LEU B 2 177 ? 21.955 103.156 27.837 1.00 38.25 177 LEU B N 1
ATOM 3327 C CA . LEU B 2 177 ? 22.295 104.514 28.255 1.00 38.74 177 LEU B CA 1
ATOM 3328 C C . LEU B 2 177 ? 23.383 104.518 29.348 1.00 38.68 177 LEU B C 1
ATOM 3329 O O . LEU B 2 177 ? 24.424 105.205 29.237 1.00 40.04 177 LEU B O 1
ATOM 3334 N N . ALA B 2 178 ? 23.193 103.697 30.369 1.00 38.22 178 ALA B N 1
ATOM 3335 C CA . ALA B 2 178 ? 24.176 103.594 31.427 1.00 38.34 178 ALA B CA 1
ATOM 3336 C C . ALA B 2 178 ? 25.526 103.126 30.879 1.00 39.23 178 ALA B C 1
ATOM 3337 O O . ALA B 2 178 ? 26.541 103.613 31.296 1.00 40.90 178 ALA B O 1
ATOM 3339 N N . LYS B 2 179 ? 25.554 102.150 29.965 1.00 38.91 179 LYS B N 1
ATOM 3340 C CA . LYS B 2 179 ? 26.855 101.663 29.454 1.00 37.65 179 LYS B CA 1
ATOM 3341 C C . LYS B 2 179 ? 27.513 102.779 28.642 1.00 37.80 179 LYS B C 1
ATOM 3342 O O . LYS B 2 179 ? 28.756 102.932 28.607 1.00 38.12 179 LYS B O 1
ATOM 3348 N N . MET B 2 180 ? 26.683 103.611 28.024 1.00 36.51 180 MET B N 1
ATOM 3349 C CA . MET B 2 180 ? 27.201 104.695 27.193 1.00 37.32 180 MET B CA 1
ATOM 3350 C C . MET B 2 180 ? 27.671 105.856 28.018 1.00 38.33 180 MET B C 1
ATOM 3351 O O . MET B 2 180 ? 28.291 106.738 27.493 1.00 39.67 180 MET B O 1
ATOM 3356 N N . LEU B 2 181 ? 27.305 105.913 29.295 1.00 38.14 181 LEU B N 1
ATOM 3357 C CA . LEU B 2 181 ? 27.524 107.153 30.067 1.00 37.71 181 LEU B CA 1
ATOM 3358 C C . LEU B 2 181 ? 28.327 107.015 31.347 1.00 36.77 181 LEU B C 1
ATOM 3359 O O . LEU B 2 181 ? 28.796 107.996 31.887 1.00 36.43 181 LEU B O 1
ATOM 3364 N N . THR B 2 182 ? 28.441 105.802 31.849 1.00 37.82 182 THR B N 1
ATOM 3365 C CA . THR B 2 182 ? 29.095 105.557 33.120 1.00 37.36 182 THR B CA 1
ATOM 3366 C C . THR B 2 182 ? 30.586 105.878 32.936 1.00 36.89 182 THR B C 1
ATOM 3367 O O . THR B 2 182 ? 31.152 105.612 31.882 1.00 36.47 182 THR B O 1
ATOM 3371 N N . ARG B 2 183 ? 31.207 106.470 33.951 1.00 36.70 183 ARG B N 1
ATOM 3372 C CA . ARG B 2 183 ? 32.610 106.866 33.890 1.00 36.41 183 ARG B CA 1
ATOM 3373 C C . ARG B 2 183 ? 33.292 106.268 35.113 1.00 36.43 183 ARG B C 1
ATOM 3374 O O . ARG B 2 183 ? 32.615 105.837 36.030 1.00 36.16 183 ARG B O 1
ATOM 3382 N N . PRO B 2 184 ? 34.634 106.276 35.130 1.00 36.37 184 PRO B N 1
ATOM 3383 C CA . PRO B 2 184 ? 35.271 105.732 36.314 1.00 36.16 184 PRO B CA 1
ATOM 3384 C C . PRO B 2 184 ? 34.930 106.568 37.550 1.00 35.38 184 PRO B C 1
ATOM 3385 O O . PRO B 2 184 ? 34.655 107.800 37.502 1.00 34.02 184 PRO B O 1
ATOM 3389 N N . GLY B 2 185 ? 34.915 105.896 38.685 1.00 34.51 185 GLY B N 1
ATOM 3390 C CA . GLY B 2 185 ? 34.533 106.558 39.908 1.00 35.61 185 GLY B CA 1
ATOM 3391 C C . GLY B 2 185 ? 35.472 106.062 40.989 1.00 35.56 185 GLY B C 1
ATOM 3392 O O . GLY B 2 185 ? 36.156 105.057 40.824 1.00 36.18 185 GLY B O 1
ATOM 3393 N N . SER B 2 186 ? 35.493 106.765 42.099 1.00 35.15 186 SER B N 1
ATOM 3394 C CA . SER B 2 186 ? 36.252 106.352 43.267 1.00 35.77 186 SER B CA 1
ATOM 3395 C C . SER B 2 186 ? 35.379 106.525 44.486 1.00 36.49 186 SER B C 1
ATOM 3396 O O . SER B 2 186 ? 34.494 107.382 44.494 1.00 37.54 186 SER B O 1
ATOM 3399 N N . LEU B 2 187 ? 35.694 105.798 45.546 1.00 38.13 187 LEU B N 1
ATOM 3400 C CA . LEU B 2 187 ? 34.898 105.954 46.801 1.00 39.07 187 LEU B CA 1
ATOM 3401 C C . LEU B 2 187 ? 35.707 106.788 47.754 1.00 38.93 187 LEU B C 1
ATOM 3402 O O . LEU B 2 187 ? 35.270 107.119 48.857 1.00 41.57 187 LEU B O 1
ATOM 3407 N N . PHE B 2 188 ? 36.890 107.184 47.321 1.00 37.09 188 PHE B N 1
ATOM 3408 C CA . PHE B 2 188 ? 37.646 108.130 48.120 1.00 37.17 188 PHE B CA 1
ATOM 3409 C C . PHE B 2 188 ? 37.931 107.625 49.527 1.00 37.36 188 PHE B C 1
ATOM 3410 O O . PHE B 2 188 ? 37.957 108.415 50.497 1.00 35.63 188 PHE B O 1
ATOM 3418 N N . PHE B 2 189 ? 38.194 106.320 49.614 1.00 36.51 189 PHE B N 1
ATOM 3419 C CA . PHE B 2 189 ? 38.283 105.670 50.909 1.00 36.41 189 PHE B CA 1
ATOM 3420 C C . PHE B 2 189 ? 39.353 106.280 51.725 1.00 36.03 189 PHE B C 1
ATOM 3421 O O . PHE B 2 189 ? 39.152 106.534 52.896 1.00 36.87 189 PHE B O 1
ATOM 3429 N N . GLN B 2 190 ? 40.516 106.490 51.121 1.00 36.72 190 GLN B N 1
ATOM 3430 C CA . GLN B 2 190 ? 41.667 107.029 51.833 1.00 37.08 190 GLN B CA 1
ATOM 3431 C C . GLN B 2 190 ? 41.388 108.433 52.345 1.00 36.07 190 GLN B C 1
ATOM 3432 O O . GLN B 2 190 ? 41.791 108.799 53.444 1.00 34.35 190 GLN B O 1
ATOM 3438 N N . ASP B 2 191 ? 40.713 109.231 51.529 1.00 35.13 191 ASP B N 1
ATOM 3439 C CA . ASP B 2 191 ? 40.430 110.566 51.914 1.00 35.12 191 ASP B CA 1
ATOM 3440 C C . ASP B 2 191 ? 39.358 110.574 52.998 1.00 34.90 191 ASP B C 1
ATOM 3441 O O . ASP B 2 191 ? 39.444 111.337 53.949 1.00 34.28 191 ASP B O 1
ATOM 3446 N N . LEU B 2 192 ? 38.337 109.728 52.837 1.00 34.36 192 LEU B N 1
ATOM 3447 C CA . LEU B 2 192 ? 37.265 109.631 53.815 1.00 34.77 192 LEU B CA 1
ATOM 3448 C C . LEU B 2 192 ? 37.788 109.112 55.148 1.00 35.79 192 LEU B C 1
ATOM 3449 O O . LEU B 2 192 ? 37.247 109.448 56.152 1.00 35.97 192 LEU B O 1
ATOM 3454 N N . ALA B 2 193 ? 38.861 108.312 55.138 1.00 36.44 193 ALA B N 1
ATOM 3455 C CA . ALA B 2 193 ? 39.463 107.808 56.345 1.00 37.83 193 ALA B CA 1
ATOM 3456 C C . ALA B 2 193 ? 40.141 108.927 57.123 1.00 38.35 193 ALA B C 1
ATOM 3457 O O . ALA B 2 193 ? 40.353 108.788 58.302 1.00 38.43 193 ALA B O 1
ATOM 3459 N N . LYS B 2 194 ? 40.429 110.057 56.482 1.00 38.99 194 LYS B N 1
ATOM 3460 C CA . LYS B 2 194 ? 40.977 111.205 57.207 1.00 39.34 194 LYS B CA 1
ATOM 3461 C C . LYS B 2 194 ? 40.008 112.365 57.491 1.00 39.52 194 LYS B C 1
ATOM 3462 O O . LYS B 2 194 ? 40.343 113.273 58.227 1.00 39.09 194 LYS B O 1
ATOM 3468 N N . ALA B 2 195 ? 38.836 112.360 56.867 1.00 40.08 195 ALA B N 1
ATOM 3469 C CA . ALA B 2 195 ? 37.732 113.312 57.177 1.00 40.77 195 ALA B CA 1
ATOM 3470 C C . ALA B 2 195 ? 37.342 112.970 58.625 1.00 40.97 195 ALA B C 1
ATOM 3471 O O . ALA B 2 195 ? 37.184 111.794 58.928 1.00 41.47 195 ALA B O 1
ATOM 3473 N N . LYS B 2 196 ? 37.139 113.888 59.568 1.00 43.19 196 LYS B N 1
ATOM 3474 C CA . LYS B 2 196 ? 36.061 114.844 59.715 1.00 43.05 196 LYS B CA 1
ATOM 3475 C C . LYS B 2 196 ? 34.732 114.146 59.593 1.00 42.53 196 LYS B C 1
ATOM 3476 O O . LYS B 2 196 ? 33.976 114.322 58.628 1.00 42.19 196 LYS B O 1
ATOM 3482 N N . LYS B 2 197 ? 34.490 113.336 60.605 1.00 40.87 197 LYS B N 1
ATOM 3483 C CA . LYS B 2 197 ? 33.235 112.671 60.813 1.00 40.22 197 LYS B CA 1
ATOM 3484 C C . LYS B 2 197 ? 32.079 113.716 60.865 1.00 39.36 197 LYS B C 1
ATOM 3485 O O . LYS B 2 197 ? 32.300 114.895 61.178 1.00 39.21 197 LYS B O 1
ATOM 3491 N N . PHE B 2 198 ? 30.863 113.289 60.555 1.00 36.97 198 PHE B N 1
ATOM 3492 C CA . PHE B 2 198 ? 29.719 114.152 60.656 1.00 36.09 198 PHE B CA 1
ATOM 3493 C C . PHE B 2 198 ? 29.296 114.200 62.125 1.00 36.11 198 PHE B C 1
ATOM 3494 O O . PHE B 2 198 ? 29.737 113.388 62.920 1.00 35.57 198 PHE B O 1
ATOM 3502 N N . SER B 2 199 ? 28.473 115.165 62.497 1.00 35.61 199 SER B N 1
ATOM 3503 C CA . SER B 2 199 ? 28.099 115.317 63.912 1.00 35.00 199 SER B CA 1
ATOM 3504 C C . SER B 2 199 ? 26.594 115.165 64.065 1.00 34.70 199 SER B C 1
ATOM 3505 O O . SER B 2 199 ? 25.810 115.531 63.189 1.00 33.08 199 SER B O 1
ATOM 3508 N N . THR B 2 200 ? 26.180 114.622 65.193 1.00 35.25 200 THR B N 1
ATOM 3509 C CA . THR B 2 200 ? 24.766 114.595 65.529 1.00 36.57 200 THR B CA 1
ATOM 3510 C C . THR B 2 200 ? 24.189 116.004 65.622 1.00 35.72 200 THR B C 1
ATOM 3511 O O . THR B 2 200 ? 23.082 116.236 65.170 1.00 35.22 200 THR B O 1
ATOM 3515 N N . GLU B 2 201 ? 24.963 116.933 66.183 1.00 35.75 201 GLU B N 1
ATOM 3516 C CA . GLU B 2 201 ? 24.602 118.353 66.228 1.00 36.36 201 GLU B CA 1
ATOM 3517 C C . GLU B 2 201 ? 24.187 118.945 64.868 1.00 36.18 201 GLU B C 1
ATOM 3518 O O . GLU B 2 201 ? 23.193 119.668 64.792 1.00 36.41 201 GLU B O 1
ATOM 3524 N N . ARG B 2 202 ? 24.945 118.625 63.814 1.00 35.03 202 ARG B N 1
ATOM 3525 C CA . ARG B 2 202 ? 24.784 119.290 62.524 1.00 34.85 202 ARG B CA 1
ATOM 3526 C C . ARG B 2 202 ? 24.134 118.364 61.506 1.00 34.48 202 ARG B C 1
ATOM 3527 O O . ARG B 2 202 ? 22.937 118.424 61.298 1.00 34.51 202 ARG B O 1
ATOM 3535 N N . TYR B 2 203 ? 24.908 117.466 60.915 1.00 34.37 203 TYR B N 1
ATOM 3536 C CA . TYR B 2 203 ? 24.336 116.387 60.121 1.00 34.00 203 TYR B CA 1
ATOM 3537 C C . TYR B 2 203 ? 23.069 115.785 60.750 1.00 33.66 203 TYR B C 1
ATOM 3538 O O . TYR B 2 203 ? 22.050 115.598 60.091 1.00 34.32 203 TYR B O 1
ATOM 3547 N N . GLY B 2 204 ? 23.152 115.416 62.018 1.00 32.43 204 GLY B N 1
ATOM 3548 C CA . GLY B 2 204 ? 22.039 114.748 62.675 1.00 32.95 204 GLY B CA 1
ATOM 3549 C C . GLY B 2 204 ? 20.841 115.615 63.010 1.00 33.27 204 GLY B C 1
ATOM 3550 O O . GLY B 2 204 ? 19.818 115.095 63.432 1.00 33.44 204 GLY B O 1
ATOM 3551 N N . SER B 2 205 ? 20.962 116.935 62.847 1.00 33.65 205 SER B N 1
ATOM 3552 C CA . SER B 2 205 ? 19.818 117.855 63.079 1.00 34.22 205 SER B CA 1
ATOM 3553 C C . SER B 2 205 ? 18.872 117.827 61.872 1.00 34.30 205 SER B C 1
ATOM 3554 O O . SER B 2 205 ? 17.733 118.258 61.964 1.00 34.64 205 SER B O 1
ATOM 3557 N N . VAL B 2 206 ? 19.349 117.311 60.750 1.00 34.76 206 VAL B N 1
ATOM 3558 C CA . VAL B 2 206 ? 18.586 117.329 59.525 1.00 35.07 206 VAL B CA 1
ATOM 3559 C C . VAL B 2 206 ? 17.649 116.134 59.502 1.00 35.33 206 VAL B C 1
ATOM 3560 O O . VAL B 2 206 ? 18.055 114.997 59.707 1.00 35.70 206 VAL B O 1
ATOM 3564 N N . LYS B 2 207 ? 16.384 116.387 59.243 1.00 35.53 207 LYS B N 1
ATOM 3565 C CA . LYS B 2 207 ? 15.437 115.309 59.060 1.00 35.89 207 LYS B CA 1
ATOM 3566 C C . LYS B 2 207 ? 15.875 114.349 57.933 1.00 35.80 207 LYS B C 1
ATOM 3567 O O . LYS B 2 207 ? 16.238 114.790 56.852 1.00 34.66 207 LYS B O 1
ATOM 3573 N N . ARG B 2 208 ? 15.886 113.050 58.226 1.00 36.04 208 ARG B N 1
ATOM 3574 C CA . ARG B 2 208 ? 16.315 112.035 57.263 1.00 36.74 208 ARG B CA 1
ATOM 3575 C C . ARG B 2 208 ? 15.128 111.198 56.805 1.00 36.27 208 ARG B C 1
ATOM 3576 O O . ARG B 2 208 ? 14.225 110.917 57.591 1.00 35.60 208 ARG B O 1
ATOM 3584 N N . ALA B 2 209 ? 15.113 110.815 55.533 1.00 35.23 209 ALA B N 1
ATOM 3585 C CA . ALA B 2 209 ? 14.131 109.838 55.092 1.00 35.22 209 ALA B CA 1
ATOM 3586 C C . ALA B 2 209 ? 14.855 108.765 54.299 1.00 35.57 209 ALA B C 1
ATOM 3587 O O . ALA B 2 209 ? 15.929 109.014 53.760 1.00 34.28 209 ALA B O 1
ATOM 3589 N N . TYR B 2 210 ? 14.290 107.563 54.274 1.00 35.75 210 TYR B N 1
ATOM 3590 C CA . TYR B 2 210 ? 14.866 106.497 53.477 1.00 35.46 210 TYR B CA 1
ATOM 3591 C C . TYR B 2 210 ? 13.797 105.951 52.540 1.00 36.33 210 TYR B C 1
ATOM 3592 O O . TYR B 2 210 ? 12.653 105.733 52.939 1.00 35.12 210 TYR B O 1
ATOM 3601 N N . ILE B 2 211 ? 14.168 105.773 51.278 1.00 36.39 211 ILE B N 1
ATOM 3602 C CA . ILE B 2 211 ? 13.329 105.036 50.366 1.00 36.28 211 ILE B CA 1
ATOM 3603 C C . ILE B 2 211 ? 14.015 103.701 50.121 1.00 36.50 211 ILE B C 1
ATOM 3604 O O . ILE B 2 211 ? 15.117 103.637 49.548 1.00 35.92 211 ILE B O 1
ATOM 3609 N N . PHE B 2 212 ? 13.376 102.641 50.583 1.00 35.92 212 PHE B N 1
ATOM 3610 C CA . PHE B 2 212 ? 13.890 101.310 50.343 1.00 35.79 212 PHE B CA 1
ATOM 3611 C C . PHE B 2 212 ? 13.551 100.927 48.933 1.00 35.96 212 PHE B C 1
ATOM 3612 O O . PHE B 2 212 ? 12.404 101.141 48.450 1.00 35.48 212 PHE B O 1
ATOM 3620 N N . CYS B 2 213 ? 14.544 100.314 48.295 1.00 35.40 213 CYS B N 1
ATOM 3621 C CA . CYS B 2 213 ? 14.405 99.738 46.965 1.00 35.58 213 CYS B CA 1
ATOM 3622 C C . CYS B 2 213 ? 14.616 98.249 47.136 1.00 35.58 213 CYS B C 1
ATOM 3623 O O . CYS B 2 213 ? 15.764 97.770 47.241 1.00 35.06 213 CYS B O 1
ATOM 3626 N N . ASN B 2 214 ? 13.489 97.543 47.195 1.00 35.10 214 ASN B N 1
ATOM 3627 C CA . ASN B 2 214 ? 13.435 96.153 47.658 1.00 35.39 214 ASN B CA 1
ATOM 3628 C C . ASN B 2 214 ? 14.152 95.132 46.808 1.00 34.70 214 ASN B C 1
ATOM 3629 O O . ASN B 2 214 ? 14.701 94.175 47.351 1.00 34.26 214 ASN B O 1
ATOM 3634 N N . GLU B 2 215 ? 14.193 95.356 45.503 1.00 33.99 215 GLU B N 1
ATOM 3635 C CA . GLU B 2 215 ? 14.881 94.437 44.599 1.00 35.09 215 GLU B CA 1
ATOM 3636 C C . GLU B 2 215 ? 16.264 94.928 44.182 1.00 36.09 215 GLU B C 1
ATOM 3637 O O . GLU B 2 215 ? 16.780 94.544 43.155 1.00 37.27 215 GLU B O 1
ATOM 3643 N N . ASP B 2 216 ? 16.847 95.779 45.011 1.00 35.91 216 ASP B N 1
ATOM 3644 C CA . ASP B 2 216 ? 18.194 96.275 44.800 1.00 36.61 216 ASP B CA 1
ATOM 3645 C C . ASP B 2 216 ? 19.146 95.146 45.135 1.00 37.10 216 ASP B C 1
ATOM 3646 O O . ASP B 2 216 ? 19.150 94.673 46.260 1.00 36.47 216 ASP B O 1
ATOM 3651 N N . LYS B 2 217 ? 19.945 94.712 44.155 1.00 37.70 217 LYS B N 1
ATOM 3652 C CA . LYS B 2 217 ? 20.860 93.564 44.316 1.00 37.53 217 LYS B CA 1
ATOM 3653 C C . LYS B 2 217 ? 22.268 94.040 44.511 1.00 39.10 217 LYS B C 1
ATOM 3654 O O . LYS B 2 217 ? 23.147 93.282 44.846 1.00 40.51 217 LYS B O 1
ATOM 3660 N N . SER B 2 218 ? 22.472 95.327 44.339 1.00 38.27 218 SER B N 1
ATOM 3661 C CA . SER B 2 218 ? 23.747 95.886 44.548 1.00 40.50 218 SER B CA 1
ATOM 3662 C C . SER B 2 218 ? 23.879 96.316 46.021 1.00 40.97 218 SER B C 1
ATOM 3663 O O . SER B 2 218 ? 24.914 96.149 46.665 1.00 42.18 218 SER B O 1
ATOM 3666 N N . PHE B 2 219 ? 22.795 96.814 46.587 1.00 40.61 219 PHE B N 1
ATOM 3667 C CA . PHE B 2 219 ? 22.787 97.237 47.990 1.00 39.81 219 PHE B CA 1
ATOM 3668 C C . PHE B 2 219 ? 21.515 96.577 48.531 1.00 39.43 219 PHE B C 1
ATOM 3669 O O . PHE B 2 219 ? 20.449 97.172 48.532 1.00 41.03 219 PHE B O 1
ATOM 3677 N N . PRO B 2 220 ? 21.598 95.318 48.929 1.00 38.66 220 PRO B N 1
ATOM 3678 C CA . PRO B 2 220 ? 20.381 94.569 49.246 1.00 39.64 220 PRO B CA 1
ATOM 3679 C C . PRO B 2 220 ? 19.511 95.242 50.316 1.00 40.77 220 PRO B C 1
ATOM 3680 O O . PRO B 2 220 ? 20.012 96.019 51.173 1.00 41.20 220 PRO B O 1
ATOM 3684 N N . VAL B 2 221 ? 18.213 94.946 50.263 1.00 40.13 221 VAL B N 1
ATOM 3685 C CA . VAL B 2 221 ? 17.260 95.636 51.107 1.00 39.15 221 VAL B CA 1
ATOM 3686 C C . VAL B 2 221 ? 17.495 95.335 52.584 1.00 39.27 221 VAL B C 1
ATOM 3687 O O . VAL B 2 221 ? 17.304 96.196 53.423 1.00 38.59 221 VAL B O 1
ATOM 3691 N N . GLU B 2 222 ? 17.930 94.122 52.910 1.00 40.67 222 GLU B N 1
ATOM 3692 C CA . GLU B 2 222 ? 18.278 93.812 54.307 1.00 41.52 222 GLU B CA 1
ATOM 3693 C C . GLU B 2 222 ? 19.393 94.747 54.812 1.00 41.59 222 GLU B C 1
ATOM 3694 O O . GLU B 2 222 ? 19.492 95.005 56.003 1.00 43.13 222 GLU B O 1
ATOM 3700 N N . PHE B 2 223 ? 20.215 95.270 53.909 1.00 41.67 223 PHE B N 1
ATOM 3701 C CA . PHE B 2 223 ? 21.340 96.113 54.304 1.00 41.71 223 PHE B CA 1
ATOM 3702 C C . PHE B 2 223 ? 20.885 97.566 54.362 1.00 41.63 223 PHE B C 1
ATOM 3703 O O . PHE B 2 223 ? 21.425 98.392 55.118 1.00 42.24 223 PHE B O 1
ATOM 3711 N N . GLN B 2 224 ? 19.903 97.902 53.536 1.00 40.55 224 GLN B N 1
ATOM 3712 C CA . GLN B 2 224 ? 19.270 99.211 53.609 1.00 39.40 224 GLN B CA 1
ATOM 3713 C C . GLN B 2 224 ? 18.537 99.323 54.938 1.00 39.18 224 GLN B C 1
ATOM 3714 O O . GLN B 2 224 ? 18.592 100.358 55.644 1.00 39.19 224 GLN B O 1
ATOM 3720 N N . LYS B 2 225 ? 17.826 98.255 55.256 1.00 39.36 225 LYS B N 1
ATOM 3721 C CA . LYS B 2 225 ? 17.100 98.174 56.504 1.00 40.02 225 LYS B CA 1
ATOM 3722 C C . LYS B 2 225 ? 18.077 98.265 57.662 1.00 41.18 225 LYS B C 1
ATOM 3723 O O . LYS B 2 225 ? 17.785 98.911 58.667 1.00 42.51 225 LYS B O 1
ATOM 3729 N N . TRP B 2 226 ? 19.256 97.660 57.523 1.00 41.62 226 TRP B N 1
ATOM 3730 C CA . TRP B 2 226 ? 20.176 97.641 58.653 1.00 41.66 226 TRP B CA 1
ATOM 3731 C C . TRP B 2 226 ? 20.673 99.075 58.927 1.00 41.86 226 TRP B C 1
ATOM 3732 O O . TRP B 2 226 ? 20.809 99.458 60.098 1.00 41.97 226 TRP B O 1
ATOM 3743 N N . PHE B 2 227 ? 20.905 99.864 57.875 1.00 41.56 227 PHE B N 1
ATOM 3744 C CA . PHE B 2 227 ? 21.211 101.295 58.033 1.00 41.63 227 PHE B CA 1
ATOM 3745 C C . PHE B 2 227 ? 20.098 102.083 58.700 1.00 42.17 227 PHE B C 1
ATOM 3746 O O . PHE B 2 227 ? 20.356 102.891 59.614 1.00 42.65 227 PHE B O 1
ATOM 3754 N N . VAL B 2 228 ? 18.865 101.878 58.239 1.00 41.53 228 VAL B N 1
ATOM 3755 C CA . VAL B 2 228 ? 17.724 102.545 58.844 1.00 40.68 228 VAL B CA 1
ATOM 3756 C C . VAL B 2 228 ? 17.567 102.108 60.297 1.00 40.40 228 VAL B C 1
ATOM 3757 O O . VAL B 2 228 ? 17.341 102.962 61.173 1.00 41.11 228 VAL B O 1
ATOM 3761 N N . GLU B 2 229 ? 17.688 100.795 60.554 1.00 40.06 229 GLU B N 1
ATOM 3762 C CA . GLU B 2 229 ? 17.638 100.263 61.918 1.00 39.86 229 GLU B CA 1
ATOM 3763 C C . GLU B 2 229 ? 18.707 100.897 62.791 1.00 39.50 229 GLU B C 1
ATOM 3764 O O . GLU B 2 229 ? 18.406 101.396 63.862 1.00 39.30 229 GLU B O 1
ATOM 3770 N N . SER B 2 230 ? 19.950 100.893 62.338 1.00 39.10 230 SER B N 1
ATOM 3771 C CA . SER B 2 230 ? 21.047 101.323 63.202 1.00 39.87 230 SER B CA 1
ATOM 3772 C C . SER B 2 230 ? 21.211 102.832 63.348 1.00 39.72 230 SER B C 1
ATOM 3773 O O . SER B 2 230 ? 21.591 103.322 64.429 1.00 39.80 230 SER B O 1
ATOM 3776 N N . VAL B 2 231 ? 20.905 103.562 62.279 1.00 39.42 231 VAL B N 1
ATOM 3777 C CA . VAL B 2 231 ? 21.078 105.017 62.225 1.00 39.90 231 VAL B CA 1
ATOM 3778 C C . VAL B 2 231 ? 19.734 105.737 62.497 1.00 40.80 231 VAL B C 1
ATOM 3779 O O . VAL B 2 231 ? 19.680 106.745 63.240 1.00 41.40 231 VAL B O 1
ATOM 3783 N N . GLY B 2 232 ? 18.636 105.192 61.970 1.00 40.27 232 GLY B N 1
ATOM 3784 C CA . GLY B 2 232 ? 17.317 105.780 62.209 1.00 39.02 232 GLY B CA 1
ATOM 3785 C C . GLY B 2 232 ? 16.973 106.787 61.125 1.00 38.18 232 GLY B C 1
ATOM 3786 O O . GLY B 2 232 ? 17.846 107.432 60.550 1.00 39.09 232 GLY B O 1
ATOM 3787 N N . ALA B 2 233 ? 15.690 106.903 60.816 1.00 37.49 233 ALA B N 1
ATOM 3788 C CA . ALA B 2 233 ? 15.218 107.872 59.844 1.00 37.22 233 ALA B CA 1
ATOM 3789 C C . ALA B 2 233 ? 13.866 108.307 60.297 1.00 37.52 233 ALA B C 1
ATOM 3790 O O . ALA B 2 233 ? 13.142 107.552 60.955 1.00 37.25 233 ALA B O 1
ATOM 3792 N N . ASP B 2 234 ? 13.503 109.524 59.929 1.00 37.23 234 ASP B N 1
ATOM 3793 C CA . ASP B 2 234 ? 12.273 110.119 60.409 1.00 37.51 234 ASP B CA 1
ATOM 3794 C C . ASP B 2 234 ? 11.073 109.588 59.647 1.00 37.27 234 ASP B C 1
ATOM 3795 O O . ASP B 2 234 ? 9.975 109.505 60.189 1.00 35.84 234 ASP B O 1
ATOM 3800 N N . LYS B 2 235 ? 11.308 109.230 58.379 1.00 37.39 235 LYS B N 1
ATOM 3801 C CA . LYS B 2 235 ? 10.278 108.700 57.479 1.00 37.29 235 LYS B CA 1
ATOM 3802 C C . LYS B 2 235 ? 10.949 107.617 56.675 1.00 36.80 235 LYS B C 1
ATOM 3803 O O . LYS B 2 235 ? 12.089 107.778 56.297 1.00 36.50 235 LYS B O 1
ATOM 3809 N N . VAL B 2 236 ? 10.248 106.517 56.413 1.00 36.67 236 VAL B N 1
ATOM 3810 C CA . VAL B 2 236 ? 10.726 105.518 55.451 1.00 37.07 236 VAL B CA 1
ATOM 3811 C C . VAL B 2 236 ? 9.626 105.257 54.433 1.00 37.35 236 VAL B C 1
ATOM 3812 O O . VAL B 2 236 ? 8.416 105.359 54.735 1.00 37.83 236 VAL B O 1
ATOM 3816 N N . LYS B 2 237 ? 10.028 104.941 53.222 1.00 37.03 237 LYS B N 1
ATOM 3817 C CA . LYS B 2 237 ? 9.081 104.526 52.222 1.00 37.01 237 LYS B CA 1
ATOM 3818 C C . LYS B 2 237 ? 9.717 103.341 51.566 1.00 36.81 237 LYS B C 1
ATOM 3819 O O . LYS B 2 237 ? 10.925 103.202 51.658 1.00 36.84 237 LYS B O 1
ATOM 3825 N N . GLU B 2 238 ? 8.916 102.491 50.925 1.00 37.01 238 GLU B N 1
ATOM 3826 C CA . GLU B 2 238 ? 9.439 101.371 50.154 1.00 36.98 238 GLU B CA 1
ATOM 3827 C C . GLU B 2 238 ? 8.876 101.378 48.737 1.00 36.68 238 GLU B C 1
ATOM 3828 O O . GLU B 2 238 ? 7.680 101.670 48.524 1.00 35.75 238 GLU B O 1
ATOM 3834 N N . ILE B 2 239 ? 9.756 101.084 47.784 1.00 34.76 239 ILE B N 1
ATOM 3835 C CA . ILE B 2 239 ? 9.357 100.757 46.448 1.00 35.33 239 ILE B CA 1
ATOM 3836 C C . ILE B 2 239 ? 9.653 99.261 46.231 1.00 35.49 239 ILE B C 1
ATOM 3837 O O . ILE B 2 239 ? 10.832 98.833 46.162 1.00 34.50 239 ILE B O 1
ATOM 3842 N N . LYS B 2 240 ? 8.596 98.475 46.101 1.00 35.42 240 LYS B N 1
ATOM 3843 C CA . LYS B 2 240 ? 8.768 97.026 46.128 1.00 36.46 240 LYS B CA 1
ATOM 3844 C C . LYS B 2 240 ? 9.637 96.479 44.992 1.00 36.80 240 LYS B C 1
ATOM 3845 O O . LYS B 2 240 ? 10.438 95.566 45.223 1.00 37.29 240 LYS B O 1
ATOM 3851 N N . GLU B 2 241 ? 9.515 97.062 43.794 1.00 36.72 241 GLU B N 1
ATOM 3852 C CA . GLU B 2 241 ? 10.130 96.504 42.589 1.00 37.03 241 GLU B CA 1
ATOM 3853 C C . GLU B 2 241 ? 11.164 97.405 41.968 1.00 38.03 241 GLU B C 1
ATOM 3854 O O . GLU B 2 241 ? 11.487 97.303 40.759 1.00 38.94 241 GLU B O 1
ATOM 3860 N N . ALA B 2 242 ? 11.712 98.286 42.794 1.00 37.17 242 ALA B N 1
ATOM 3861 C CA . ALA B 2 242 ? 12.813 99.071 42.351 1.00 36.56 242 ALA B CA 1
ATOM 3862 C C . ALA B 2 242 ? 14.062 98.232 42.532 1.00 36.66 242 ALA B C 1
ATOM 3863 O O . ALA B 2 242 ? 14.228 97.538 43.534 1.00 37.08 242 ALA B O 1
ATOM 3865 N N . ASP B 2 243 ? 14.911 98.269 41.520 1.00 36.98 243 ASP B N 1
ATOM 3866 C CA . ASP B 2 243 ? 16.255 97.772 41.638 1.00 36.94 243 ASP B CA 1
ATOM 3867 C C . ASP B 2 243 ? 17.116 98.885 42.223 1.00 36.77 243 ASP B C 1
ATOM 3868 O O . ASP B 2 243 ? 16.597 99.844 42.773 1.00 35.65 243 ASP B O 1
ATOM 3873 N N . HIS B 2 244 ? 18.423 98.751 42.078 1.00 35.90 244 HIS B N 1
ATOM 3874 C CA . HIS B 2 244 ? 19.357 99.744 42.532 1.00 36.83 244 HIS B CA 1
ATOM 3875 C C . HIS B 2 244 ? 19.120 101.123 41.917 1.00 37.76 244 HIS B C 1
ATOM 3876 O O . HIS B 2 244 ? 19.433 102.151 42.522 1.00 37.67 244 HIS B O 1
ATOM 3883 N N . MET B 2 245 ? 18.547 101.138 40.718 1.00 37.71 245 MET B N 1
ATOM 3884 C CA . MET B 2 245 ? 18.340 102.371 40.006 1.00 37.36 245 MET B CA 1
ATOM 3885 C C . MET B 2 245 ? 16.855 102.659 40.040 1.00 37.35 245 MET B C 1
ATOM 3886 O O . MET B 2 245 ? 16.200 102.624 39.017 1.00 37.88 245 MET B O 1
ATOM 3891 N N . GLY B 2 246 ? 16.320 102.921 41.228 1.00 36.80 246 GLY B N 1
ATOM 3892 C CA . GLY B 2 246 ? 14.867 103.018 41.402 1.00 35.85 246 GLY B CA 1
ATOM 3893 C C . GLY B 2 246 ? 14.316 104.178 40.608 1.00 35.56 246 GLY B C 1
ATOM 3894 O O . GLY B 2 246 ? 13.156 104.161 40.183 1.00 34.62 246 GLY B O 1
ATOM 3895 N N . MET B 2 247 ? 15.156 105.190 40.393 1.00 34.84 247 MET B N 1
ATOM 3896 C CA . MET B 2 247 ? 14.708 106.354 39.615 1.00 35.80 247 MET B CA 1
ATOM 3897 C C . MET B 2 247 ? 14.613 106.017 38.113 1.00 34.83 247 MET B C 1
ATOM 3898 O O . MET B 2 247 ? 14.227 106.840 37.319 1.00 34.69 247 MET B O 1
ATOM 3903 N N . LEU B 2 248 ? 15.091 104.838 37.713 1.00 35.87 248 LEU B N 1
ATOM 3904 C CA . LEU B 2 248 ? 14.976 104.398 36.315 1.00 36.46 248 LEU B CA 1
ATOM 3905 C C . LEU B 2 248 ? 14.008 103.227 36.193 1.00 37.19 248 LEU B C 1
ATOM 3906 O O . LEU B 2 248 ? 13.308 103.111 35.196 1.00 37.88 248 LEU B O 1
ATOM 3911 N N . SER B 2 249 ? 13.967 102.364 37.212 1.00 36.80 249 SER B N 1
ATOM 3912 C CA . SER B 2 249 ? 13.058 101.216 37.167 1.00 37.42 249 SER B CA 1
ATOM 3913 C C . SER B 2 249 ? 11.687 101.576 37.637 1.00 37.53 249 SER B C 1
ATOM 3914 O O . SER B 2 249 ? 10.707 101.034 37.138 1.00 37.46 249 SER B O 1
ATOM 3917 N N . GLN B 2 250 ? 11.611 102.504 38.594 1.00 36.93 250 GLN B N 1
ATOM 3918 C CA . GLN B 2 250 ? 10.328 102.913 39.148 1.00 36.71 250 GLN B CA 1
ATOM 3919 C C . GLN B 2 250 ? 10.237 104.422 39.385 1.00 36.78 250 GLN B C 1
ATOM 3920 O O . GLN B 2 250 ? 9.971 104.845 40.492 1.00 37.07 250 GLN B O 1
ATOM 3926 N N . PRO B 2 251 ? 10.449 105.236 38.340 1.00 36.75 251 PRO B N 1
ATOM 3927 C CA . PRO B 2 251 ? 10.523 106.702 38.536 1.00 36.63 251 PRO B CA 1
ATOM 3928 C C . PRO B 2 251 ? 9.246 107.305 39.100 1.00 35.77 251 PRO B C 1
ATOM 3929 O O . PRO B 2 251 ? 9.327 108.197 39.910 1.00 35.98 251 PRO B O 1
ATOM 3933 N N . ARG B 2 252 ? 8.064 106.855 38.680 1.00 35.53 252 ARG B N 1
ATOM 3934 C CA . ARG B 2 252 ? 6.838 107.401 39.279 1.00 35.96 252 ARG B CA 1
ATOM 3935 C C . ARG B 2 252 ? 6.746 107.121 40.786 1.00 35.52 252 ARG B C 1
ATOM 3936 O O . ARG B 2 252 ? 6.344 107.971 41.541 1.00 35.83 252 ARG B O 1
ATOM 3944 N N . GLU B 2 253 ? 7.090 105.915 41.216 1.00 35.67 253 GLU B N 1
ATOM 3945 C CA . GLU B 2 253 ? 7.044 105.583 42.644 1.00 36.29 253 GLU B CA 1
ATOM 3946 C C . GLU B 2 253 ? 8.067 106.428 43.408 1.00 36.22 253 GLU B C 1
ATOM 3947 O O . GLU B 2 253 ? 7.809 106.863 44.518 1.00 36.09 253 GLU B O 1
ATOM 3953 N N . VAL B 2 254 ? 9.258 106.606 42.835 1.00 36.15 254 VAL B N 1
ATOM 3954 C CA . VAL B 2 254 ? 10.252 107.488 43.447 1.00 35.12 254 VAL B CA 1
ATOM 3955 C C . VAL B 2 254 ? 9.701 108.906 43.602 1.00 36.24 254 VAL B C 1
ATOM 3956 O O . VAL B 2 254 ? 9.771 109.482 44.701 1.00 35.76 254 VAL B O 1
ATOM 3970 N N . LYS B 2 256 ? 6.469 109.762 43.707 1.00 35.76 256 LYS B N 1
ATOM 3971 C CA . LYS B 2 256 ? 5.401 109.704 44.717 1.00 36.36 256 LYS B CA 1
ATOM 3972 C C . LYS B 2 256 ? 5.970 109.515 46.110 1.00 36.24 256 LYS B C 1
ATOM 3973 O O . LYS B 2 256 ? 5.601 110.255 47.008 1.00 36.62 256 LYS B O 1
ATOM 3989 N N . LEU B 2 258 ? 8.743 110.672 47.291 1.00 37.76 258 LEU B N 1
ATOM 3990 C CA . LEU B 2 258 ? 9.536 111.894 47.419 1.00 38.04 258 LEU B CA 1
ATOM 3991 C C . LEU B 2 258 ? 8.599 113.024 47.733 1.00 37.55 258 LEU B C 1
ATOM 3992 O O . LEU B 2 258 ? 8.769 113.709 48.723 1.00 37.42 258 LEU B O 1
ATOM 3997 N N . LEU B 2 259 ? 7.553 113.188 46.933 1.00 38.06 259 LEU B N 1
ATOM 3998 C CA . LEU B 2 259 ? 6.519 114.140 47.275 1.00 37.61 259 LEU B CA 1
ATOM 3999 C C . LEU B 2 259 ? 5.849 113.814 48.597 1.00 38.11 259 LEU B C 1
ATOM 4000 O O . LEU B 2 259 ? 5.496 114.717 49.357 1.00 37.62 259 LEU B O 1
ATOM 4005 N N . ASP B 2 260 ? 5.663 112.526 48.865 1.00 37.66 260 ASP B N 1
ATOM 4006 C CA . ASP B 2 260 ? 4.977 112.055 50.082 1.00 38.39 260 ASP B CA 1
ATOM 4007 C C . ASP B 2 260 ? 5.849 112.522 51.273 1.00 37.81 260 ASP B C 1
ATOM 4008 O O . ASP B 2 260 ? 5.394 113.217 52.173 1.00 36.54 260 ASP B O 1
ATOM 4013 N N . ILE B 2 261 ? 7.130 112.152 51.209 1.00 37.37 261 ILE B N 1
ATOM 4014 C CA . ILE B 2 261 ? 8.145 112.486 52.209 1.00 38.12 261 ILE B CA 1
ATOM 4015 C C . ILE B 2 261 ? 8.317 113.984 52.453 1.00 38.99 261 ILE B C 1
ATOM 4016 O O . ILE B 2 261 ? 8.470 114.414 53.597 1.00 38.71 261 ILE B O 1
ATOM 4021 N N . SER B 2 262 ? 8.266 114.769 51.381 1.00 39.93 262 SER B N 1
ATOM 4022 C CA . SER B 2 262 ? 8.448 116.208 51.452 1.00 41.89 262 SER B CA 1
ATOM 4023 C C . SER B 2 262 ? 7.179 116.989 51.796 1.00 44.22 262 SER B C 1
ATOM 4024 O O . SER B 2 262 ? 7.248 118.184 52.010 1.00 43.53 262 SER B O 1
ATOM 4027 N N . ASP B 2 263 ? 6.026 116.316 51.832 1.00 48.27 263 ASP B N 1
ATOM 4028 C CA . ASP B 2 263 ? 4.711 116.959 52.112 1.00 51.49 263 ASP B CA 1
ATOM 4029 C C . ASP B 2 263 ? 4.187 117.920 51.024 1.00 52.96 263 ASP B C 1
ATOM 4030 O O . ASP B 2 263 ? 3.850 117.507 49.893 1.00 54.87 263 ASP B O 1
#

B-factor: mean 39.17, std 6.66, range [19.38, 79.69]

CATH classification: 3.40.50.1820

Organism: Rauvolfia serpentina (NCBI:txid4060)

Radius of gyration: 24.01 Å; Cα contacts (8 Å, |Δi|>4): 1135; chains: 2; bounding box: 49×46×73 Å